Protein AF-A0A8J5EV84-F1 (afdb_monomer)

Solvent-accessible surface area (backbone atoms only — not comparable to full-atom values): 24913 Å² total; per-residue (Å²): 131,80,90,84,86,67,101,46,59,80,71,34,72,33,71,54,96,82,45,34,40,39,39,31,27,73,82,41,40,38,37,30,30,35,65,81,81,69,40,82,76,43,78,49,66,51,70,82,72,62,70,92,79,61,91,50,101,50,102,59,65,88,64,85,50,72,74,44,56,37,65,41,99,67,71,34,51,30,38,27,33,71,80,37,32,30,35,37,43,38,86,86,77,73,44,78,41,81,55,32,66,80,89,51,83,56,20,72,58,72,78,63,64,69,93,76,57,93,78,58,56,75,65,53,52,43,46,51,48,28,50,58,51,50,72,75,55,90,75,85,72,87,56,82,59,93,46,63,49,35,49,54,45,39,53,46,46,33,52,32,21,54,75,48,68,33,68,67,55,27,52,53,33,48,54,50,41,52,53,47,45,61,49,54,67,50,42,64,70,58,43,44,69,69,58,68,80,70,76,90,58,99,50,104,67,78,76,70,87,48,73,71,44,77,46,67,44,98,66,68,37,51,31,38,27,34,72,80,37,34,27,35,33,42,39,84,88,79,72,42,77,42,81,55,31,70,80,88,51,83,56,21,73,60,71,68,59,68,76,74,51,82,88,76,58,57,73,66,52,53,44,46,50,48,28,51,57,51,48,70,74,51,88,73,91,70,91,59,82,65,80,53,58,50,34,49,55,45,36,53,48,46,32,54,31,21,54,77,48,63,34,53,69,54,26,53,54,30,46,51,52,39,46,40,48,39,30,71,74,57,45,62,68,61,53,47,53,53,51,48,71,40,70,49,81,61,96,76,62,70,82,79,56,95,60,58,99,86,56,64,98,65,73,66,56,54,84,87,39,52,29,59,57,46,41,62,72,49,46,47,61,38,37,62,75,26,81,88,46,44,66,60,49,50,55,54,53,53,53,53,52,55,50,54,55,51,55,56,54,56,66,61,64,79,70,68,79,88,125

Structure (mmCIF, N/CA/C/O backbone):
data_AF-A0A8J5EV84-F1
#
_entry.id   AF-A0A8J5EV84-F1
#
loop_
_atom_site.group_PDB
_atom_site.id
_atom_site.type_symbol
_atom_site.label_atom_id
_atom_site.label_alt_id
_atom_site.label_comp_id
_atom_site.label_asym_id
_atom_site.label_entity_id
_atom_site.label_seq_id
_atom_site.pdbx_PDB_ins_code
_atom_site.Cartn_x
_atom_site.Cartn_y
_atom_site.Cartn_z
_atom_site.occupancy
_atom_site.B_iso_or_equiv
_atom_site.auth_seq_id
_atom_site.auth_comp_id
_atom_site.auth_asym_id
_atom_site.auth_atom_id
_atom_site.pdbx_PDB_model_num
ATOM 1 N N . MET A 1 1 ? 26.596 -24.855 -37.226 1.00 74.12 1 MET A N 1
ATOM 2 C CA . MET A 1 1 ? 25.892 -24.013 -38.218 1.00 74.12 1 MET A CA 1
ATOM 3 C C . MET A 1 1 ? 26.951 -23.344 -39.095 1.00 74.12 1 MET A C 1
ATOM 5 O O . MET A 1 1 ? 28.013 -23.064 -38.548 1.00 74.12 1 MET A O 1
ATOM 9 N N . PRO A 1 2 ? 26.740 -23.148 -40.410 1.00 85.44 2 PRO A N 1
ATOM 10 C CA . PRO A 1 2 ? 27.668 -22.378 -41.247 1.00 85.44 2 PRO A CA 1
ATOM 11 C C . PRO A 1 2 ? 27.825 -20.928 -40.758 1.00 85.44 2 PRO A C 1
ATOM 13 O O . PRO A 1 2 ? 26.980 -20.437 -40.010 1.00 85.44 2 PRO A O 1
ATOM 16 N N . VAL A 1 3 ? 28.892 -20.245 -41.187 1.00 87.19 3 VAL A N 1
ATOM 17 C CA . VAL A 1 3 ? 29.148 -18.836 -40.833 1.00 87.19 3 VAL A CA 1
ATOM 18 C C . VAL A 1 3 ? 28.006 -17.952 -41.344 1.00 87.19 3 VAL A C 1
ATOM 20 O O . VAL A 1 3 ? 27.663 -17.999 -42.524 1.00 87.19 3 VAL A O 1
ATOM 23 N N . MET A 1 4 ? 27.419 -17.143 -40.458 1.00 88.69 4 MET A N 1
ATOM 24 C CA . MET A 1 4 ? 26.368 -16.188 -40.816 1.00 88.69 4 MET A CA 1
ATOM 25 C C . MET A 1 4 ? 26.987 -14.904 -41.377 1.00 88.69 4 MET A C 1
ATOM 27 O O . MET A 1 4 ? 27.841 -14.290 -40.739 1.00 88.69 4 MET A O 1
ATOM 31 N N . MET A 1 5 ? 26.548 -14.491 -42.566 1.00 89.19 5 MET A N 1
ATOM 32 C CA . MET A 1 5 ? 27.020 -13.274 -43.229 1.00 89.19 5 MET A CA 1
ATOM 33 C C . MET A 1 5 ? 26.091 -12.100 -42.923 1.00 89.19 5 MET A C 1
ATOM 35 O O . MET A 1 5 ? 24.894 -12.164 -43.193 1.00 89.19 5 MET A O 1
ATOM 39 N N . MET A 1 6 ? 26.657 -11.010 -42.400 1.00 88.69 6 MET A N 1
ATOM 40 C CA . MET A 1 6 ? 25.915 -9.803 -42.034 1.00 88.69 6 MET A CA 1
ATOM 41 C C . MET A 1 6 ? 26.253 -8.641 -42.969 1.00 88.69 6 MET A C 1
ATOM 43 O O . MET A 1 6 ? 27.408 -8.436 -43.330 1.00 88.69 6 MET A O 1
ATOM 47 N N . GLY A 1 7 ? 25.256 -7.817 -43.309 1.00 83.31 7 GLY A N 1
ATOM 48 C CA . GLY A 1 7 ? 25.435 -6.631 -44.165 1.00 83.31 7 GLY A CA 1
ATOM 49 C C . GLY A 1 7 ? 26.178 -5.457 -43.504 1.00 83.31 7 GLY A C 1
ATOM 50 O O . GLY A 1 7 ? 26.303 -4.384 -44.095 1.00 83.31 7 GLY A O 1
ATOM 51 N N . SER A 1 8 ? 26.624 -5.618 -42.258 1.00 91.38 8 SER A N 1
ATOM 52 C CA . SER A 1 8 ? 27.409 -4.648 -41.497 1.00 91.38 8 SER A CA 1
ATOM 53 C C . SER A 1 8 ? 28.143 -5.357 -40.354 1.00 91.38 8 SER A C 1
ATOM 55 O O . SER A 1 8 ? 27.707 -6.416 -39.906 1.00 91.38 8 SER A O 1
ATOM 57 N N . ALA A 1 9 ? 29.249 -4.776 -39.882 1.00 91.62 9 ALA A N 1
ATOM 58 C CA . ALA A 1 9 ? 30.048 -5.343 -38.798 1.00 91.62 9 ALA A CA 1
ATOM 59 C C . ALA A 1 9 ? 29.233 -5.483 -37.502 1.00 91.62 9 ALA A C 1
ATOM 61 O O . ALA A 1 9 ? 28.460 -4.587 -37.151 1.00 91.62 9 ALA A O 1
ATOM 62 N N . ALA A 1 10 ? 29.442 -6.589 -36.790 1.00 92.56 10 ALA A N 1
ATOM 63 C CA . ALA A 1 10 ? 28.927 -6.807 -35.444 1.00 92.56 10 ALA A CA 1
ATOM 64 C C . ALA A 1 10 ? 29.572 -5.820 -34.459 1.00 92.56 10 ALA A C 1
ATOM 66 O O . ALA A 1 10 ? 30.788 -5.633 -34.489 1.00 92.56 10 ALA A O 1
ATOM 67 N N . VAL A 1 11 ? 28.769 -5.196 -33.596 1.00 93.62 11 VAL A N 1
ATOM 68 C CA . VAL A 1 11 ? 29.245 -4.288 -32.534 1.00 93.62 11 VAL A CA 1
ATOM 69 C C . VAL A 1 11 ? 28.948 -4.865 -31.157 1.00 93.62 11 VAL A C 1
ATOM 71 O O . VAL A 1 11 ? 29.828 -4.881 -30.304 1.00 93.62 11 VAL A O 1
ATOM 74 N N . PHE A 1 12 ? 27.734 -5.377 -30.954 1.00 95.50 12 PHE A N 1
ATOM 75 C CA . PHE A 1 12 ? 27.354 -6.076 -29.730 1.00 95.50 12 PHE A CA 1
ATOM 76 C C . PHE A 1 12 ? 26.812 -7.450 -30.084 1.00 95.50 12 PHE A C 1
ATOM 78 O O . PHE A 1 12 ? 26.031 -7.580 -31.026 1.00 95.50 12 PHE A O 1
ATOM 85 N N . VAL A 1 13 ? 27.237 -8.456 -29.330 1.00 95.62 13 VAL A N 1
ATOM 86 C CA . VAL A 1 13 ? 26.786 -9.838 -29.459 1.00 95.62 13 VAL A CA 1
ATOM 87 C C . VAL A 1 13 ? 26.483 -10.332 -28.059 1.00 95.62 13 VAL A C 1
ATOM 89 O O . VAL A 1 13 ? 27.307 -10.147 -27.164 1.00 95.62 13 VAL A O 1
ATOM 92 N N . ASP A 1 14 ? 25.324 -10.949 -27.879 1.00 96.50 14 ASP A N 1
ATOM 93 C CA . ASP A 1 14 ? 24.956 -11.599 -26.629 1.00 96.50 14 ASP A CA 1
ATOM 94 C C . ASP A 1 14 ? 24.172 -12.881 -26.908 1.00 96.50 14 ASP A C 1
ATOM 96 O O . ASP A 1 14 ? 23.523 -13.002 -27.947 1.00 96.50 14 ASP A O 1
ATOM 100 N N . CYS A 1 15 ? 24.248 -13.853 -26.008 1.00 93.75 15 CYS A N 1
ATOM 101 C CA . CYS A 1 15 ? 23.577 -15.139 -26.160 1.00 93.75 15 CYS A CA 1
ATOM 102 C C . CYS A 1 15 ? 22.931 -15.539 -24.838 1.00 93.75 15 CYS A C 1
ATOM 104 O O . CYS A 1 15 ? 23.585 -15.485 -23.798 1.00 93.75 15 CYS A O 1
ATOM 106 N N . ASP A 1 16 ? 21.670 -15.959 -24.883 1.00 91.25 16 ASP A N 1
ATOM 107 C CA . ASP A 1 16 ? 20.990 -16.493 -23.706 1.00 91.25 16 ASP A CA 1
ATOM 108 C C . ASP A 1 16 ? 21.209 -18.012 -23.552 1.00 91.25 16 ASP A C 1
ATOM 110 O O . ASP A 1 16 ? 21.763 -18.689 -24.424 1.00 91.25 16 ASP A O 1
ATOM 114 N N . GLU A 1 17 ? 20.766 -18.560 -22.418 1.00 88.38 17 GLU A N 1
ATOM 115 C CA . GLU A 1 17 ? 20.846 -19.997 -22.113 1.00 88.38 17 GLU A CA 1
ATOM 116 C C . GLU A 1 17 ? 19.930 -20.855 -23.010 1.00 88.38 17 GLU A C 1
ATOM 118 O O . GLU A 1 17 ? 20.090 -22.073 -23.086 1.00 88.38 17 GLU A O 1
ATOM 123 N N . ALA A 1 18 ? 18.984 -20.230 -23.717 1.00 88.62 18 ALA A N 1
ATOM 124 C CA . ALA A 1 18 ? 18.003 -20.872 -24.585 1.00 88.62 18 ALA A CA 1
ATOM 125 C C . ALA A 1 18 ? 18.421 -20.858 -26.067 1.00 88.62 18 ALA A C 1
ATOM 127 O O . ALA A 1 18 ? 17.571 -21.015 -26.943 1.00 88.62 18 ALA A O 1
ATOM 128 N N . TRP A 1 19 ? 19.719 -20.696 -26.353 1.00 91.31 19 TRP A N 1
ATOM 129 C CA . TRP A 1 19 ? 20.277 -20.655 -27.710 1.00 91.31 19 TRP A CA 1
ATOM 130 C C . TRP A 1 19 ? 19.752 -19.499 -28.566 1.00 91.31 19 TRP A C 1
ATOM 132 O O . TRP A 1 19 ? 19.796 -19.569 -29.801 1.00 91.31 19 TRP A O 1
ATOM 142 N N . LYS A 1 20 ? 19.284 -18.415 -27.942 1.00 94.38 20 LYS A N 1
ATOM 143 C CA . LYS A 1 20 ? 18.965 -17.188 -28.659 1.00 94.38 20 LYS A CA 1
ATOM 144 C C . LYS A 1 20 ? 20.190 -16.305 -28.753 1.00 94.38 20 LYS A C 1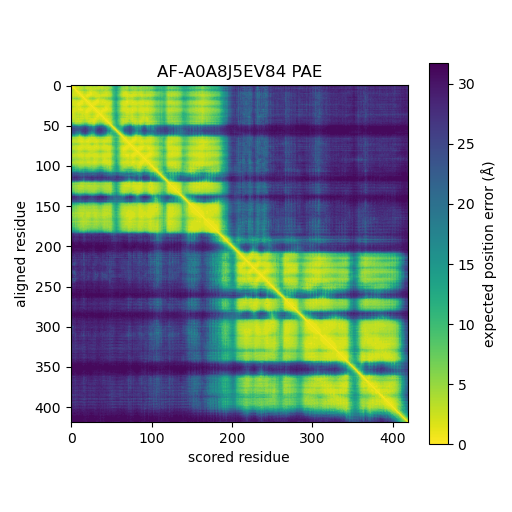
ATOM 146 O O . LYS A 1 20 ? 20.841 -16.012 -27.756 1.00 94.38 20 LYS A O 1
ATOM 151 N N . LEU A 1 21 ? 20.469 -15.837 -29.961 1.00 95.12 21 LEU A N 1
ATOM 152 C CA . LEU A 1 21 ? 21.573 -14.936 -30.253 1.00 95.12 21 LEU A CA 1
ATOM 153 C C . LEU A 1 21 ? 21.036 -13.540 -30.540 1.00 95.12 21 LEU A C 1
ATOM 155 O O . LEU A 1 21 ? 20.288 -13.368 -31.500 1.00 95.12 21 LEU A O 1
ATOM 159 N N . LEU A 1 22 ? 21.466 -12.554 -29.758 1.00 96.62 22 LEU A N 1
ATOM 160 C CA . LEU A 1 22 ? 21.269 -11.133 -30.013 1.00 96.62 22 LEU A CA 1
ATOM 161 C C . LEU A 1 22 ? 22.502 -10.560 -30.707 1.00 96.62 22 LEU A C 1
ATOM 163 O O . LEU A 1 22 ? 23.636 -10.760 -30.273 1.00 96.62 22 LEU A O 1
ATOM 167 N N . LEU A 1 23 ? 22.274 -9.793 -31.766 1.00 95.56 23 LEU A N 1
ATOM 168 C CA . LEU A 1 23 ? 23.317 -9.085 -32.494 1.00 95.56 23 LEU A CA 1
ATOM 169 C C . LEU A 1 23 ? 22.881 -7.654 -32.781 1.00 95.56 23 LEU A C 1
ATOM 171 O O . LEU A 1 23 ? 21.823 -7.431 -33.361 1.00 95.56 23 LEU A O 1
ATOM 175 N N . VAL A 1 24 ? 23.750 -6.692 -32.485 1.00 94.69 24 VAL A N 1
ATOM 176 C CA . VAL A 1 24 ? 23.621 -5.313 -32.962 1.00 94.69 24 VAL A CA 1
ATOM 177 C C . VAL A 1 24 ? 24.767 -4.993 -33.905 1.00 94.69 24 VAL A C 1
ATOM 179 O O . VAL A 1 24 ? 25.941 -5.191 -33.587 1.00 94.69 24 VAL A O 1
ATOM 182 N N . THR A 1 25 ? 24.421 -4.479 -35.078 1.00 93.19 25 THR A N 1
ATOM 183 C CA . THR A 1 25 ? 25.378 -4.115 -36.126 1.00 93.19 25 THR A CA 1
ATOM 184 C C . THR A 1 25 ? 25.783 -2.642 -36.061 1.00 93.19 25 THR A C 1
ATOM 186 O O . THR A 1 25 ? 25.084 -1.811 -35.483 1.00 93.19 25 THR A O 1
ATOM 189 N N . LYS A 1 26 ? 26.880 -2.274 -36.735 1.00 89.06 26 LYS A N 1
ATOM 190 C CA . LYS A 1 26 ? 27.366 -0.884 -36.829 1.00 89.06 26 LYS A CA 1
ATOM 191 C C . LYS A 1 26 ? 26.366 0.061 -37.505 1.00 89.06 26 LYS A C 1
ATOM 193 O O . LYS A 1 26 ? 26.395 1.258 -37.248 1.00 89.06 26 LYS A O 1
ATOM 198 N N . ARG A 1 27 ? 25.471 -0.465 -38.349 1.00 87.56 27 ARG A N 1
ATOM 199 C CA . ARG A 1 27 ? 24.364 0.297 -38.956 1.00 87.56 27 ARG A CA 1
ATOM 200 C C . ARG A 1 27 ? 23.162 0.493 -38.022 1.00 87.56 27 ARG A C 1
ATOM 202 O O . ARG A 1 27 ? 22.185 1.095 -38.443 1.00 87.56 27 ARG A O 1
ATOM 209 N N . GLY A 1 28 ? 23.216 -0.006 -36.786 1.00 87.50 28 GLY A N 1
ATOM 210 C CA . GLY A 1 28 ? 22.118 0.117 -35.827 1.00 87.50 28 GLY A CA 1
ATOM 211 C C . GLY A 1 28 ? 20.965 -0.852 -36.082 1.00 87.50 28 GLY A C 1
ATOM 212 O O . GLY A 1 28 ? 19.857 -0.593 -35.632 1.00 87.50 28 GLY A O 1
ATOM 213 N N . LEU A 1 29 ? 21.202 -1.954 -36.801 1.00 91.44 29 LEU A N 1
ATOM 214 C CA . LEU A 1 29 ? 20.227 -3.043 -36.918 1.00 91.44 29 LEU A CA 1
ATOM 215 C C . LEU A 1 29 ? 20.429 -4.039 -35.781 1.00 91.44 29 LEU A C 1
ATOM 217 O O . LEU A 1 29 ? 21.569 -4.456 -35.545 1.00 91.44 29 LEU A O 1
ATOM 221 N N . LEU A 1 30 ? 19.332 -4.415 -35.131 1.00 93.56 30 LEU A N 1
ATOM 222 C CA . LEU A 1 30 ? 19.253 -5.430 -34.093 1.00 93.56 30 LEU A CA 1
ATOM 223 C C . LEU A 1 30 ? 18.611 -6.697 -34.657 1.00 93.56 30 LEU A C 1
ATOM 225 O O . LEU A 1 30 ? 17.582 -6.644 -35.328 1.00 93.56 30 LEU A O 1
ATOM 229 N N . TYR A 1 31 ? 19.221 -7.832 -34.350 1.00 94.88 31 TYR A N 1
ATOM 230 C CA . TYR A 1 31 ? 18.730 -9.151 -34.702 1.00 94.88 31 TYR A CA 1
ATOM 231 C C . TYR A 1 31 ? 18.640 -10.024 -33.459 1.00 94.88 31 TYR A C 1
ATOM 233 O O . TYR A 1 31 ? 19.522 -9.965 -32.602 1.00 94.88 31 TYR A O 1
ATOM 241 N N . VAL A 1 32 ? 17.605 -10.857 -33.396 1.00 95.56 32 VAL A N 1
ATOM 242 C CA . VAL A 1 32 ? 17.510 -11.968 -32.448 1.00 95.56 32 VAL A CA 1
ATOM 243 C C . VAL A 1 32 ? 17.186 -13.231 -33.225 1.00 95.56 32 VAL A C 1
ATOM 245 O O . VAL A 1 32 ? 16.157 -13.290 -33.895 1.00 95.56 32 VAL A O 1
ATOM 248 N N . TRP A 1 33 ? 18.034 -14.247 -33.122 1.00 95.12 33 TRP A N 1
ATOM 249 C CA . TRP A 1 33 ? 17.803 -15.557 -33.732 1.00 95.12 33 TRP A CA 1
ATOM 250 C C . TRP A 1 33 ? 17.628 -16.625 -32.679 1.00 95.12 33 TRP A C 1
ATOM 252 O O . TRP A 1 33 ? 18.314 -16.598 -31.668 1.00 95.12 33 TRP A O 1
ATOM 262 N N . ASP A 1 34 ? 16.775 -17.597 -32.967 1.00 93.94 34 ASP A N 1
ATOM 263 C CA . ASP A 1 34 ? 16.793 -18.896 -32.313 1.00 93.94 34 ASP A CA 1
ATOM 264 C C . ASP A 1 34 ? 17.745 -19.799 -33.100 1.00 93.94 34 ASP A C 1
ATOM 266 O O . ASP A 1 34 ? 17.461 -20.174 -34.243 1.00 93.94 34 ASP A O 1
ATOM 270 N N . LEU A 1 35 ? 18.902 -20.117 -32.522 1.00 92.81 35 LEU A N 1
ATOM 271 C CA . LEU A 1 35 ? 19.907 -20.937 -33.198 1.00 92.81 35 LEU A CA 1
ATOM 272 C C . LEU A 1 35 ? 19.528 -22.421 -33.231 1.00 92.81 35 LEU A C 1
ATOM 274 O O . LEU A 1 35 ? 19.997 -23.142 -34.116 1.00 92.81 35 LEU A O 1
ATOM 278 N N . PHE A 1 36 ? 18.682 -22.878 -32.304 1.00 91.62 36 PHE A N 1
ATOM 279 C CA . PHE A 1 36 ? 18.215 -24.259 -32.255 1.00 91.62 36 PHE A CA 1
ATOM 280 C C . PHE A 1 36 ? 17.212 -24.519 -33.383 1.00 91.62 36 PHE A C 1
ATOM 282 O O . PHE A 1 36 ? 17.406 -25.425 -34.197 1.00 91.62 36 PHE A O 1
ATOM 289 N N . ASN A 1 37 ? 16.202 -23.652 -33.496 1.00 92.44 37 ASN A N 1
ATOM 290 C CA . ASN A 1 37 ? 15.171 -23.726 -34.534 1.00 92.44 37 ASN A CA 1
ATOM 291 C C . ASN A 1 37 ? 15.605 -23.107 -35.873 1.00 92.44 37 ASN A C 1
ATOM 293 O O . ASN A 1 37 ? 14.944 -23.307 -36.890 1.00 92.44 37 ASN A O 1
ATOM 297 N N . ARG A 1 38 ? 16.739 -22.394 -35.897 1.00 91.81 38 ARG A N 1
ATOM 298 C CA . ARG A 1 38 ? 17.299 -21.700 -37.072 1.00 91.81 38 ARG A CA 1
ATOM 299 C C . ARG A 1 38 ? 16.355 -20.645 -37.651 1.00 91.81 38 ARG A C 1
ATOM 301 O O . ARG A 1 38 ? 16.270 -20.476 -38.867 1.00 91.81 38 ARG A O 1
ATOM 308 N N . THR A 1 39 ? 15.668 -19.914 -36.781 1.00 93.6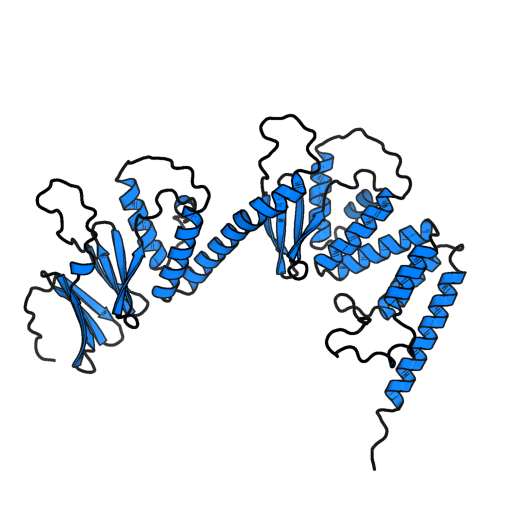9 39 THR A N 1
ATOM 309 C CA . THR A 1 39 ? 14.691 -18.885 -37.160 1.00 93.69 39 THR A CA 1
ATOM 310 C C . THR A 1 39 ? 15.124 -17.503 -36.687 1.00 93.69 39 THR A C 1
ATOM 312 O O . THR A 1 39 ? 15.656 -17.349 -35.590 1.00 93.69 39 THR A O 1
ATOM 315 N N . CYS A 1 40 ? 14.862 -16.475 -37.494 1.00 92.56 40 CYS A N 1
ATOM 316 C CA . CYS A 1 40 ? 14.965 -15.085 -37.053 1.00 92.56 40 CYS A CA 1
ATOM 317 C C . CYS A 1 40 ? 13.705 -14.724 -36.263 1.00 92.56 40 CYS A C 1
ATOM 319 O O . CYS A 1 40 ? 12.609 -14.792 -36.811 1.00 92.56 40 CYS A O 1
ATOM 321 N N . ILE A 1 41 ? 13.864 -14.385 -34.984 1.00 92.81 41 ILE A N 1
ATOM 322 C CA . ILE A 1 41 ? 12.764 -13.996 -34.094 1.00 92.81 41 ILE A CA 1
ATOM 323 C C . ILE A 1 41 ? 12.503 -12.489 -34.206 1.00 92.81 41 ILE A C 1
ATOM 325 O O . ILE A 1 41 ? 11.352 -12.066 -34.234 1.00 92.81 41 ILE A O 1
ATOM 329 N N . LEU A 1 42 ? 13.564 -11.680 -34.257 1.00 91.62 42 LEU A N 1
ATOM 330 C CA . LEU A 1 42 ? 13.469 -10.222 -34.305 1.00 91.62 42 LEU A CA 1
ATOM 331 C C . LEU A 1 42 ? 14.460 -9.658 -35.314 1.00 91.62 42 LEU A C 1
ATOM 333 O O . LEU A 1 42 ? 15.632 -10.034 -35.312 1.00 91.62 42 LEU A O 1
ATOM 337 N N . HIS A 1 43 ? 14.003 -8.709 -36.123 1.00 92.25 43 HIS A N 1
ATOM 338 C CA . HIS A 1 43 ? 14.849 -7.873 -36.963 1.00 92.25 43 HIS A CA 1
ATOM 339 C C . HIS A 1 43 ? 14.314 -6.446 -36.917 1.00 92.25 43 HIS A C 1
ATOM 341 O O . HIS A 1 43 ? 13.243 -6.181 -37.446 1.00 92.25 43 HIS A O 1
ATOM 347 N N . GLU A 1 44 ? 15.044 -5.548 -36.259 1.00 91.06 44 GLU A N 1
ATOM 348 C CA . GLU A 1 44 ? 14.577 -4.183 -36.007 1.00 91.06 44 GLU A CA 1
ATOM 349 C C . GLU A 1 44 ? 15.675 -3.133 -36.160 1.00 91.06 44 GLU A C 1
ATOM 351 O O . GLU A 1 44 ? 16.870 -3.411 -36.027 1.00 91.06 44 GLU A O 1
ATOM 356 N N . SER A 1 45 ? 15.261 -1.895 -36.429 1.00 89.12 45 SER A N 1
ATOM 357 C CA . SER A 1 45 ? 16.163 -0.743 -36.485 1.00 89.12 45 SER A CA 1
ATOM 358 C C . SER A 1 45 ? 16.172 -0.001 -35.154 1.00 89.12 45 SER A C 1
ATOM 360 O O . SER A 1 45 ? 15.128 0.371 -34.627 1.00 89.12 45 SER A O 1
ATOM 362 N N . LEU A 1 46 ? 17.360 0.310 -34.632 1.00 87.88 46 LEU A N 1
ATOM 363 C CA . LEU A 1 46 ? 17.501 1.141 -33.434 1.00 87.88 46 LEU A CA 1
ATOM 364 C C . LEU A 1 46 ? 17.196 2.624 -33.701 1.00 87.88 46 LEU A C 1
ATOM 366 O O . LEU A 1 46 ? 17.148 3.400 -32.752 1.00 87.88 46 LEU A O 1
ATOM 370 N N . ALA A 1 47 ? 16.957 3.027 -34.957 1.00 83.56 47 ALA A N 1
ATOM 371 C CA . ALA A 1 47 ? 16.636 4.407 -35.341 1.00 83.56 47 ALA A CA 1
ATOM 372 C C . ALA A 1 47 ? 15.474 5.015 -34.532 1.00 83.56 47 ALA A C 1
ATOM 374 O O . ALA A 1 47 ? 15.500 6.204 -34.222 1.00 83.56 47 ALA A O 1
ATOM 375 N N . SER A 1 48 ? 14.489 4.206 -34.128 1.00 79.81 48 SER A N 1
ATOM 376 C CA . SER A 1 48 ? 13.348 4.649 -33.314 1.00 79.81 48 SER A CA 1
ATOM 377 C C . SER A 1 48 ? 13.726 5.089 -31.895 1.00 79.81 48 SER A C 1
ATOM 379 O O . SER A 1 48 ? 12.932 5.744 -31.226 1.00 79.81 48 SER A O 1
ATOM 381 N N . LEU A 1 49 ? 14.922 4.733 -31.414 1.00 80.06 49 LEU A N 1
ATOM 382 C CA . LEU A 1 49 ? 15.424 5.126 -30.095 1.00 80.06 49 LEU A CA 1
ATOM 383 C C . LEU A 1 49 ? 16.038 6.536 -30.086 1.00 80.06 49 LEU A C 1
ATOM 385 O O . LEU A 1 49 ? 16.394 7.037 -29.017 1.00 80.06 49 LEU A O 1
ATOM 389 N N . VAL A 1 50 ? 16.160 7.193 -31.249 1.00 69.25 50 VAL A N 1
ATOM 390 C CA . VAL A 1 50 ? 16.603 8.590 -31.341 1.00 69.25 50 VAL A CA 1
ATOM 391 C C . VAL A 1 50 ? 15.519 9.495 -30.770 1.00 69.25 50 VAL A C 1
ATOM 393 O O . VAL A 1 50 ? 14.491 9.749 -31.394 1.00 69.25 50 VAL A O 1
ATOM 396 N N . THR A 1 51 ? 15.760 10.043 -29.587 1.00 58.81 51 THR A N 1
ATOM 397 C CA . THR A 1 51 ? 14.976 11.174 -29.094 1.00 58.81 51 THR A CA 1
ATOM 398 C C . THR A 1 51 ? 15.449 12.446 -29.790 1.00 58.81 51 THR A C 1
ATOM 400 O O . THR A 1 51 ? 16.607 12.825 -29.634 1.00 58.81 51 THR A O 1
ATOM 403 N N . ALA A 1 52 ? 14.556 13.144 -30.496 1.00 46.03 52 ALA A N 1
ATOM 404 C CA . ALA A 1 52 ? 14.811 14.400 -31.218 1.00 46.03 52 ALA A CA 1
ATOM 405 C C . ALA A 1 52 ? 15.222 15.607 -30.332 1.00 46.03 52 ALA A C 1
ATOM 407 O O . ALA A 1 52 ? 15.151 16.749 -30.771 1.00 46.03 52 ALA A O 1
ATOM 408 N N . ARG A 1 53 ? 15.633 15.386 -29.076 1.00 45.34 53 ARG A N 1
ATOM 409 C CA . ARG A 1 53 ? 15.872 16.429 -28.064 1.00 45.34 53 ARG A CA 1
ATOM 410 C C . ARG A 1 53 ? 17.341 16.856 -27.946 1.00 45.34 53 ARG A C 1
ATOM 412 O O . ARG A 1 53 ? 17.763 17.326 -26.894 1.00 45.34 53 ARG A O 1
ATOM 419 N N . GLU A 1 54 ? 18.137 16.703 -28.998 1.00 45.84 54 GLU A N 1
ATOM 420 C CA . GLU A 1 54 ? 19.483 17.284 -29.037 1.00 45.84 54 GLU A CA 1
ATOM 421 C C . GLU A 1 54 ? 19.449 18.650 -29.727 1.00 45.84 54 GLU A C 1
ATOM 423 O O . GLU A 1 54 ? 19.864 18.809 -30.871 1.00 45.84 54 GLU A O 1
ATOM 428 N N . GLU A 1 55 ? 19.007 19.671 -28.990 1.00 40.03 55 GLU A N 1
ATOM 429 C CA . GLU A 1 55 ? 19.421 21.054 -29.245 1.00 40.03 55 GLU A CA 1
ATOM 430 C C . GLU A 1 55 ? 20.895 21.199 -28.837 1.00 40.03 55 GLU A C 1
ATOM 432 O O . GLU A 1 55 ? 21.242 21.782 -27.813 1.00 40.03 55 GLU A O 1
ATOM 437 N N . SER A 1 56 ? 21.802 20.595 -29.601 1.00 44.34 56 SER A N 1
ATOM 438 C CA . SER A 1 56 ? 23.218 20.929 -29.501 1.00 44.34 56 SER A CA 1
ATOM 439 C C . SER A 1 56 ? 23.798 21.046 -30.899 1.00 44.34 56 SER A C 1
ATOM 441 O O . SER A 1 56 ? 23.736 20.119 -31.701 1.00 44.34 56 SER A O 1
ATOM 443 N N . SER A 1 57 ? 24.346 22.220 -31.190 1.00 47.59 57 SER A N 1
ATOM 444 C CA . SER A 1 57 ? 24.938 22.652 -32.460 1.00 47.59 57 SER A CA 1
ATOM 445 C C . SER A 1 57 ? 26.264 21.952 -32.798 1.00 47.59 57 SER A C 1
ATOM 447 O O . SER A 1 57 ? 27.185 22.563 -33.338 1.00 47.59 57 SER A O 1
ATOM 449 N N . THR A 1 58 ? 26.391 20.662 -32.487 1.00 49.59 58 THR A N 1
ATOM 450 C CA . THR A 1 58 ? 27.569 19.861 -32.831 1.00 49.59 58 THR A CA 1
ATOM 451 C C . THR A 1 58 ? 27.214 18.839 -33.909 1.00 49.59 58 THR A C 1
ATOM 453 O O . THR A 1 58 ? 26.092 18.344 -33.965 1.00 49.59 58 THR A O 1
ATOM 456 N N . LYS A 1 59 ? 28.176 18.534 -34.790 1.00 53.34 59 LYS A N 1
ATOM 457 C CA . LYS A 1 59 ? 28.034 17.700 -36.005 1.00 53.34 59 LYS A CA 1
ATOM 458 C C . LYS A 1 59 ? 27.523 16.259 -35.780 1.00 53.34 59 LYS A C 1
ATOM 460 O O . LYS A 1 59 ? 27.352 15.539 -36.756 1.00 53.34 59 LYS A O 1
ATOM 465 N N . ASP A 1 60 ? 27.265 15.866 -34.533 1.00 49.62 60 ASP A N 1
ATOM 466 C CA . ASP A 1 60 ? 26.822 14.531 -34.120 1.00 49.62 60 ASP A CA 1
ATOM 467 C C . ASP A 1 60 ? 25.328 14.462 -33.740 1.00 49.62 60 ASP A C 1
ATOM 469 O O . ASP A 1 60 ? 24.856 13.376 -33.393 1.00 49.62 60 ASP A O 1
ATOM 473 N N . ALA A 1 61 ? 24.590 15.582 -33.795 1.00 47.97 61 ALA A N 1
ATOM 474 C CA . ALA A 1 61 ? 23.173 15.642 -33.433 1.00 47.97 61 ALA A CA 1
ATOM 475 C C . ALA A 1 61 ? 22.353 14.631 -34.260 1.00 47.97 61 ALA A C 1
ATOM 477 O O . ALA A 1 61 ? 22.206 14.773 -35.474 1.00 47.97 61 ALA A O 1
ATOM 478 N N . GLY A 1 62 ? 21.860 13.578 -33.602 1.00 55.56 62 GLY A N 1
ATOM 479 C CA . GLY A 1 62 ? 21.100 12.490 -34.235 1.00 55.56 62 GLY A CA 1
ATOM 480 C C . GLY A 1 62 ? 21.848 11.162 -34.424 1.00 55.56 62 GLY A C 1
ATOM 481 O O . GLY A 1 62 ? 21.254 10.201 -34.914 1.00 55.56 62 GLY A O 1
ATOM 482 N N . THR A 1 63 ? 23.115 11.050 -34.008 1.00 64.38 63 THR A N 1
ATOM 483 C CA . THR A 1 63 ? 23.838 9.764 -34.033 1.00 64.38 63 THR A CA 1
ATOM 484 C C . THR A 1 63 ? 23.607 8.977 -32.742 1.00 64.38 63 THR A C 1
ATOM 486 O O . THR A 1 63 ? 24.087 9.355 -31.672 1.00 64.38 63 THR A O 1
ATOM 489 N N . ILE A 1 64 ? 22.925 7.829 -32.833 1.00 71.88 64 ILE A N 1
ATOM 490 C CA . ILE A 1 64 ? 22.745 6.922 -31.689 1.00 71.88 64 ILE A CA 1
ATOM 491 C C . ILE A 1 64 ? 24.101 6.358 -31.267 1.00 71.88 64 ILE A C 1
ATOM 493 O O . ILE A 1 64 ? 24.737 5.606 -32.007 1.00 71.88 64 ILE A O 1
ATOM 497 N N . ARG A 1 65 ? 24.511 6.641 -30.030 1.00 84.69 65 ARG A N 1
ATOM 498 C CA . ARG A 1 65 ? 25.623 5.940 -29.381 1.00 84.69 65 ARG A CA 1
ATOM 499 C C . ARG A 1 65 ? 25.077 4.928 -28.386 1.00 84.69 65 ARG A C 1
ATOM 501 O O . ARG A 1 65 ? 24.625 5.300 -27.307 1.00 84.69 65 ARG A O 1
ATOM 508 N N . VAL A 1 66 ? 25.123 3.651 -28.751 1.00 88.56 66 VAL A N 1
ATOM 509 C CA . VAL A 1 66 ? 24.795 2.533 -27.855 1.00 88.56 66 VAL A CA 1
ATOM 510 C C . VAL A 1 66 ? 26.028 2.202 -27.011 1.00 88.56 66 VAL A C 1
ATOM 512 O O . VAL A 1 66 ? 27.114 2.028 -27.557 1.00 88.56 66 VAL A O 1
ATOM 515 N N . ILE A 1 67 ? 25.873 2.130 -25.686 1.00 90.44 67 ILE A N 1
ATOM 516 C CA . ILE A 1 67 ? 26.935 1.696 -24.759 1.00 90.44 67 ILE A CA 1
ATOM 517 C C . ILE A 1 67 ? 26.856 0.189 -24.516 1.00 90.44 67 ILE A C 1
ATOM 519 O O . ILE A 1 67 ? 27.881 -0.466 -24.339 1.00 90.44 67 ILE A O 1
ATOM 523 N N . SER A 1 68 ? 25.645 -0.361 -24.465 1.00 92.50 68 SER A N 1
ATOM 524 C CA . SER A 1 68 ? 25.423 -1.778 -24.201 1.00 92.50 68 SER A CA 1
ATOM 525 C C . SER A 1 68 ? 24.164 -2.249 -24.912 1.00 92.50 68 SER A C 1
ATOM 527 O O . SER A 1 68 ? 23.149 -1.555 -24.891 1.00 92.50 68 SER A O 1
ATOM 529 N N . ALA A 1 69 ? 24.233 -3.427 -25.519 1.00 94.81 69 ALA A N 1
ATOM 530 C CA . ALA A 1 69 ? 23.076 -4.174 -25.986 1.00 94.81 69 ALA A CA 1
ATOM 531 C C . ALA A 1 69 ? 23.258 -5.634 -25.569 1.00 94.81 69 ALA A C 1
ATOM 533 O O . ALA A 1 69 ? 24.309 -6.216 -25.837 1.00 94.81 69 ALA A O 1
ATOM 534 N N . ARG A 1 70 ? 22.274 -6.178 -24.854 1.00 95.38 70 ARG A N 1
ATOM 535 C CA . ARG A 1 70 ? 22.310 -7.518 -24.253 1.00 95.38 70 ARG A CA 1
ATOM 536 C C . ARG A 1 70 ? 20.896 -8.034 -24.001 1.00 95.38 70 ARG A C 1
ATOM 538 O O . ARG A 1 70 ? 19.947 -7.261 -24.102 1.00 95.38 70 ARG A O 1
ATOM 545 N N . PHE A 1 71 ? 20.738 -9.291 -23.624 1.00 95.19 71 PHE A N 1
ATOM 546 C CA . PHE A 1 71 ? 19.497 -9.774 -23.034 1.00 95.19 71 PHE A CA 1
ATOM 547 C C . PHE A 1 71 ? 19.366 -9.291 -21.583 1.00 95.19 71 PHE A C 1
ATOM 549 O O . PHE A 1 71 ? 20.333 -9.248 -20.816 1.00 95.19 71 PHE A O 1
ATOM 556 N N . SER A 1 72 ? 18.152 -8.901 -21.199 1.00 93.31 72 SER A N 1
ATOM 557 C CA . SER A 1 72 ? 17.772 -8.721 -19.800 1.00 93.31 72 SER A CA 1
ATOM 558 C C . SER A 1 72 ? 17.734 -10.072 -19.087 1.00 93.31 72 SER A C 1
ATOM 560 O O . SER A 1 72 ? 17.680 -11.133 -19.713 1.00 93.31 72 SER A O 1
ATOM 562 N N . ARG A 1 73 ? 17.627 -10.051 -17.756 1.00 88.56 73 ARG A N 1
ATOM 563 C CA . ARG A 1 73 ? 17.378 -11.277 -16.970 1.00 88.56 73 ARG A CA 1
ATOM 564 C C . ARG A 1 73 ? 16.085 -12.005 -17.348 1.00 88.56 73 ARG A C 1
ATOM 566 O O . ARG A 1 73 ? 15.952 -13.188 -17.062 1.00 88.56 73 ARG A O 1
ATOM 573 N N . SER A 1 74 ? 15.131 -11.302 -17.956 1.00 87.75 74 SER A N 1
ATOM 574 C CA . SER A 1 74 ? 13.877 -11.872 -18.451 1.00 87.75 74 SER A CA 1
ATOM 575 C C . SER A 1 74 ? 13.969 -12.442 -19.872 1.00 87.75 74 SER A C 1
ATOM 577 O O . SER A 1 74 ? 12.964 -12.946 -20.375 1.00 87.75 74 SER A O 1
ATOM 579 N N . GLY A 1 75 ? 15.144 -12.369 -20.512 1.00 89.94 75 GLY A N 1
ATOM 580 C CA . GLY A 1 75 ? 15.378 -12.836 -21.881 1.00 89.94 75 GLY A CA 1
ATOM 581 C C . GLY A 1 75 ? 14.908 -11.863 -22.967 1.00 89.94 75 GLY A C 1
ATOM 582 O O . GLY A 1 75 ? 14.817 -12.244 -24.133 1.00 89.94 75 GLY A O 1
ATOM 583 N N . SER A 1 76 ? 14.588 -10.617 -22.609 1.00 92.94 76 SER A N 1
ATOM 584 C CA . SER A 1 76 ? 14.178 -9.580 -23.563 1.00 92.94 76 SER A CA 1
ATOM 585 C C . SER A 1 76 ? 15.381 -8.739 -24.007 1.00 92.94 76 SER A C 1
ATOM 587 O O . SER A 1 76 ? 16.251 -8.452 -23.185 1.00 92.94 76 SER A O 1
ATOM 589 N N . PRO A 1 77 ? 15.455 -8.289 -25.271 1.00 95.31 77 PRO A N 1
ATOM 590 C CA . PRO A 1 77 ? 16.518 -7.390 -25.718 1.00 95.31 77 PRO A CA 1
ATOM 591 C C . PRO A 1 77 ? 16.523 -6.076 -24.929 1.00 95.31 77 PRO A C 1
ATOM 593 O O . PRO A 1 77 ? 15.510 -5.385 -24.848 1.00 95.31 77 PRO A O 1
ATOM 596 N N . LEU A 1 78 ? 17.672 -5.716 -24.370 1.00 95.69 78 LEU A N 1
ATOM 597 C CA . LEU A 1 78 ? 17.898 -4.513 -23.579 1.00 95.69 78 LEU A CA 1
ATOM 598 C C . LEU A 1 78 ? 19.026 -3.691 -24.205 1.00 95.69 78 LEU A C 1
ATOM 600 O O . LEU A 1 78 ? 20.147 -4.173 -24.372 1.00 95.69 78 LEU A O 1
ATOM 604 N N . VAL A 1 79 ? 18.743 -2.426 -24.503 1.00 94.69 79 VAL A N 1
ATOM 605 C CA . VAL A 1 79 ? 19.687 -1.476 -25.098 1.00 94.69 79 VAL A CA 1
ATOM 606 C C . VAL A 1 79 ? 19.856 -0.275 -24.175 1.00 94.69 79 VAL A C 1
ATOM 608 O O . VAL A 1 79 ? 18.883 0.341 -23.748 1.00 94.69 79 VAL A O 1
ATOM 611 N N . VAL A 1 80 ? 21.106 0.082 -23.883 1.00 92.81 80 VAL A N 1
ATOM 612 C CA . VAL A 1 80 ? 21.475 1.252 -23.079 1.00 92.81 80 VAL A CA 1
ATOM 613 C C . VAL A 1 80 ? 22.259 2.229 -23.944 1.00 92.81 80 VAL A C 1
ATOM 615 O O . VAL A 1 80 ? 23.298 1.884 -24.517 1.00 92.81 80 VAL A O 1
ATOM 618 N N . LEU A 1 81 ? 21.770 3.463 -24.024 1.00 90.75 81 LEU A N 1
ATOM 619 C CA . LEU A 1 81 ? 22.378 4.532 -24.814 1.00 90.75 81 LEU A CA 1
ATOM 620 C C . LEU A 1 81 ? 23.452 5.300 -24.029 1.00 90.75 81 LEU A C 1
ATOM 622 O O . LEU A 1 81 ? 23.599 5.163 -22.814 1.00 90.75 81 LEU A O 1
ATOM 626 N N . ALA A 1 82 ? 24.191 6.164 -24.725 1.00 87.25 82 ALA A N 1
ATOM 627 C CA . ALA A 1 82 ? 25.198 7.043 -24.136 1.00 87.25 82 ALA A CA 1
ATOM 628 C C . ALA A 1 82 ? 24.634 8.036 -23.115 1.00 87.25 82 ALA A C 1
ATOM 630 O O . ALA A 1 82 ? 25.324 8.395 -22.161 1.00 87.25 82 ALA A O 1
ATOM 631 N N . THR A 1 83 ? 23.358 8.394 -23.264 1.00 83.25 83 THR A N 1
ATOM 632 C CA . THR A 1 83 ? 22.578 9.173 -22.292 1.00 83.25 83 THR A CA 1
ATOM 633 C C . THR A 1 83 ? 22.252 8.396 -21.016 1.00 83.25 83 THR A C 1
ATOM 635 O O . THR A 1 83 ? 21.616 8.935 -20.122 1.00 83.25 83 THR A O 1
ATOM 638 N N . ARG A 1 84 ? 22.662 7.122 -20.923 1.00 86.88 84 ARG A N 1
ATOM 639 C CA . ARG A 1 84 ? 22.272 6.154 -19.884 1.00 86.88 84 ARG A CA 1
ATOM 640 C C . ARG A 1 84 ? 20.798 5.771 -19.887 1.00 86.88 84 ARG A C 1
ATOM 642 O O . ARG A 1 84 ? 20.397 4.971 -19.050 1.00 86.88 84 ARG A O 1
ATOM 649 N N . HIS A 1 85 ? 20.023 6.247 -20.858 1.00 89.50 85 HIS A N 1
ATOM 650 C CA . HIS A 1 85 ? 18.650 5.795 -21.039 1.00 89.50 85 HIS A CA 1
ATOM 651 C C . HIS A 1 85 ? 18.638 4.330 -21.461 1.00 89.50 85 HIS A C 1
ATOM 653 O O . HIS A 1 85 ? 19.416 3.921 -22.331 1.00 89.50 85 HIS A O 1
ATOM 659 N N . A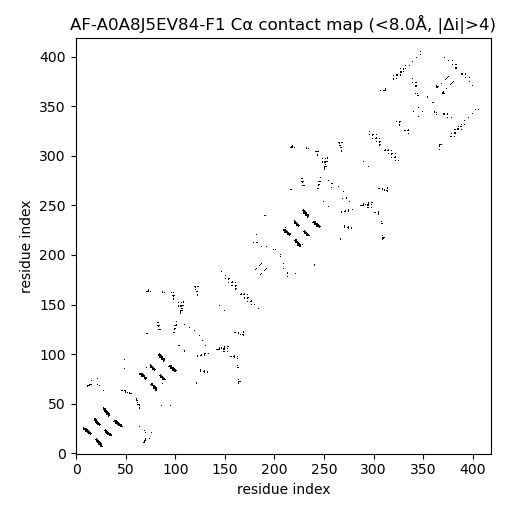LA A 1 86 ? 17.763 3.558 -20.831 1.00 92.44 86 ALA A N 1
ATOM 660 C CA . ALA A 1 86 ? 17.628 2.133 -21.062 1.00 92.44 86 ALA A CA 1
ATOM 661 C C . ALA A 1 86 ? 16.273 1.822 -21.699 1.00 92.44 86 ALA A C 1
ATOM 663 O O . ALA A 1 86 ? 15.222 2.257 -21.216 1.00 92.44 86 ALA A O 1
ATOM 664 N N . PHE A 1 87 ? 16.322 1.039 -22.771 1.00 93.88 87 PHE A N 1
ATOM 665 C CA . PHE A 1 87 ? 15.176 0.626 -23.563 1.00 93.88 87 PHE A CA 1
ATOM 666 C C . PHE A 1 87 ? 15.118 -0.894 -23.623 1.00 93.88 87 PHE A C 1
ATOM 668 O O . PHE A 1 87 ? 16.095 -1.543 -23.993 1.00 93.88 87 PHE A O 1
ATOM 675 N N . LEU A 1 88 ? 13.972 -1.453 -23.259 1.00 95.00 88 LEU A N 1
ATOM 676 C CA . LEU A 1 88 ? 13.689 -2.879 -23.313 1.00 95.00 88 LEU A CA 1
ATOM 677 C C . LEU A 1 88 ? 12.744 -3.142 -24.483 1.00 95.00 88 LEU A C 1
ATOM 679 O O . LEU A 1 88 ? 11.736 -2.454 -24.611 1.00 95.00 88 LEU A O 1
ATOM 683 N N . PHE A 1 89 ? 13.038 -4.124 -25.323 1.00 93.94 89 PHE A N 1
ATOM 684 C CA . PHE A 1 89 ? 12.121 -4.527 -26.380 1.00 93.94 89 PHE A CA 1
ATOM 685 C C . PHE A 1 89 ? 11.108 -5.534 -25.836 1.00 93.94 89 PHE A C 1
ATOM 687 O O . PHE A 1 89 ? 11.481 -6.607 -25.347 1.00 93.94 89 PHE A O 1
ATOM 694 N N . ASP A 1 90 ? 9.824 -5.195 -25.919 1.00 91.56 90 ASP A N 1
ATOM 695 C CA . ASP A 1 90 ? 8.754 -6.115 -25.564 1.00 91.56 90 ASP A CA 1
ATOM 696 C C . ASP A 1 90 ? 8.385 -6.977 -26.776 1.00 91.56 90 ASP A C 1
ATOM 698 O O . ASP A 1 90 ? 7.872 -6.486 -27.779 1.00 91.56 90 ASP A O 1
ATOM 702 N N . MET A 1 91 ? 8.646 -8.281 -26.683 1.00 87.25 91 MET A N 1
ATOM 703 C CA . MET A 1 91 ? 8.401 -9.231 -27.775 1.00 87.25 91 MET A CA 1
ATOM 704 C C . MET A 1 91 ? 6.911 -9.488 -28.045 1.00 87.25 91 MET A C 1
ATOM 706 O O . MET A 1 91 ? 6.581 -10.036 -29.092 1.00 87.25 91 MET A O 1
ATOM 710 N N . SER A 1 92 ? 6.018 -9.137 -27.114 1.00 88.00 92 SER A N 1
ATOM 711 C CA . SER A 1 92 ? 4.569 -9.308 -27.276 1.00 88.00 92 SER A CA 1
ATOM 712 C C . SER A 1 92 ? 3.915 -8.085 -27.912 1.00 88.00 92 SER A C 1
ATOM 714 O O . SER A 1 92 ? 3.052 -8.230 -28.774 1.00 88.00 92 SER A O 1
ATOM 716 N N . MET A 1 93 ? 4.361 -6.887 -27.529 1.00 86.56 93 MET A N 1
ATOM 717 C CA . MET A 1 93 ? 3.880 -5.618 -28.078 1.00 86.56 93 MET A CA 1
ATOM 718 C C . MET A 1 93 ? 4.665 -5.160 -29.313 1.00 86.56 93 MET A C 1
ATOM 720 O O . MET A 1 93 ? 4.228 -4.236 -29.994 1.00 86.56 93 MET A O 1
ATOM 724 N N . LEU A 1 94 ? 5.812 -5.790 -29.592 1.00 88.12 94 LEU A N 1
ATOM 725 C CA . LEU A 1 94 ? 6.728 -5.459 -30.688 1.00 88.12 94 LEU A CA 1
ATOM 726 C C . LEU A 1 94 ? 7.160 -3.986 -30.674 1.00 88.12 94 LEU A C 1
ATOM 728 O O . LEU A 1 94 ? 7.240 -3.329 -31.711 1.00 88.12 94 LEU A O 1
ATOM 732 N N . CYS A 1 95 ? 7.426 -3.448 -29.485 1.00 90.12 95 CYS A N 1
ATOM 733 C CA . CYS A 1 95 ? 7.823 -2.056 -29.323 1.00 90.12 95 CYS A CA 1
ATOM 734 C C . CYS A 1 95 ? 8.889 -1.871 -28.238 1.00 90.12 95 CYS A C 1
ATOM 736 O O . CYS A 1 95 ? 9.093 -2.711 -27.358 1.00 90.12 95 CYS A O 1
ATOM 738 N N . TRP A 1 96 ? 9.584 -0.737 -28.315 1.00 91.75 96 TRP A N 1
ATOM 739 C CA . TRP A 1 96 ? 10.575 -0.339 -27.325 1.00 91.75 96 TRP A CA 1
ATOM 740 C C . TRP A 1 96 ? 9.904 0.324 -26.124 1.00 91.75 96 TRP A C 1
ATOM 742 O O . TRP A 1 96 ? 9.322 1.402 -26.231 1.00 91.75 96 TRP A O 1
ATOM 752 N N . LEU A 1 97 ? 10.055 -0.295 -24.961 1.00 91.12 97 LEU A N 1
ATOM 753 C CA . LEU A 1 97 ? 9.674 0.258 -23.674 1.00 91.12 97 LEU A CA 1
ATOM 754 C C . LEU A 1 97 ? 10.848 1.031 -23.092 1.00 91.12 97 LEU A C 1
ATOM 756 O O . LEU A 1 97 ? 11.964 0.521 -22.983 1.00 91.12 97 LEU A O 1
ATOM 760 N N . ARG A 1 98 ? 10.601 2.266 -22.671 1.00 89.94 98 ARG A N 1
ATOM 761 C CA . ARG A 1 98 ? 11.599 3.054 -21.957 1.00 89.94 98 ARG A CA 1
ATOM 762 C C . ARG A 1 98 ? 11.527 2.715 -20.474 1.00 89.94 98 ARG A C 1
ATOM 764 O O . ARG A 1 98 ? 10.532 3.021 -19.828 1.00 89.94 98 ARG A O 1
ATOM 771 N N . ILE A 1 99 ? 12.570 2.077 -19.952 1.00 90.69 99 ILE A N 1
ATOM 772 C CA . ILE A 1 99 ? 12.551 1.530 -18.588 1.00 90.69 99 ILE A CA 1
ATOM 773 C C . ILE A 1 99 ? 13.366 2.353 -17.581 1.00 90.69 99 ILE A C 1
ATOM 775 O O . ILE A 1 99 ? 13.092 2.288 -16.381 1.00 90.69 99 ILE A O 1
ATOM 779 N N . ALA A 1 100 ? 14.346 3.134 -18.047 1.00 88.31 100 ALA A N 1
ATOM 780 C CA . ALA A 1 100 ? 15.100 4.081 -17.227 1.00 88.31 100 ALA A CA 1
ATOM 781 C C . ALA A 1 100 ? 15.486 5.318 -18.045 1.00 88.31 100 ALA A C 1
ATOM 783 O O . ALA A 1 100 ? 16.059 5.176 -19.128 1.00 88.31 100 ALA A O 1
ATOM 784 N N . ASP A 1 101 ? 15.176 6.511 -17.536 1.00 85.00 101 ASP A N 1
ATOM 785 C CA . ASP A 1 101 ? 15.459 7.789 -18.190 1.00 85.00 101 ASP A CA 1
ATOM 786 C C . ASP A 1 101 ? 15.522 8.968 -17.207 1.00 85.00 101 ASP A C 1
ATOM 788 O O . ASP A 1 101 ? 15.365 8.804 -15.997 1.00 85.00 101 ASP A O 1
ATOM 792 N N . ASP A 1 102 ? 15.787 10.159 -17.741 1.00 81.25 102 ASP A N 1
ATOM 793 C CA . ASP A 1 102 ? 15.922 11.406 -16.996 1.00 81.25 102 ASP A CA 1
ATOM 794 C C . ASP A 1 102 ? 14.638 12.254 -16.911 1.00 81.25 102 ASP A C 1
ATOM 796 O O . ASP A 1 102 ? 14.707 13.429 -16.550 1.00 81.25 102 ASP A O 1
ATOM 800 N N . CYS A 1 103 ? 13.454 11.690 -17.189 1.00 81.62 103 CYS A N 1
ATOM 801 C CA . CYS A 1 103 ? 12.209 12.469 -17.268 1.00 81.62 103 CYS A CA 1
ATOM 802 C C . CYS A 1 103 ? 11.688 12.993 -15.918 1.00 81.62 103 CYS A C 1
ATOM 804 O O . CYS A 1 103 ? 10.811 13.858 -15.905 1.00 81.62 103 CYS A O 1
ATOM 806 N N . PHE A 1 104 ? 12.219 12.513 -14.787 1.00 77.19 104 PHE A N 1
ATOM 807 C CA . PHE A 1 104 ? 11.735 12.859 -13.442 1.00 77.19 104 PHE A CA 1
ATOM 808 C C . PHE A 1 104 ? 12.823 13.469 -12.533 1.00 77.19 104 PHE A C 1
ATOM 810 O O . PHE A 1 104 ? 13.058 12.964 -11.430 1.00 77.19 104 PHE A O 1
ATOM 817 N N . PRO A 1 105 ? 13.496 14.562 -12.944 1.00 71.06 105 PRO A N 1
ATOM 818 C CA . PRO A 1 105 ? 14.646 15.105 -12.218 1.00 71.06 105 PRO A CA 1
ATOM 819 C C . PRO A 1 105 ? 14.283 15.725 -10.859 1.00 71.06 105 PRO A C 1
ATOM 821 O O . PRO A 1 105 ? 15.141 15.785 -9.982 1.00 71.06 105 PRO A O 1
ATOM 824 N N . ALA A 1 106 ? 13.033 16.168 -10.661 1.00 67.19 106 ALA A N 1
ATOM 825 C CA . ALA A 1 106 ? 12.572 16.757 -9.398 1.00 67.19 106 ALA A CA 1
ATOM 826 C C . ALA A 1 106 ? 11.880 15.746 -8.462 1.00 67.19 106 ALA A C 1
ATOM 828 O O . ALA A 1 106 ? 11.394 16.121 -7.398 1.00 67.19 106 ALA A O 1
ATOM 829 N N . SER A 1 107 ? 11.834 14.459 -8.825 1.00 71.38 107 SER A N 1
ATOM 830 C CA . SER A 1 107 ? 11.182 13.444 -7.999 1.00 71.38 107 SER A CA 1
ATOM 831 C C . SER A 1 107 ? 11.912 13.226 -6.667 1.00 71.38 107 SER A C 1
ATOM 833 O O . SER A 1 107 ? 13.078 12.829 -6.629 1.00 71.38 107 SER A O 1
ATOM 835 N N . ASN A 1 108 ? 11.176 13.335 -5.560 1.00 66.81 108 ASN A N 1
ATOM 836 C CA . ASN A 1 108 ? 11.654 13.014 -4.209 1.00 66.81 108 ASN A CA 1
ATOM 837 C C . ASN A 1 108 ? 11.949 11.512 -4.009 1.00 66.81 108 ASN A C 1
ATOM 839 O O . ASN A 1 108 ? 12.562 11.111 -3.018 1.00 66.81 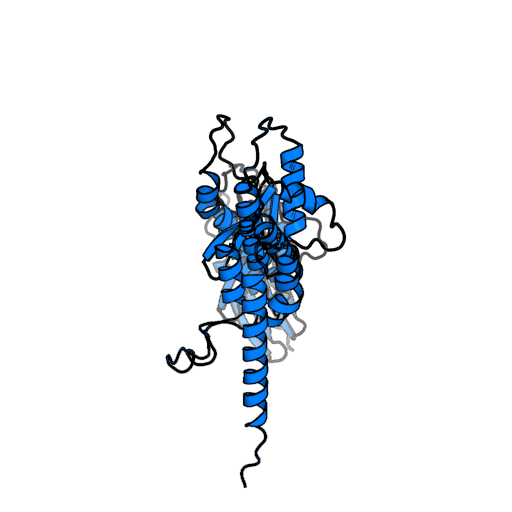108 ASN A O 1
ATOM 843 N N . PHE A 1 109 ? 11.518 10.659 -4.943 1.00 65.00 109 PHE A N 1
ATOM 844 C CA . PHE A 1 109 ? 11.847 9.235 -4.949 1.00 65.00 109 PHE A CA 1
ATOM 845 C C . PHE A 1 109 ? 13.265 8.962 -5.475 1.00 65.00 109 PHE A C 1
ATOM 847 O O . PHE A 1 109 ? 13.933 8.039 -5.011 1.00 65.00 109 PHE A O 1
ATOM 854 N N . ALA A 1 110 ? 13.774 9.804 -6.381 1.00 56.59 110 ALA A N 1
ATOM 855 C CA . ALA A 1 110 ? 15.116 9.647 -6.942 1.00 56.59 110 ALA A CA 1
ATOM 856 C C . ALA A 1 110 ? 16.220 9.778 -5.873 1.00 56.59 110 ALA A C 1
ATOM 858 O O . ALA A 1 110 ? 17.259 9.130 -5.970 1.00 56.59 110 ALA A O 1
ATOM 859 N N . SER A 1 111 ? 15.978 10.560 -4.815 1.00 49.78 111 SER A N 1
ATOM 860 C CA . SER A 1 111 ? 16.908 10.750 -3.692 1.00 49.78 111 SER A CA 1
ATOM 861 C C . SER A 1 111 ? 16.838 9.654 -2.621 1.00 49.78 111 SER A C 1
ATOM 863 O O . SER A 1 111 ? 17.737 9.562 -1.787 1.00 49.78 111 SER A O 1
ATOM 865 N N . THR A 1 112 ? 15.793 8.815 -2.627 1.00 51.31 112 THR A N 1
ATOM 866 C CA . THR A 1 112 ? 15.554 7.769 -1.612 1.00 51.31 112 THR A CA 1
ATOM 867 C C . THR A 1 112 ? 15.893 6.356 -2.082 1.00 51.31 112 THR A C 1
ATOM 869 O O . THR A 1 112 ? 15.815 5.416 -1.285 1.00 51.31 112 THR A O 1
ATOM 872 N N . PHE A 1 113 ? 16.342 6.189 -3.331 1.00 52.97 113 PHE A N 1
ATOM 873 C CA . PHE A 1 113 ? 16.994 4.960 -3.779 1.00 52.97 113 PHE A CA 1
ATOM 874 C C . PHE A 1 113 ? 18.302 4.786 -2.994 1.00 52.97 113 PHE A C 1
ATOM 876 O O . PHE A 1 113 ? 19.351 5.316 -3.355 1.00 52.97 113 PHE A O 1
ATOM 883 N N . ASN A 1 114 ? 18.226 4.085 -1.860 1.00 45.00 114 ASN A N 1
ATOM 884 C CA . ASN A 1 114 ? 19.379 3.795 -1.018 1.00 45.00 114 ASN A CA 1
ATOM 885 C C . ASN A 1 114 ? 20.467 3.119 -1.862 1.00 45.00 114 ASN A C 1
ATOM 887 O O . ASN A 1 114 ? 20.332 1.970 -2.282 1.00 45.00 114 ASN A O 1
ATOM 891 N N . LEU A 1 115 ? 21.564 3.850 -2.057 1.00 40.16 115 LEU A N 1
ATOM 892 C CA . LEU A 1 115 ? 22.758 3.499 -2.829 1.00 40.16 115 LEU A CA 1
ATOM 893 C C . LEU A 1 115 ? 23.529 2.282 -2.262 1.00 40.16 115 LEU A C 1
ATOM 895 O O . LEU A 1 115 ? 24.621 1.973 -2.725 1.00 40.16 115 LEU A O 1
ATOM 899 N N . SER A 1 116 ? 23.004 1.591 -1.248 1.00 35.78 116 SER A N 1
ATOM 900 C CA . SER A 1 116 ? 23.757 0.642 -0.418 1.00 35.78 116 SER A CA 1
ATOM 901 C C . SER A 1 116 ? 23.141 -0.752 -0.276 1.00 35.78 116 SER A C 1
ATOM 903 O O . SER A 1 116 ? 23.731 -1.603 0.386 1.00 35.78 116 SER A O 1
ATOM 905 N N . SER A 1 117 ? 22.005 -1.051 -0.911 1.00 42.47 117 SER A N 1
ATOM 906 C CA . SER A 1 117 ? 21.492 -2.423 -0.889 1.00 42.47 117 SER A CA 1
ATOM 907 C C . SER A 1 117 ? 22.087 -3.250 -2.029 1.00 42.47 117 SER A C 1
ATOM 909 O O . SER A 1 117 ? 21.746 -3.084 -3.200 1.00 42.47 117 SER A O 1
ATOM 911 N N . ILE A 1 118 ? 22.926 -4.215 -1.658 1.00 40.41 118 ILE A N 1
ATOM 912 C CA . ILE A 1 118 ? 23.458 -5.313 -2.486 1.00 40.41 118 ILE A 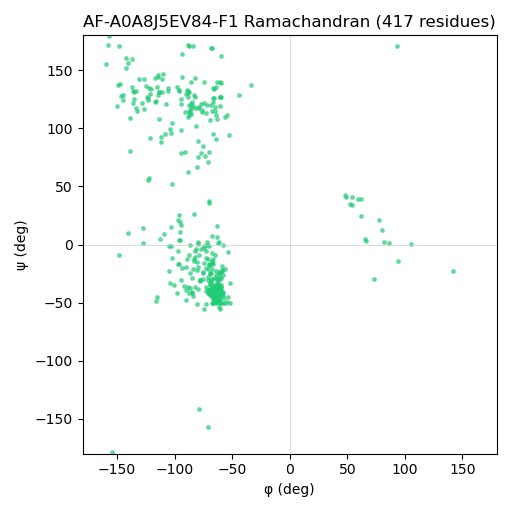CA 1
ATOM 913 C C . ILE A 1 118 ? 22.327 -6.135 -3.176 1.00 40.41 118 ILE A C 1
ATOM 915 O O . ILE A 1 118 ? 22.601 -6.961 -4.042 1.00 40.41 118 ILE A O 1
ATOM 919 N N . GLN A 1 119 ? 21.047 -5.866 -2.870 1.00 50.47 119 GLN A N 1
ATOM 920 C CA . GLN A 1 119 ? 19.848 -6.466 -3.482 1.00 50.47 119 GLN A CA 1
ATOM 921 C C . GLN A 1 119 ? 19.223 -5.644 -4.633 1.00 50.47 119 GLN A C 1
ATOM 923 O O . GLN A 1 119 ? 18.112 -5.948 -5.065 1.00 50.47 119 GLN A O 1
ATOM 928 N N . SER A 1 120 ? 19.890 -4.601 -5.132 1.00 61.47 120 SER A N 1
ATOM 929 C CA . SER A 1 120 ? 19.443 -3.846 -6.313 1.00 61.47 120 SER A CA 1
ATOM 930 C C . SER A 1 120 ? 19.477 -4.741 -7.563 1.00 61.47 120 SER A C 1
ATOM 932 O O . SER A 1 120 ? 20.538 -5.235 -7.963 1.00 61.47 120 SER A O 1
ATOM 934 N N . GLY A 1 121 ? 18.303 -5.022 -8.137 1.00 73.81 121 GLY A N 1
ATOM 935 C CA . GLY A 1 121 ? 18.153 -5.839 -9.340 1.00 73.81 121 GLY A CA 1
ATOM 936 C C . GLY A 1 121 ? 18.649 -5.129 -10.605 1.00 73.81 121 GLY A C 1
ATOM 937 O O . GLY A 1 121 ? 19.524 -4.264 -10.561 1.00 73.81 121 GLY A O 1
ATOM 938 N N . GLU A 1 122 ? 18.160 -5.549 -11.772 1.00 86.81 122 GLU A N 1
ATOM 939 C CA . GLU A 1 122 ? 18.606 -4.968 -13.044 1.00 86.81 122 GLU A CA 1
ATOM 940 C C . GLU A 1 122 ? 18.116 -3.522 -13.210 1.00 86.81 122 GLU A C 1
ATOM 942 O O . GLU A 1 122 ? 18.902 -2.664 -13.616 1.00 86.81 122 GLU A O 1
ATOM 947 N N . LEU A 1 123 ? 16.876 -3.228 -12.805 1.00 87.38 123 LEU A N 1
ATOM 948 C CA . LEU A 1 123 ? 16.305 -1.883 -12.870 1.00 87.38 123 LEU A CA 1
ATOM 949 C C . LEU A 1 123 ? 17.074 -0.915 -11.975 1.00 87.38 123 LEU A C 1
ATOM 951 O O . LEU A 1 123 ? 17.469 0.160 -12.422 1.00 87.38 123 LEU A O 1
ATOM 955 N N . GLY A 1 124 ? 17.348 -1.308 -10.729 1.00 83.00 124 GLY A N 1
ATOM 956 C CA . GLY A 1 124 ? 18.045 -0.442 -9.776 1.00 83.00 124 GLY A CA 1
ATOM 957 C C . GLY A 1 124 ? 19.443 -0.023 -10.251 1.00 83.00 124 GLY A C 1
ATOM 958 O O . GLY A 1 124 ? 19.841 1.125 -10.059 1.00 83.00 124 GLY A O 1
ATOM 959 N N . LYS A 1 125 ? 20.178 -0.908 -10.938 1.00 85.56 125 LYS A N 1
ATOM 960 C CA . LYS A 1 125 ? 21.480 -0.566 -11.542 1.00 85.56 125 LYS A CA 1
ATOM 961 C C . LYS A 1 125 ? 21.344 0.453 -12.673 1.00 85.56 125 LYS A C 1
ATOM 963 O O . LYS A 1 125 ? 22.134 1.394 -12.729 1.00 85.56 125 LYS A O 1
ATOM 968 N N . LEU A 1 126 ? 20.343 0.286 -13.540 1.00 88.44 126 LEU A N 1
ATOM 969 C CA . LEU A 1 126 ? 20.072 1.218 -14.639 1.00 88.44 126 LEU A CA 1
ATOM 970 C C . LEU A 1 126 ? 19.702 2.609 -14.106 1.00 88.44 126 LEU A C 1
ATOM 972 O O . LEU A 1 126 ? 20.246 3.606 -14.573 1.00 88.44 126 LEU A O 1
ATOM 976 N N . GLN A 1 127 ? 18.861 2.676 -13.069 1.00 85.81 127 GLN A N 1
ATOM 977 C CA . GLN A 1 127 ? 18.481 3.940 -12.428 1.00 85.81 127 GLN A CA 1
ATOM 978 C C . GLN A 1 127 ? 19.679 4.663 -11.797 1.00 85.81 127 GLN A C 1
ATOM 980 O O . GLN A 1 127 ? 19.826 5.877 -11.938 1.00 85.81 127 GLN A O 1
ATOM 985 N N . VAL A 1 128 ? 20.588 3.926 -11.149 1.00 82.81 128 VAL A N 1
ATOM 986 C CA . VAL A 1 128 ? 21.823 4.504 -10.589 1.00 82.81 128 VAL A CA 1
ATOM 987 C C . VAL A 1 128 ? 22.717 5.090 -11.684 1.00 82.81 128 VAL A C 1
ATOM 989 O O . VAL A 1 128 ? 23.307 6.155 -11.491 1.00 82.81 128 VAL A O 1
ATOM 992 N N . ASP A 1 129 ? 22.827 4.425 -12.832 1.00 83.50 129 ASP A N 1
ATOM 993 C CA . ASP A 1 129 ? 23.628 4.917 -13.954 1.00 83.50 129 ASP A CA 1
ATOM 994 C C . ASP A 1 129 ? 23.042 6.195 -14.571 1.00 83.50 129 ASP A C 1
ATOM 996 O O . ASP A 1 129 ? 23.804 7.120 -14.872 1.00 83.50 129 ASP A O 1
ATOM 1000 N N . VAL A 1 130 ? 21.713 6.292 -14.681 1.00 83.44 130 VAL A N 1
ATOM 1001 C CA . VAL A 1 130 ? 21.021 7.533 -15.069 1.00 83.44 130 VAL A CA 1
ATOM 1002 C C . VAL A 1 130 ? 21.293 8.645 -14.053 1.00 83.44 130 VAL A C 1
ATOM 1004 O O . VAL A 1 130 ? 21.713 9.739 -14.433 1.00 83.44 130 VAL A O 1
ATOM 1007 N N . GLY A 1 131 ? 21.162 8.363 -12.753 1.00 77.12 131 GLY A N 1
ATOM 1008 C CA . GLY A 1 131 ? 21.441 9.338 -11.693 1.00 77.12 131 GLY A CA 1
ATOM 1009 C C . GLY A 1 131 ? 22.882 9.866 -11.725 1.00 77.12 131 GLY A C 1
ATOM 1010 O O . GLY A 1 131 ? 23.111 11.072 -11.626 1.00 77.12 131 GLY A O 1
ATOM 1011 N N . LYS A 1 132 ? 23.870 8.987 -11.948 1.00 81.06 132 LYS A N 1
ATOM 1012 C CA . LYS A 1 132 ? 25.281 9.382 -12.129 1.00 81.06 132 LYS A CA 1
ATOM 1013 C C . LYS A 1 132 ? 25.495 10.251 -13.368 1.00 81.06 132 LYS A C 1
ATOM 1015 O O . LYS A 1 132 ? 26.370 11.116 -13.349 1.00 81.06 132 LYS A O 1
ATOM 1020 N N . PHE A 1 133 ? 24.755 10.010 -14.450 1.00 79.19 133 PHE A N 1
ATOM 1021 C CA . PHE A 1 133 ? 24.817 10.834 -15.657 1.00 79.19 133 PHE A CA 1
ATOM 1022 C C . PHE A 1 133 ? 24.227 12.226 -15.418 1.00 79.19 133 PHE A C 1
ATOM 1024 O O . PHE A 1 133 ? 24.860 13.217 -15.782 1.00 79.19 133 PHE A O 1
ATOM 1031 N N . LEU A 1 134 ? 23.090 12.314 -14.722 1.00 73.94 134 LEU A N 1
ATOM 1032 C CA . LEU A 1 134 ? 22.461 13.589 -14.371 1.00 73.94 134 LEU A CA 1
ATOM 1033 C C . LEU A 1 134 ? 23.309 14.420 -13.410 1.00 73.94 134 LEU A C 1
ATOM 1035 O O . LEU A 1 134 ? 23.450 15.622 -13.611 1.00 73.94 134 LEU A O 1
ATOM 1039 N N . ALA A 1 135 ? 23.970 13.789 -12.436 1.00 71.50 135 ALA A N 1
ATOM 1040 C CA . ALA A 1 135 ? 24.881 14.482 -11.523 1.00 71.50 135 ALA A CA 1
ATOM 1041 C C . ALA A 1 135 ? 26.047 15.196 -12.241 1.00 71.50 135 ALA A C 1
ATOM 1043 O O . ALA A 1 135 ? 26.620 16.139 -11.701 1.00 71.50 135 ALA A O 1
ATOM 1044 N N . ARG A 1 136 ? 26.400 14.772 -13.465 1.00 69.81 136 ARG A N 1
ATOM 1045 C CA . ARG A 1 136 ? 27.440 15.409 -14.293 1.00 69.81 136 ARG A CA 1
ATOM 1046 C C . ARG A 1 136 ? 26.931 16.614 -15.090 1.00 69.81 136 ARG A C 1
ATOM 1048 O O . ARG A 1 136 ? 27.754 17.349 -15.628 1.00 69.81 136 ARG A O 1
ATOM 1055 N N . LYS A 1 137 ? 25.612 16.822 -15.181 1.00 63.31 137 LYS A N 1
ATOM 1056 C CA . LYS A 1 137 ? 24.977 17.974 -15.837 1.00 63.31 137 LYS A CA 1
ATOM 1057 C C . LYS A 1 137 ? 24.380 18.901 -14.769 1.00 63.31 137 LYS A C 1
ATOM 1059 O O . LYS A 1 137 ? 23.250 18.684 -14.336 1.00 63.31 137 LYS A O 1
ATOM 1064 N N . PRO A 1 138 ? 25.100 19.944 -14.326 1.00 50.75 138 PRO A N 1
ATOM 1065 C CA . PRO A 1 138 ? 24.589 20.867 -13.324 1.00 50.75 138 PRO A CA 1
ATOM 1066 C C . PRO A 1 138 ? 23.591 21.841 -13.971 1.00 50.75 138 PRO A C 1
ATOM 1068 O O . PRO A 1 138 ? 23.930 22.983 -14.252 1.00 50.75 138 PRO A O 1
ATOM 1071 N N . SER A 1 139 ? 22.350 21.413 -14.217 1.00 47.34 139 SER A N 1
ATOM 1072 C CA . SER A 1 139 ? 21.235 22.347 -14.432 1.00 47.34 139 SER A CA 1
ATOM 1073 C C . SER A 1 139 ? 20.275 22.240 -13.256 1.00 47.34 139 SER A C 1
ATOM 1075 O O . SER A 1 139 ? 19.347 21.434 -13.230 1.00 47.34 139 SER A O 1
ATOM 1077 N N . TRP A 1 140 ? 20.560 23.038 -12.234 1.00 46.69 140 TRP A N 1
ATOM 1078 C CA . TRP A 1 140 ? 19.739 23.161 -11.043 1.00 46.69 140 TRP A CA 1
ATOM 1079 C C . TRP A 1 140 ? 18.576 24.112 -11.318 1.00 46.69 140 TRP A C 1
ATOM 1081 O O . TRP A 1 140 ? 18.725 25.328 -11.266 1.00 46.69 140 TRP A O 1
ATOM 1091 N N . THR A 1 141 ? 17.392 23.558 -11.548 1.00 43.84 141 THR A N 1
ATOM 1092 C CA . THR A 1 141 ? 16.167 24.209 -11.086 1.00 43.84 141 THR A CA 1
ATOM 1093 C C . THR A 1 141 ? 15.600 23.296 -10.018 1.00 43.84 141 THR A C 1
ATOM 1095 O O . THR A 1 141 ? 15.186 22.171 -10.285 1.00 43.84 141 THR A O 1
ATOM 1098 N N . ARG A 1 142 ? 15.689 23.735 -8.759 1.00 46.09 142 ARG A N 1
ATOM 1099 C CA . ARG A 1 142 ? 15.077 23.030 -7.634 1.00 46.09 142 ARG A CA 1
ATOM 1100 C C . ARG A 1 142 ? 13.572 23.290 -7.742 1.00 46.09 142 ARG A C 1
ATOM 1102 O O . ARG A 1 142 ? 13.049 24.178 -7.080 1.00 46.09 142 ARG A O 1
ATOM 1109 N N . VAL A 1 143 ? 12.916 22.606 -8.677 1.00 51.66 143 VAL A N 1
ATOM 1110 C CA . VAL A 1 143 ? 11.462 22.649 -8.812 1.00 51.66 143 VAL A CA 1
ATOM 1111 C C . VAL A 1 143 ? 10.909 21.948 -7.581 1.00 51.66 143 VAL A C 1
ATOM 1113 O O . VAL A 1 143 ? 11.260 20.803 -7.298 1.00 51.66 143 VAL A O 1
ATOM 1116 N N . THR A 1 144 ? 10.116 22.666 -6.798 1.00 52.47 144 THR A N 1
ATOM 1117 C CA . THR A 1 144 ? 9.338 22.078 -5.712 1.00 52.47 144 THR A CA 1
ATOM 1118 C C . THR A 1 144 ? 8.338 21.113 -6.341 1.00 52.47 144 THR A C 1
ATOM 1120 O O . THR A 1 144 ? 7.467 21.535 -7.093 1.00 52.47 144 THR A O 1
ATOM 1123 N N . ASP A 1 145 ? 8.522 19.811 -6.120 1.00 59.12 145 ASP A N 1
ATOM 1124 C CA . ASP A 1 145 ? 7.586 18.792 -6.594 1.00 59.12 145 ASP A CA 1
ATOM 1125 C C . ASP A 1 145 ? 6.349 18.791 -5.692 1.00 59.12 145 ASP A C 1
ATOM 1127 O O . ASP A 1 145 ? 6.433 18.395 -4.527 1.00 59.12 145 ASP A O 1
ATOM 1131 N N . ASP A 1 146 ? 5.199 19.165 -6.254 1.00 58.81 146 ASP A N 1
ATOM 1132 C CA . ASP A 1 146 ? 3.873 19.063 -5.621 1.00 58.81 146 ASP A CA 1
ATOM 1133 C C . ASP A 1 146 ? 3.427 17.591 -5.425 1.00 58.81 146 ASP A C 1
ATOM 1135 O O . ASP A 1 146 ? 2.290 17.295 -5.062 1.00 58.81 146 ASP A O 1
ATOM 1139 N N . GLY A 1 147 ? 4.320 16.631 -5.692 1.00 69.81 147 GLY A N 1
ATOM 1140 C CA . GLY A 1 147 ? 4.125 15.189 -5.565 1.00 69.81 147 GLY A CA 1
ATOM 1141 C C . GLY A 1 147 ? 3.683 14.520 -6.867 1.00 69.81 147 GLY A C 1
ATOM 1142 O O . GLY A 1 147 ? 3.768 13.297 -6.987 1.00 69.81 147 GLY A O 1
ATOM 1143 N N . THR A 1 148 ? 3.255 15.285 -7.870 1.00 76.81 148 THR A N 1
ATOM 1144 C CA . THR A 1 148 ? 2.805 14.760 -9.167 1.00 76.81 148 THR A CA 1
ATOM 1145 C C . THR A 1 148 ? 3.940 14.084 -9.936 1.00 76.81 148 THR A C 1
ATOM 1147 O O . THR A 1 148 ? 3.736 12.991 -10.471 1.00 76.81 148 THR A O 1
ATOM 1150 N N . GLN A 1 149 ? 5.155 14.650 -9.925 1.00 78.38 149 GLN A N 1
ATOM 1151 C CA . GLN A 1 149 ? 6.304 14.013 -10.574 1.00 78.38 149 GLN A CA 1
ATOM 1152 C C . GLN A 1 149 ? 6.748 12.770 -9.811 1.00 78.38 149 GLN A C 1
ATOM 1154 O O . GLN A 1 149 ? 7.067 11.755 -10.426 1.00 78.38 149 GLN A O 1
ATOM 1159 N N . THR A 1 150 ? 6.733 12.805 -8.475 1.00 81.00 150 THR A N 1
ATOM 1160 C CA . THR A 1 150 ? 7.044 11.618 -7.669 1.00 81.00 150 THR A CA 1
ATOM 1161 C C . THR A 1 150 ? 6.052 10.480 -7.903 1.00 81.00 150 THR A C 1
ATOM 1163 O O . THR A 1 150 ? 6.477 9.329 -8.009 1.00 81.00 150 THR A O 1
ATOM 1166 N N . ARG A 1 151 ? 4.758 10.781 -8.054 1.00 83.50 151 ARG A N 1
ATOM 1167 C CA . ARG A 1 151 ? 3.742 9.783 -8.404 1.00 83.50 151 ARG A CA 1
ATOM 1168 C C . ARG A 1 151 ? 4.029 9.136 -9.758 1.00 83.50 151 ARG A C 1
ATOM 1170 O O . ARG A 1 151 ? 4.157 7.916 -9.825 1.00 83.50 151 ARG A O 1
ATOM 1177 N N . ALA A 1 152 ? 4.163 9.949 -10.805 1.00 83.56 152 ALA A N 1
ATOM 1178 C CA . ALA A 1 152 ? 4.399 9.469 -12.165 1.00 83.56 152 ALA A CA 1
ATOM 1179 C C . ALA A 1 152 ? 5.717 8.684 -12.275 1.00 83.56 152 ALA A C 1
ATOM 1181 O O . ALA A 1 152 ? 5.791 7.658 -12.955 1.00 83.56 152 ALA A O 1
ATOM 1182 N N . HIS A 1 153 ? 6.748 9.112 -11.539 1.00 85.25 153 HIS A N 1
ATOM 1183 C CA . HIS A 1 153 ? 8.006 8.386 -11.460 1.00 85.25 153 HIS A CA 1
ATOM 1184 C C . HIS A 1 153 ? 7.811 6.996 -10.837 1.00 85.25 153 HIS A C 1
ATOM 1186 O O . HIS A 1 153 ? 8.247 6.005 -11.415 1.00 85.25 153 HIS A O 1
ATOM 1192 N N . LEU A 1 154 ? 7.113 6.885 -9.701 1.00 85.69 154 LEU A N 1
ATOM 1193 C CA . LEU A 1 154 ? 6.835 5.595 -9.056 1.00 85.69 154 LEU A CA 1
ATOM 1194 C C . LEU A 1 154 ? 5.998 4.654 -9.938 1.00 85.69 154 LEU A C 1
ATOM 1196 O O . LEU A 1 154 ? 6.282 3.456 -9.985 1.00 85.69 154 LEU A O 1
ATOM 1200 N N . GLU A 1 155 ? 5.009 5.186 -10.658 1.00 88.75 155 GLU A N 1
ATOM 1201 C CA . GLU A 1 155 ? 4.204 4.434 -11.633 1.00 88.75 155 GLU A CA 1
ATOM 1202 C C . GLU A 1 155 ? 5.072 3.913 -12.787 1.00 88.75 155 GLU A C 1
ATOM 1204 O O . GLU A 1 155 ? 4.976 2.743 -13.161 1.00 88.75 155 GLU A O 1
ATOM 1209 N N . THR A 1 156 ? 6.001 4.737 -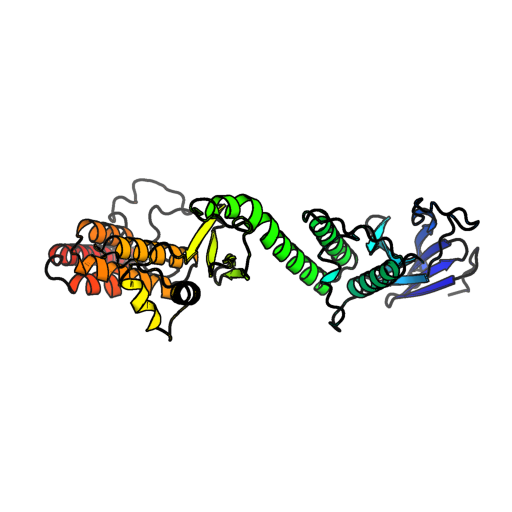13.278 1.00 89.44 156 THR A N 1
ATOM 1210 C CA . THR A 1 156 ? 6.975 4.326 -14.298 1.00 89.44 156 THR A CA 1
ATOM 1211 C C . THR A 1 156 ? 7.876 3.203 -13.778 1.00 89.44 156 THR A C 1
ATOM 1213 O O . THR A 1 156 ? 8.062 2.204 -14.463 1.00 89.44 156 THR A O 1
ATOM 1216 N N . GLN A 1 157 ? 8.379 3.288 -12.541 1.00 87.81 157 GLN A N 1
ATOM 1217 C CA . GLN A 1 157 ? 9.218 2.232 -11.947 1.00 87.81 157 GLN A CA 1
ATOM 1218 C C . GLN A 1 157 ? 8.454 0.912 -11.745 1.00 87.81 157 GLN A C 1
ATOM 1220 O O . GLN A 1 157 ? 9.009 -0.176 -11.929 1.00 87.81 157 GLN A O 1
ATOM 1225 N N . LEU A 1 158 ? 7.165 0.987 -11.402 1.00 88.44 158 LEU A N 1
ATOM 1226 C CA . LEU A 1 158 ? 6.275 -0.174 -11.351 1.00 88.44 158 LEU A CA 1
ATOM 1227 C C . LEU A 1 158 ? 6.121 -0.835 -12.726 1.00 88.44 158 LEU A C 1
ATOM 1229 O O . LEU A 1 158 ? 6.277 -2.050 -12.838 1.00 88.44 158 LEU A O 1
ATOM 1233 N N . ALA A 1 159 ? 5.880 -0.047 -13.774 1.00 89.81 159 ALA A N 1
ATOM 1234 C CA . ALA A 1 159 ? 5.788 -0.558 -15.139 1.00 89.81 159 ALA A CA 1
ATOM 1235 C C . ALA A 1 159 ? 7.124 -1.160 -15.617 1.00 89.81 159 ALA A C 1
ATOM 1237 O O . ALA A 1 159 ? 7.149 -2.268 -16.153 1.00 89.81 159 ALA A O 1
ATOM 1238 N N . SER A 1 160 ? 8.249 -0.491 -15.351 1.00 91.44 160 SER A N 1
ATOM 1239 C CA . SER A 1 160 ? 9.589 -0.964 -15.721 1.00 91.44 160 SER A CA 1
ATOM 1240 C C . SER A 1 160 ? 9.964 -2.282 -15.041 1.00 91.44 160 SER A C 1
ATOM 1242 O O . SER A 1 160 ? 10.530 -3.172 -15.675 1.00 91.44 160 SER A O 1
ATOM 1244 N N . SER A 1 161 ? 9.646 -2.436 -13.753 1.00 90.94 161 SER A N 1
ATOM 1245 C CA . SER A 1 161 ? 9.922 -3.678 -13.013 1.00 90.94 161 SER A CA 1
ATOM 1246 C C . SER A 1 161 ? 9.049 -4.847 -13.480 1.00 90.94 161 SER A C 1
ATOM 1248 O O . SER A 1 161 ? 9.524 -5.986 -13.512 1.00 90.94 161 SER A O 1
ATOM 1250 N N . LEU A 1 162 ? 7.813 -4.566 -13.907 1.00 90.56 162 LEU A N 1
ATOM 1251 C CA . LEU A 1 162 ? 6.934 -5.541 -14.550 1.00 90.56 162 LEU A CA 1
ATOM 1252 C C . LEU A 1 162 ? 7.484 -5.974 -15.919 1.00 90.56 162 LEU A C 1
ATOM 1254 O O . LEU A 1 162 ? 7.573 -7.172 -16.184 1.00 90.56 162 LEU A O 1
ATOM 1258 N N . ALA A 1 163 ? 7.919 -5.022 -16.750 1.00 91.12 163 ALA A N 1
ATOM 1259 C CA . ALA A 1 163 ? 8.502 -5.290 -18.068 1.00 91.12 163 ALA A CA 1
ATOM 1260 C C . ALA A 1 163 ? 9.783 -6.143 -17.974 1.00 91.12 163 ALA A C 1
ATOM 1262 O O . ALA A 1 163 ? 9.986 -7.087 -18.738 1.00 91.12 163 ALA A O 1
ATOM 1263 N N . LEU A 1 164 ? 10.619 -5.880 -16.965 1.00 90.31 164 LEU A N 1
ATOM 1264 C CA . LEU A 1 164 ? 11.800 -6.692 -16.650 1.00 90.31 164 LEU A CA 1
ATOM 1265 C C . LEU A 1 164 ? 11.470 -8.036 -15.976 1.00 90.31 164 LEU A C 1
ATOM 1267 O O . LEU A 1 164 ? 12.387 -8.801 -15.685 1.00 90.31 164 LEU A O 1
ATOM 1271 N N . LYS A 1 165 ? 10.190 -8.333 -15.712 1.00 91.06 165 LYS A N 1
ATOM 1272 C CA . LYS A 1 165 ? 9.712 -9.530 -14.997 1.00 91.06 165 LYS A CA 1
ATOM 1273 C C . LYS A 1 165 ? 10.467 -9.769 -13.682 1.00 91.06 165 LYS A C 1
ATOM 1275 O O . LYS A 1 165 ? 10.813 -10.899 -13.345 1.00 91.06 165 LYS A O 1
ATOM 1280 N N . SER A 1 166 ? 10.734 -8.694 -12.937 1.00 88.00 166 SER A N 1
ATOM 1281 C CA . SER A 1 166 ? 11.518 -8.721 -11.699 1.00 88.00 166 SER A CA 1
ATOM 1282 C C . SER A 1 166 ? 10.594 -8.620 -10.476 1.00 88.00 166 SER A C 1
ATOM 1284 O O . SER A 1 166 ? 10.219 -7.514 -10.076 1.00 88.00 166 SER A O 1
ATOM 1286 N N . PRO A 1 167 ? 10.208 -9.747 -9.839 1.00 85.81 167 PRO A N 1
ATOM 1287 C CA . PRO A 1 167 ? 9.199 -9.744 -8.773 1.00 85.81 167 PRO A CA 1
ATOM 1288 C C . PRO A 1 167 ? 9.668 -8.992 -7.522 1.00 85.81 167 PRO A C 1
ATOM 1290 O O . PRO A 1 167 ? 8.879 -8.321 -6.854 1.00 85.81 167 PRO A O 1
ATOM 1293 N N . ASN A 1 168 ? 10.965 -9.064 -7.217 1.00 83.94 168 ASN A N 1
ATOM 1294 C CA . ASN A 1 168 ? 11.547 -8.379 -6.067 1.00 83.94 168 ASN A CA 1
ATOM 1295 C C . ASN A 1 168 ? 11.539 -6.859 -6.259 1.00 83.94 168 ASN A C 1
ATOM 1297 O O . ASN A 1 168 ? 11.160 -6.135 -5.340 1.00 83.94 168 ASN A O 1
ATOM 1301 N N . GLU A 1 169 ? 11.913 -6.375 -7.447 1.00 84.88 169 GLU A N 1
ATOM 1302 C CA . GLU A 1 169 ? 11.901 -4.939 -7.751 1.00 84.88 169 GLU A CA 1
ATOM 1303 C C . GLU A 1 169 ? 10.469 -4.411 -7.813 1.00 84.88 169 GLU A C 1
ATOM 1305 O O . GLU A 1 169 ? 10.178 -3.391 -7.192 1.00 84.88 169 GLU A O 1
ATOM 1310 N N . TYR A 1 170 ? 9.550 -5.165 -8.425 1.00 85.31 170 TYR A N 1
ATOM 1311 C CA . TYR A 1 170 ? 8.131 -4.819 -8.451 1.00 85.31 170 TYR A CA 1
ATOM 1312 C C . TYR A 1 170 ? 7.556 -4.665 -7.041 1.00 85.31 170 TYR A C 1
ATOM 1314 O O . TYR A 1 170 ? 6.913 -3.662 -6.734 1.00 85.31 170 TYR A O 1
ATOM 1322 N N . ARG A 1 171 ? 7.856 -5.605 -6.134 1.00 80.38 171 ARG A N 1
ATOM 1323 C CA . ARG A 1 171 ? 7.427 -5.521 -4.731 1.00 80.38 171 ARG A CA 1
ATOM 1324 C C . ARG A 1 171 ? 7.961 -4.263 -4.041 1.00 80.38 171 ARG A C 1
ATOM 1326 O O . ARG A 1 171 ? 7.225 -3.629 -3.288 1.00 80.38 171 ARG A O 1
ATOM 1333 N N . GLN A 1 172 ? 9.218 -3.888 -4.279 1.00 81.88 172 GLN A N 1
ATOM 1334 C CA . GLN A 1 172 ? 9.808 -2.687 -3.676 1.00 81.88 172 GLN A CA 1
ATOM 1335 C C . GLN A 1 172 ? 9.206 -1.394 -4.239 1.00 81.88 172 GLN A C 1
ATOM 1337 O O . GLN A 1 172 ? 8.885 -0.479 -3.472 1.00 81.88 172 GLN A O 1
ATOM 1342 N N . CYS A 1 173 ? 8.996 -1.330 -5.555 1.00 83.19 173 CYS A N 1
ATOM 1343 C CA . CYS A 1 173 ? 8.319 -0.216 -6.214 1.00 83.19 173 CYS A CA 1
ATOM 1344 C C . CYS A 1 173 ? 6.876 -0.080 -5.713 1.00 83.19 173 CYS A C 1
ATOM 1346 O O . CYS A 1 173 ? 6.461 1.020 -5.356 1.00 83.19 173 CYS A O 1
ATOM 1348 N N . LEU A 1 174 ? 6.151 -1.193 -5.563 1.00 81.00 174 LEU A N 1
ATOM 1349 C CA . LEU A 1 174 ? 4.776 -1.211 -5.060 1.00 81.00 174 LEU A CA 1
ATOM 1350 C C . LEU A 1 174 ? 4.692 -0.719 -3.620 1.00 81.00 174 LEU A C 1
ATOM 1352 O O . LEU A 1 174 ? 3.875 0.142 -3.310 1.00 81.00 174 LEU A O 1
ATOM 1356 N N . LEU A 1 175 ? 5.567 -1.208 -2.739 1.00 79.31 175 LEU A N 1
ATOM 1357 C CA . LEU A 1 175 ? 5.627 -0.729 -1.359 1.00 79.31 175 LEU A CA 1
ATOM 1358 C C . LEU A 1 175 ? 5.933 0.772 -1.294 1.00 79.31 175 LEU A C 1
ATOM 1360 O O . LEU A 1 175 ? 5.390 1.474 -0.444 1.00 79.31 175 LEU A O 1
ATOM 1364 N N . SER A 1 176 ? 6.790 1.273 -2.180 1.00 79.69 176 SER A N 1
ATOM 1365 C CA . SER A 1 176 ? 7.126 2.697 -2.249 1.00 79.69 176 SER A CA 1
ATOM 1366 C C . SER A 1 176 ? 5.959 3.534 -2.778 1.00 79.69 176 SER A C 1
ATOM 1368 O O . SER A 1 176 ? 5.651 4.569 -2.191 1.00 79.69 176 SER A O 1
ATOM 1370 N N . TYR A 1 177 ? 5.253 3.049 -3.802 1.00 81.38 177 TYR A N 1
ATOM 1371 C CA . TYR A 1 177 ? 4.045 3.671 -4.344 1.00 81.38 177 TYR A CA 1
ATOM 1372 C C . TYR A 1 177 ? 2.911 3.721 -3.321 1.00 81.38 177 TYR A C 1
ATOM 1374 O O . TYR A 1 177 ? 2.355 4.785 -3.075 1.00 81.38 177 TYR A O 1
ATOM 1382 N N . VAL A 1 178 ? 2.634 2.612 -2.631 1.00 79.19 178 VAL A N 1
ATOM 1383 C CA . VAL A 1 178 ? 1.617 2.560 -1.572 1.00 79.19 178 VAL A CA 1
ATOM 1384 C C . VAL A 1 178 ? 1.979 3.493 -0.419 1.00 79.19 178 VAL A C 1
ATOM 1386 O O . VAL A 1 178 ? 1.117 4.218 0.061 1.00 79.19 178 VAL A O 1
ATOM 1389 N N . ARG A 1 179 ? 3.249 3.545 0.009 1.00 77.31 179 ARG A N 1
ATOM 1390 C CA . ARG A 1 179 ? 3.692 4.515 1.030 1.00 77.31 179 ARG A CA 1
ATOM 1391 C C . ARG A 1 179 ? 3.544 5.956 0.559 1.00 77.31 179 ARG A C 1
ATOM 1393 O O . ARG A 1 179 ? 3.233 6.818 1.375 1.00 77.31 179 ARG A O 1
ATOM 1400 N N . PHE A 1 180 ? 3.799 6.224 -0.718 1.00 76.75 180 PHE A N 1
ATOM 1401 C CA . PHE A 1 180 ? 3.623 7.546 -1.301 1.00 76.75 180 PHE A CA 1
ATOM 1402 C C . PHE A 1 180 ? 2.143 7.939 -1.325 1.00 76.75 180 PHE A C 1
ATOM 1404 O O . PHE A 1 180 ? 1.811 8.980 -0.773 1.00 76.75 180 PHE A O 1
ATOM 1411 N N . LEU A 1 181 ? 1.253 7.086 -1.842 1.00 74.25 181 LEU A N 1
ATOM 1412 C CA . LEU A 1 181 ? -0.198 7.309 -1.823 1.00 74.25 181 LEU A CA 1
ATOM 1413 C C . LEU A 1 181 ? -0.740 7.441 -0.395 1.00 74.25 181 LEU A C 1
ATOM 1415 O O . LEU A 1 181 ? -1.550 8.316 -0.111 1.00 74.25 181 LEU A O 1
ATOM 1419 N N . ALA A 1 182 ? -0.239 6.629 0.536 1.00 68.88 182 ALA A N 1
ATOM 1420 C CA . ALA A 1 182 ? -0.591 6.722 1.947 1.00 68.88 182 ALA A CA 1
ATOM 1421 C C . ALA A 1 182 ? -0.083 8.007 2.620 1.00 68.88 182 ALA A C 1
ATOM 1423 O O . ALA A 1 182 ? -0.526 8.345 3.712 1.00 68.88 182 ALA A O 1
ATOM 1424 N N . ARG A 1 183 ? 0.858 8.725 2.005 1.00 68.69 183 ARG A N 1
ATOM 1425 C CA . ARG A 1 183 ? 1.236 10.076 2.426 1.00 68.69 183 ARG A CA 1
ATOM 1426 C C . ARG A 1 183 ? 0.385 11.112 1.698 1.00 68.69 183 ARG A C 1
ATOM 1428 O O . ARG A 1 183 ? -0.161 11.984 2.346 1.00 68.69 183 ARG A O 1
ATOM 1435 N N . THR A 1 184 ? 0.222 11.027 0.384 1.00 65.25 184 THR A N 1
ATOM 1436 C CA . THR A 1 184 ? -0.439 12.081 -0.401 1.00 65.25 184 THR A CA 1
ATOM 1437 C C . THR A 1 184 ? -1.967 12.030 -0.347 1.00 65.25 184 THR A C 1
ATOM 1439 O O . THR A 1 184 ? -2.587 13.033 -0.007 1.00 65.25 184 THR A O 1
ATOM 1442 N N . CYS A 1 185 ? -2.587 10.877 -0.605 1.00 53.19 185 CYS A N 1
ATOM 1443 C CA . CYS A 1 185 ? -4.050 10.728 -0.649 1.00 53.19 185 CYS A CA 1
ATOM 1444 C C . CYS A 1 185 ? -4.699 10.728 0.740 1.00 53.19 185 CYS A C 1
ATOM 1446 O O . CYS A 1 185 ? -5.837 11.147 0.909 1.00 53.19 185 CYS A O 1
ATOM 1448 N N . ILE A 1 186 ? -3.972 10.258 1.747 1.00 51.00 186 ILE A N 1
ATOM 1449 C CA . ILE A 1 186 ? -4.477 10.152 3.117 1.00 51.00 186 ILE A CA 1
ATOM 1450 C C . ILE A 1 186 ? -4.380 11.495 3.856 1.00 51.00 186 ILE A C 1
ATOM 1452 O O . ILE A 1 186 ? -5.268 11.832 4.638 1.00 51.00 186 ILE A O 1
ATOM 1456 N N . LEU A 1 187 ? -3.322 12.278 3.609 1.00 48.09 187 LEU A N 1
ATOM 1457 C CA . LEU A 1 187 ? -3.063 13.488 4.390 1.00 48.09 187 LEU A CA 1
ATOM 1458 C C . LEU A 1 187 ? -3.735 14.741 3.849 1.00 48.09 187 LEU A C 1
ATOM 1460 O O . LEU A 1 187 ? -4.147 15.576 4.650 1.00 48.09 187 LEU A O 1
ATOM 1464 N N . HIS A 1 188 ? -3.818 14.898 2.527 1.00 46.06 188 HIS A N 1
ATOM 1465 C CA . HIS A 1 188 ? -4.053 16.230 1.978 1.00 46.06 188 HIS A CA 1
ATOM 1466 C C . HIS A 1 188 ? -5.534 16.621 1.887 1.00 46.06 188 HIS A C 1
ATOM 1468 O O . HIS A 1 188 ? -5.861 17.762 2.185 1.00 46.06 188 HIS A O 1
ATOM 1474 N N . GLU A 1 189 ? -6.442 15.700 1.548 1.00 47.06 189 GLU A N 1
ATOM 1475 C CA . GLU A 1 189 ? -7.875 16.042 1.443 1.00 47.06 189 GLU A CA 1
ATOM 1476 C C . GLU A 1 189 ? -8.698 15.625 2.668 1.00 47.06 189 GLU A C 1
ATOM 1478 O O . GLU A 1 189 ? -9.594 16.358 3.077 1.00 47.06 189 GLU A O 1
ATOM 1483 N N . SER A 1 190 ? -8.382 14.498 3.318 1.00 52.81 190 SER A N 1
ATOM 1484 C CA . SER A 1 190 ? -9.221 13.980 4.412 1.00 52.81 190 SER A CA 1
ATOM 1485 C C . SER A 1 190 ? -8.723 14.350 5.816 1.00 52.81 190 SER A C 1
ATOM 1487 O O . SER A 1 190 ? -9.519 14.757 6.662 1.00 52.81 190 SER A O 1
ATOM 1489 N N . LEU A 1 191 ? -7.408 14.292 6.076 1.00 48.53 191 LEU A N 1
ATOM 1490 C CA . LEU A 1 191 ? -6.859 14.684 7.384 1.00 48.53 191 LEU A CA 1
ATOM 1491 C C . LEU A 1 191 ? -6.766 16.203 7.569 1.00 48.53 191 LEU A C 1
ATOM 1493 O O . LEU A 1 191 ? -6.949 16.667 8.693 1.00 48.53 191 LEU A O 1
ATOM 1497 N N . ALA A 1 192 ? -6.564 16.976 6.496 1.00 51.44 192 ALA A N 1
ATOM 1498 C CA . ALA A 1 192 ? -6.651 18.437 6.549 1.00 51.44 192 ALA A CA 1
ATOM 1499 C C . ALA A 1 192 ? -8.004 18.891 7.120 1.00 51.44 192 ALA A C 1
ATOM 1501 O O . ALA A 1 192 ? -8.027 19.619 8.107 1.00 51.44 192 ALA A O 1
ATOM 1502 N N . SER A 1 193 ? -9.117 18.350 6.607 1.00 54.28 193 SER A N 1
ATOM 1503 C CA . SER A 1 193 ? -10.463 18.652 7.115 1.00 54.28 193 SER A CA 1
ATOM 1504 C C . SER A 1 193 ? -10.709 18.191 8.561 1.00 54.28 193 SER A C 1
ATOM 1506 O O . SER A 1 193 ? -11.566 18.756 9.238 1.00 54.28 193 SER A O 1
ATOM 1508 N N . LEU A 1 194 ? -10.004 17.161 9.047 1.00 51.06 194 LEU A N 1
ATOM 1509 C CA . LEU A 1 194 ? -10.184 16.608 10.399 1.00 51.06 194 LEU A CA 1
ATOM 1510 C C . LEU A 1 194 ? -9.353 17.321 11.473 1.00 51.06 194 LEU A C 1
ATOM 1512 O O . LEU A 1 194 ? -9.698 17.250 12.656 1.00 51.06 194 LEU A O 1
ATOM 1516 N N . VAL A 1 195 ? -8.252 17.966 11.082 1.00 51.97 195 VAL A N 1
ATOM 1517 C CA . VAL A 1 195 ? -7.325 18.665 11.988 1.00 51.97 195 VAL A CA 1
ATOM 1518 C C . VAL A 1 195 ? -7.663 20.157 12.102 1.00 51.97 195 VAL A C 1
ATOM 1520 O O . VAL A 1 195 ? -7.504 20.730 13.178 1.00 51.97 195 VAL A O 1
ATOM 1523 N N . THR A 1 196 ? -8.220 20.781 11.058 1.00 47.47 196 THR A N 1
ATOM 1524 C CA . THR A 1 196 ? -8.541 22.224 11.042 1.00 47.47 196 THR A CA 1
ATOM 1525 C C . THR A 1 196 ? -9.662 22.652 11.993 1.00 47.47 196 THR A C 1
ATOM 1527 O O . THR A 1 196 ? -9.878 23.845 12.173 1.00 47.47 196 THR A O 1
ATOM 1530 N N . ALA A 1 197 ? -10.371 21.724 12.641 1.00 42.16 197 ALA A N 1
ATOM 1531 C CA . ALA A 1 197 ? -11.494 22.062 13.517 1.00 42.16 197 ALA A CA 1
ATOM 1532 C C . ALA A 1 197 ? -11.096 22.604 14.911 1.00 42.16 197 ALA A C 1
ATOM 1534 O O . ALA A 1 197 ? -11.990 22.957 15.677 1.00 42.16 197 ALA A O 1
ATOM 1535 N N . ARG A 1 198 ? -9.801 22.662 15.285 1.00 42.12 198 ARG A N 1
ATOM 1536 C CA . ARG A 1 198 ? -9.406 23.072 16.655 1.00 42.12 198 ARG A CA 1
ATOM 1537 C C . ARG A 1 198 ? -8.173 23.975 16.805 1.00 42.12 198 ARG A C 1
ATOM 1539 O O . ARG A 1 198 ? -7.734 24.182 17.933 1.00 42.12 198 ARG A O 1
ATOM 1546 N N . GLU A 1 199 ? -7.597 24.539 15.748 1.00 38.03 199 GLU A N 1
ATOM 1547 C CA . GLU A 1 199 ? -6.420 25.410 15.924 1.00 38.03 199 GLU A CA 1
ATOM 1548 C C . GLU A 1 199 ? -6.786 26.891 16.100 1.00 38.03 199 GLU A C 1
ATOM 1550 O O . GLU A 1 199 ? -6.616 27.717 15.211 1.00 38.03 199 GLU A O 1
ATOM 1555 N N . GLU A 1 200 ? -7.192 27.248 17.321 1.00 36.81 200 GLU A N 1
ATOM 1556 C CA . GLU A 1 200 ? -6.890 28.568 17.885 1.00 36.81 200 GLU A CA 1
ATOM 1557 C C . GLU A 1 200 ? -5.442 28.555 18.409 1.00 36.81 200 GLU A C 1
ATOM 1559 O O . GLU A 1 200 ? -5.196 28.452 19.609 1.00 36.81 200 GLU A O 1
ATOM 1564 N N . SER A 1 201 ? -4.436 28.613 17.529 1.00 39.50 201 SER A N 1
ATOM 1565 C CA . SER A 1 201 ? -3.103 29.045 17.973 1.00 39.50 201 SER A CA 1
ATOM 1566 C C . SER A 1 201 ? -2.308 29.737 16.866 1.00 39.50 201 SER A C 1
ATOM 1568 O O . SER A 1 201 ? -2.013 29.192 15.807 1.00 39.50 201 SER A O 1
ATOM 1570 N N . SER A 1 202 ? -1.975 30.992 17.141 1.00 40.88 202 SER A N 1
ATOM 1571 C CA . SER A 1 202 ? -1.378 31.988 16.258 1.00 40.88 202 SER A CA 1
ATOM 1572 C C . SER A 1 202 ? 0.137 31.824 16.093 1.00 40.88 202 SER A C 1
ATOM 1574 O O . SER A 1 202 ? 0.917 32.689 16.493 1.00 40.88 202 SER A O 1
ATOM 1576 N N . THR A 1 203 ? 0.599 30.741 15.463 1.00 37.91 203 THR A N 1
ATOM 1577 C CA . THR A 1 203 ? 2.011 30.654 15.039 1.00 37.91 203 THR A CA 1
ATOM 1578 C C . THR A 1 203 ? 2.141 30.213 13.586 1.00 37.91 203 THR A C 1
ATOM 1580 O O . THR A 1 203 ? 1.365 29.403 13.097 1.00 37.91 203 THR A O 1
ATOM 1583 N N . LYS A 1 204 ? 3.123 30.784 12.876 1.00 42.00 204 LYS A N 1
ATOM 1584 C CA . LYS A 1 204 ? 3.305 30.725 11.411 1.00 42.00 204 LYS A CA 1
ATOM 1585 C C . LYS A 1 204 ? 3.519 29.317 10.804 1.00 42.00 204 LYS A C 1
ATOM 1587 O O . LYS A 1 204 ? 3.653 29.228 9.591 1.00 42.00 204 LYS A O 1
ATOM 1592 N N . ASP A 1 205 ? 3.482 28.253 11.612 1.00 41.84 205 ASP A N 1
ATOM 1593 C CA . ASP A 1 205 ? 3.585 26.839 11.204 1.00 41.84 205 ASP A CA 1
ATOM 1594 C C . ASP A 1 205 ? 2.281 26.026 11.431 1.00 41.84 205 ASP A C 1
ATOM 1596 O O . ASP A 1 205 ? 2.263 24.815 11.191 1.00 41.84 205 ASP A O 1
ATOM 1600 N N . ALA A 1 206 ? 1.188 26.672 11.866 1.00 43.06 206 ALA A N 1
ATOM 1601 C CA . ALA A 1 206 ? -0.112 26.090 12.260 1.00 43.06 206 ALA A CA 1
ATOM 1602 C C . ALA A 1 206 ? -0.963 25.512 11.102 1.00 43.06 206 ALA A C 1
ATOM 1604 O O . ALA A 1 206 ? -2.177 25.651 11.051 1.00 43.06 206 ALA A O 1
ATOM 1605 N N . GLY A 1 207 ? -0.328 24.908 10.100 1.00 47.88 207 GLY A N 1
ATOM 1606 C CA . GLY A 1 207 ? -1.039 24.295 8.972 1.00 47.88 207 GLY A CA 1
ATOM 1607 C C . GLY A 1 207 ? -0.343 23.082 8.372 1.00 47.88 207 GLY A C 1
ATOM 1608 O O . GLY A 1 207 ? -0.926 22.384 7.546 1.00 47.88 207 GLY A O 1
ATOM 1609 N N . THR A 1 208 ? 0.896 22.786 8.779 1.00 50.69 208 THR A N 1
ATOM 1610 C CA . THR A 1 208 ? 1.630 21.648 8.214 1.00 50.69 208 THR A CA 1
ATOM 1611 C C . THR A 1 208 ? 1.436 20.412 9.085 1.00 50.69 208 THR A C 1
ATOM 1613 O O . THR A 1 208 ? 2.128 20.210 10.087 1.00 50.69 208 THR A O 1
ATOM 1616 N N . ILE A 1 209 ? 0.507 19.547 8.676 1.00 64.69 209 ILE A N 1
ATOM 1617 C CA . ILE A 1 209 ? 0.305 18.229 9.285 1.00 64.69 209 ILE A CA 1
ATOM 1618 C C . ILE A 1 209 ? 1.572 17.391 9.071 1.00 64.69 209 ILE A C 1
ATOM 1620 O O . ILE A 1 209 ? 1.866 16.929 7.970 1.00 64.69 209 ILE A O 1
ATOM 1624 N N . ARG A 1 210 ? 2.340 17.170 10.143 1.00 71.81 210 ARG A N 1
ATOM 1625 C CA . ARG A 1 210 ? 3.530 16.308 10.109 1.00 71.81 210 ARG A CA 1
ATOM 1626 C C . ARG A 1 210 ? 3.171 14.893 10.542 1.00 71.81 210 ARG A C 1
ATOM 1628 O O . ARG A 1 210 ? 2.742 14.688 11.674 1.00 71.81 210 ARG A O 1
ATOM 1635 N N . VAL A 1 211 ? 3.392 13.912 9.672 1.00 77.75 211 VAL A N 1
ATOM 1636 C CA . VAL A 1 211 ? 3.216 12.485 9.991 1.00 77.75 211 VAL A CA 1
ATOM 1637 C C . VAL A 1 211 ? 4.493 11.907 10.573 1.00 77.75 211 VAL A C 1
ATOM 1639 O O . VAL A 1 211 ? 5.553 11.999 9.959 1.00 77.75 211 VAL A O 1
ATOM 1642 N N . ILE A 1 212 ? 4.381 11.268 11.738 1.00 79.81 212 ILE A N 1
ATOM 1643 C CA . ILE A 1 212 ? 5.474 10.499 12.346 1.00 79.81 212 ILE A CA 1
ATOM 1644 C C . ILE A 1 212 ? 5.506 9.081 11.776 1.00 79.81 212 ILE A C 1
ATOM 1646 O O . ILE A 1 212 ? 6.580 8.535 11.535 1.00 79.81 212 ILE A O 1
ATOM 1650 N N . SER A 1 213 ? 4.339 8.463 11.587 1.00 78.88 213 SER A N 1
ATOM 1651 C CA . SER A 1 213 ? 4.238 7.062 11.179 1.00 78.88 213 SER A CA 1
ATOM 1652 C C . SER A 1 213 ? 3.015 6.830 10.302 1.00 78.88 213 SER A C 1
ATOM 1654 O O . SER A 1 213 ? 1.939 7.332 10.603 1.00 78.88 213 SER A O 1
ATOM 1656 N N . ALA A 1 214 ? 3.178 6.037 9.246 1.00 85.69 214 ALA A N 1
ATOM 1657 C CA . ALA A 1 214 ? 2.089 5.499 8.438 1.00 85.69 214 ALA A CA 1
ATOM 1658 C C . ALA A 1 214 ? 2.361 4.006 8.223 1.00 85.69 214 ALA A C 1
ATOM 1660 O O . ALA A 1 214 ? 3.405 3.635 7.676 1.00 85.69 214 ALA A O 1
ATOM 1661 N N . ARG A 1 215 ? 1.465 3.150 8.713 1.00 84.12 215 ARG A N 1
ATOM 1662 C CA . ARG A 1 215 ? 1.600 1.685 8.688 1.00 84.12 215 ARG A CA 1
ATOM 1663 C C . ARG A 1 215 ? 0.231 1.022 8.570 1.00 84.12 215 ARG A C 1
ATOM 1665 O O . ARG A 1 215 ? -0.780 1.688 8.719 1.00 84.12 215 ARG A O 1
ATOM 1672 N N . PHE A 1 216 ? 0.190 -0.285 8.347 1.00 84.50 216 PHE A N 1
ATOM 1673 C CA . PHE A 1 216 ? -1.045 -1.053 8.514 1.00 84.50 216 PHE A CA 1
ATOM 1674 C C . PHE A 1 216 ? -1.203 -1.480 9.979 1.00 84.50 216 PHE A C 1
ATOM 1676 O O . PHE A 1 216 ? -0.209 -1.834 10.622 1.00 84.50 216 PHE A O 1
ATOM 1683 N N . SER A 1 217 ? -2.430 -1.422 10.501 1.00 85.50 217 SER A N 1
ATOM 1684 C CA . SER A 1 217 ? -2.799 -2.003 11.794 1.00 85.50 217 SER A CA 1
ATOM 1685 C C . SER A 1 217 ? -2.727 -3.532 11.738 1.00 85.50 217 SER A C 1
ATOM 1687 O O . SER A 1 217 ? -2.656 -4.136 10.663 1.00 85.50 217 SER A O 1
ATOM 1689 N N . ARG A 1 218 ? -2.824 -4.191 12.897 1.00 83.38 218 ARG A N 1
ATOM 1690 C CA . ARG A 1 218 ? -2.957 -5.661 12.967 1.00 83.38 218 ARG A CA 1
ATOM 1691 C C . ARG A 1 218 ? -4.181 -6.197 12.219 1.00 83.38 218 ARG A C 1
ATOM 1693 O O . ARG A 1 218 ? -4.152 -7.339 11.773 1.00 83.38 218 ARG A O 1
ATOM 1700 N N . SER A 1 219 ? -5.223 -5.380 12.070 1.00 79.25 219 SER A N 1
ATOM 1701 C CA . SER A 1 219 ? -6.429 -5.705 11.304 1.00 79.25 219 SER A CA 1
ATOM 1702 C C . SER A 1 219 ? -6.292 -5.491 9.793 1.00 79.25 219 SER A C 1
ATOM 1704 O O . SER A 1 219 ? -7.221 -5.815 9.057 1.00 79.25 219 SER A O 1
ATOM 1706 N N . GLY A 1 220 ? -5.153 -4.964 9.324 1.00 81.31 220 GLY A N 1
ATOM 1707 C CA . GLY A 1 220 ? -4.891 -4.678 7.912 1.00 81.31 220 GLY A CA 1
ATOM 1708 C C . GLY A 1 220 ? -5.378 -3.306 7.438 1.00 81.31 220 GLY A C 1
ATOM 1709 O O . GLY A 1 220 ? -5.195 -2.976 6.269 1.00 81.31 220 GLY A O 1
ATOM 1710 N N . SER A 1 221 ? -5.953 -2.489 8.323 1.00 84.19 221 SER A N 1
ATOM 1711 C CA . SER A 1 221 ? -6.427 -1.140 7.995 1.00 84.19 221 SER A CA 1
ATOM 1712 C C . SER A 1 221 ? -5.279 -0.115 8.019 1.00 84.19 221 SER A C 1
ATOM 1714 O O . SER A 1 221 ? -4.385 -0.217 8.866 1.00 84.19 221 SER A O 1
ATOM 1716 N N . PRO A 1 222 ? -5.257 0.888 7.122 1.00 85.69 222 PRO A N 1
ATOM 1717 C CA . PRO A 1 222 ? -4.265 1.962 7.164 1.00 85.69 222 PRO A CA 1
ATOM 1718 C C . PRO A 1 222 ? -4.339 2.755 8.476 1.00 85.69 222 PRO A C 1
ATOM 1720 O O . PRO A 1 222 ? -5.397 3.254 8.840 1.00 85.69 222 PRO A O 1
ATOM 1723 N N . LEU A 1 223 ? -3.211 2.901 9.168 1.00 87.19 223 LEU A N 1
ATOM 1724 C CA . LEU A 1 223 ? -3.061 3.630 10.426 1.00 87.19 223 LEU A CA 1
ATOM 1725 C C . LEU A 1 223 ? -1.989 4.716 10.278 1.00 87.19 223 LEU A C 1
ATOM 1727 O O . LEU A 1 223 ? -0.836 4.435 9.930 1.00 87.19 223 LEU A O 1
ATOM 1731 N N . VAL A 1 224 ? -2.347 5.952 10.609 1.00 86.44 224 VAL A N 1
ATOM 1732 C CA . VAL A 1 224 ? -1.464 7.119 10.564 1.00 86.44 224 VAL A CA 1
ATOM 1733 C C . VAL A 1 224 ? -1.350 7.748 11.946 1.00 86.44 224 VAL A C 1
ATOM 1735 O O . VAL A 1 224 ? -2.346 7.967 12.625 1.00 86.44 224 VAL A O 1
ATOM 1738 N N . VAL A 1 225 ? -0.120 8.060 12.353 1.00 84.94 225 VAL A N 1
ATOM 1739 C CA . VAL A 1 225 ? 0.200 8.757 13.604 1.00 84.94 225 VAL A CA 1
ATOM 1740 C C . VAL A 1 225 ? 0.858 10.092 13.280 1.00 84.94 225 VAL A C 1
ATOM 1742 O O . VAL A 1 225 ? 1.904 10.143 12.622 1.00 84.94 225 VAL A O 1
ATOM 1745 N N . LEU A 1 226 ? 0.256 11.173 13.766 1.00 83.69 226 LEU A N 1
ATOM 1746 C CA . LEU A 1 226 ? 0.721 12.542 13.556 1.00 83.69 226 LEU A CA 1
ATOM 1747 C C . LEU A 1 226 ? 1.806 12.954 14.562 1.00 83.69 226 LEU A C 1
ATOM 1749 O O . LEU A 1 226 ? 2.070 12.272 15.553 1.00 83.69 226 LEU A O 1
ATOM 1753 N N . ALA A 1 227 ? 2.423 14.113 14.330 1.00 80.19 227 ALA A N 1
ATOM 1754 C CA . ALA A 1 227 ? 3.396 14.737 15.225 1.00 80.19 227 ALA A CA 1
ATOM 1755 C C . ALA A 1 227 ? 2.827 15.058 16.611 1.00 80.19 227 ALA A C 1
ATOM 1757 O O . ALA A 1 227 ? 3.553 14.981 17.603 1.00 80.19 227 ALA A O 1
ATOM 1758 N N . THR A 1 228 ? 1.523 15.327 16.679 1.00 77.19 228 THR A N 1
ATOM 1759 C CA . THR A 1 228 ? 0.747 15.477 17.918 1.00 77.19 228 THR A CA 1
ATOM 1760 C C . THR A 1 228 ? 0.523 14.156 18.657 1.00 77.19 228 THR A C 1
ATOM 1762 O O . THR A 1 228 ? -0.108 14.144 19.703 1.00 77.19 228 THR A O 1
ATOM 1765 N N . ARG A 1 229 ? 1.020 13.033 18.118 1.00 82.00 229 ARG A N 1
ATOM 1766 C CA . ARG A 1 229 ? 0.742 11.656 18.558 1.00 82.00 229 ARG A CA 1
ATOM 1767 C C . ARG A 1 229 ? -0.697 11.191 18.370 1.00 82.00 229 ARG A C 1
ATOM 1769 O O . ARG A 1 229 ? -0.974 10.038 18.676 1.00 82.00 229 ARG A O 1
ATOM 1776 N N . HIS A 1 230 ? -1.564 12.012 17.783 1.00 84.75 230 HIS A N 1
ATOM 1777 C CA . HIS A 1 230 ? -2.909 11.580 17.419 1.00 84.75 230 HIS A CA 1
ATOM 1778 C C . HIS A 1 230 ? -2.841 10.477 16.363 1.00 84.75 230 HIS A C 1
ATOM 1780 O O . HIS A 1 230 ? -2.067 10.575 15.403 1.00 84.75 230 HIS A O 1
ATOM 1786 N N . ALA A 1 231 ? -3.640 9.434 16.559 1.00 87.75 231 ALA A N 1
ATOM 1787 C CA . ALA A 1 231 ? -3.730 8.287 15.675 1.00 87.75 231 ALA A CA 1
ATOM 1788 C C . ALA A 1 231 ? -5.077 8.256 14.958 1.00 87.75 231 ALA A C 1
ATOM 1790 O O . ALA A 1 231 ? -6.139 8.338 15.579 1.00 87.75 231 ALA A O 1
ATOM 1791 N N . PHE A 1 232 ? -5.004 8.067 13.646 1.00 87.56 232 PHE A N 1
ATOM 1792 C CA . PHE A 1 232 ? -6.141 7.940 12.754 1.00 87.56 232 PHE A CA 1
ATOM 1793 C C . PHE A 1 232 ? -6.058 6.600 12.030 1.00 87.56 232 PHE A C 1
ATOM 1795 O O . PHE A 1 232 ? -4.990 6.222 11.546 1.00 87.56 232 PHE A O 1
ATOM 1802 N N . LEU A 1 233 ? -7.172 5.883 11.960 1.00 88.75 233 LEU A N 1
ATOM 1803 C CA . LEU A 1 233 ? -7.315 4.627 11.232 1.00 88.75 233 LEU A CA 1
ATOM 1804 C C . LEU A 1 233 ? -8.315 4.824 10.103 1.00 88.75 233 LEU A C 1
ATOM 1806 O O . LEU A 1 233 ? -9.372 5.403 10.320 1.00 88.75 233 LEU A O 1
ATOM 1810 N N . PHE A 1 234 ? -8.008 4.326 8.917 1.00 83.69 234 PHE A N 1
ATOM 1811 C CA . PHE A 1 234 ? -8.947 4.355 7.810 1.00 83.69 234 PHE A CA 1
ATOM 1812 C C . PHE A 1 234 ? -9.848 3.125 7.847 1.00 83.69 234 PHE A C 1
ATOM 1814 O O . PHE A 1 234 ? -9.365 1.990 7.765 1.00 83.69 234 PHE A O 1
ATOM 1821 N N . ASP A 1 235 ? -11.153 3.352 7.964 1.00 80.06 235 ASP A N 1
ATOM 1822 C CA . ASP A 1 235 ? -12.140 2.292 7.849 1.00 80.06 235 ASP A CA 1
ATOM 1823 C C . ASP A 1 235 ? -12.505 2.079 6.377 1.00 80.06 235 ASP A C 1
ATOM 1825 O O . ASP A 1 235 ? -13.029 2.968 5.707 1.00 80.06 235 ASP A O 1
ATOM 1829 N N . MET A 1 236 ? -12.216 0.883 5.862 1.00 76.75 236 MET A N 1
ATOM 1830 C CA . MET A 1 236 ? -12.455 0.545 4.455 1.00 76.75 236 MET A CA 1
ATOM 1831 C C . MET A 1 236 ? -13.941 0.365 4.121 1.00 76.75 236 MET A C 1
ATOM 1833 O O . MET A 1 236 ? -14.297 0.430 2.949 1.00 76.75 236 MET A O 1
ATOM 1837 N N . SER A 1 237 ? -14.795 0.108 5.117 1.00 76.25 237 SER A N 1
ATOM 1838 C CA . SER A 1 237 ? -16.235 -0.080 4.911 1.00 76.25 237 SER A CA 1
ATOM 1839 C C . SER A 1 237 ? -16.981 1.252 4.895 1.00 76.25 237 SER A C 1
ATOM 1841 O O . SER A 1 237 ? -17.820 1.473 4.027 1.00 76.25 237 SER A O 1
ATOM 1843 N N . MET A 1 238 ? -16.620 2.163 5.802 1.00 74.69 238 MET A N 1
ATOM 1844 C CA . MET A 1 238 ? -17.196 3.507 5.890 1.00 74.69 238 MET A CA 1
ATOM 1845 C C . MET A 1 238 ? -16.481 4.526 4.993 1.00 74.69 238 MET A C 1
ATOM 1847 O O . MET A 1 238 ? -16.962 5.646 4.841 1.00 74.69 238 MET A O 1
ATOM 1851 N N . LEU A 1 239 ? -15.338 4.150 4.406 1.00 71.12 239 LEU A N 1
ATOM 1852 C CA . LEU A 1 239 ? -14.492 4.997 3.557 1.00 71.12 239 LEU A CA 1
ATOM 1853 C C . LEU A 1 239 ? -14.085 6.318 4.232 1.00 71.12 239 LEU A C 1
ATOM 1855 O O . LEU A 1 239 ? -13.947 7.350 3.574 1.00 71.12 239 LEU A O 1
ATOM 1859 N N . CYS A 1 240 ? -13.880 6.296 5.549 1.00 77.38 240 CYS A N 1
ATOM 1860 C CA . CYS A 1 240 ? -13.566 7.483 6.335 1.00 77.38 240 CYS A CA 1
ATOM 1861 C C . CYS A 1 240 ? -12.446 7.234 7.355 1.00 77.38 240 CYS A C 1
ATOM 1863 O O . CYS A 1 240 ? -12.133 6.100 7.727 1.00 77.38 240 CYS A O 1
ATOM 1865 N N . TRP A 1 241 ? -11.816 8.322 7.801 1.00 80.38 241 TRP A N 1
ATOM 1866 C CA . TRP A 1 241 ? -10.820 8.279 8.868 1.00 80.38 241 TRP A CA 1
ATOM 1867 C C . TRP A 1 241 ? -11.495 8.318 10.229 1.00 80.38 241 TRP A C 1
ATOM 1869 O O . TRP A 1 241 ? -12.130 9.301 10.605 1.00 80.38 241 TRP A O 1
ATOM 1879 N N . LEU A 1 242 ? -11.279 7.260 10.994 1.00 83.75 242 LEU A N 1
ATOM 1880 C CA . LEU A 1 242 ? -11.648 7.162 12.390 1.00 83.75 242 LEU A CA 1
ATOM 1881 C C . LEU A 1 242 ? -10.506 7.683 13.250 1.00 83.75 242 LEU A C 1
ATOM 1883 O O . LEU A 1 242 ? -9.340 7.319 13.068 1.00 83.75 242 LEU A O 1
ATOM 1887 N N . ARG A 1 243 ? -10.837 8.525 14.221 1.00 85.62 243 ARG A N 1
ATOM 1888 C CA . ARG A 1 243 ? -9.877 8.983 15.217 1.00 85.62 243 ARG A CA 1
ATOM 1889 C C . ARG A 1 243 ? -9.836 7.972 16.360 1.00 85.62 243 ARG A C 1
ATOM 1891 O O . ARG A 1 243 ? -10.839 7.756 17.024 1.00 85.62 243 ARG A O 1
ATOM 1898 N N . ILE A 1 244 ? -8.682 7.337 16.543 1.00 87.31 244 ILE A N 1
ATOM 1899 C CA . ILE A 1 244 ? -8.517 6.177 17.434 1.00 87.31 244 ILE A CA 1
ATOM 1900 C C . ILE A 1 244 ? -7.817 6.545 18.743 1.00 87.31 244 ILE A C 1
ATOM 1902 O O . ILE A 1 244 ? -8.085 5.956 19.788 1.00 87.31 244 ILE A O 1
ATOM 1906 N N . ALA A 1 245 ? -6.900 7.513 18.704 1.00 84.81 245 ALA A N 1
ATOM 1907 C CA . ALA A 1 245 ? -6.279 8.056 19.907 1.00 84.81 245 ALA A CA 1
ATOM 1908 C C . ALA A 1 245 ? -6.016 9.549 19.734 1.00 84.81 245 ALA A C 1
ATOM 1910 O O . ALA A 1 245 ? -5.415 9.956 18.736 1.00 84.81 245 ALA A O 1
ATOM 1911 N N . ASP A 1 246 ? -6.453 10.353 20.699 1.00 81.25 246 ASP A N 1
ATOM 1912 C CA . ASP A 1 246 ? -6.293 11.803 20.706 1.00 81.25 246 ASP A CA 1
ATOM 1913 C C . ASP A 1 246 ? -6.301 12.385 22.127 1.00 81.25 246 ASP A C 1
ATOM 1915 O O . ASP A 1 246 ? -6.369 11.663 23.122 1.00 81.25 246 ASP A O 1
ATOM 1919 N N . ASP A 1 247 ? -6.184 13.707 22.210 1.00 77.62 247 ASP A N 1
ATOM 1920 C CA . ASP A 1 247 ? -6.174 14.477 23.447 1.00 77.62 247 ASP A CA 1
ATOM 1921 C C . ASP A 1 247 ? -7.547 15.050 23.841 1.00 77.62 247 ASP A C 1
ATOM 1923 O O . ASP A 1 247 ? -7.621 15.985 24.642 1.00 77.62 247 ASP A O 1
ATOM 1927 N N . CYS A 1 248 ? -8.652 14.508 23.314 1.00 77.38 248 CYS A N 1
ATOM 1928 C CA . CYS A 1 248 ? -9.990 15.058 23.553 1.00 77.38 248 CYS A CA 1
ATOM 1929 C C . CYS A 1 248 ? -10.507 14.863 24.987 1.00 77.38 248 CYS A C 1
ATOM 1931 O O . CYS A 1 248 ? -11.411 15.592 25.395 1.00 77.38 248 CYS A O 1
ATOM 1933 N N . PHE A 1 249 ? -9.920 13.949 25.768 1.00 75.44 249 PHE A N 1
ATOM 1934 C CA . PHE A 1 249 ? -10.386 13.602 27.119 1.00 75.44 249 PHE A CA 1
ATOM 1935 C C . PHE A 1 249 ? -9.319 13.806 28.215 1.00 75.44 249 PHE A C 1
ATOM 1937 O O . PHE A 1 249 ? -8.992 12.863 28.942 1.00 75.44 249 PHE A O 1
ATOM 1944 N N . PRO A 1 250 ? -8.760 15.021 28.381 1.00 70.56 250 PRO A N 1
ATOM 1945 C CA . PRO A 1 250 ? -7.642 15.259 29.294 1.00 70.56 250 PRO A CA 1
ATOM 1946 C C . PRO A 1 250 ? -8.017 15.131 30.779 1.00 70.56 250 PRO A C 1
ATOM 1948 O O . PRO A 1 250 ? -7.138 14.852 31.591 1.00 70.56 250 PRO A O 1
ATOM 1951 N N . ALA A 1 251 ? -9.294 15.313 31.145 1.00 67.75 251 ALA A N 1
ATOM 1952 C CA . ALA A 1 251 ? -9.763 15.192 32.529 1.00 67.75 251 ALA A CA 1
ATOM 1953 C C . ALA A 1 251 ? -10.349 13.807 32.860 1.00 67.75 251 ALA A C 1
ATOM 1955 O O . ALA A 1 251 ? -10.834 13.597 33.968 1.00 67.75 251 ALA A O 1
ATOM 1956 N N . SER A 1 252 ? -10.305 12.848 31.927 1.00 73.12 252 SER A N 1
ATOM 1957 C CA . SER A 1 252 ? -10.845 11.512 32.172 1.00 73.12 252 SER A CA 1
ATOM 1958 C C . SER A 1 252 ? -10.039 10.767 33.239 1.00 73.12 252 SER A C 1
ATOM 1960 O O . SER A 1 252 ? -8.851 10.478 33.069 1.00 73.12 252 SER A O 1
ATOM 1962 N N . ASN A 1 253 ? -10.724 10.339 34.299 1.00 70.56 253 ASN A N 1
ATOM 1963 C CA . ASN A 1 253 ? -10.151 9.529 35.373 1.00 70.56 253 ASN A CA 1
ATOM 1964 C C . ASN A 1 253 ? -9.629 8.164 34.875 1.00 70.56 253 ASN A C 1
ATOM 1966 O O . ASN A 1 253 ? -8.710 7.587 35.462 1.00 70.56 253 ASN A O 1
ATOM 1970 N N . PHE A 1 254 ? -10.156 7.673 33.748 1.00 68.44 254 PHE A N 1
ATOM 1971 C CA . PHE A 1 254 ? -9.758 6.413 33.119 1.00 68.44 254 PHE A CA 1
ATOM 1972 C C . PHE A 1 254 ? -8.366 6.458 32.466 1.00 68.44 254 PHE A C 1
ATOM 1974 O O . PHE A 1 254 ? -7.661 5.445 32.442 1.00 68.44 254 PHE A O 1
ATOM 1981 N N . ALA A 1 255 ? -7.910 7.630 32.009 1.00 59.19 255 ALA A N 1
ATOM 1982 C CA . ALA A 1 255 ? -6.601 7.779 31.363 1.00 59.19 255 ALA A CA 1
ATOM 1983 C C . ALA A 1 255 ? -5.434 7.363 32.285 1.00 59.19 255 ALA A C 1
ATOM 1985 O O . ALA A 1 255 ? -4.409 6.862 31.823 1.00 59.19 255 ALA A O 1
ATOM 1986 N N . SER A 1 256 ? -5.611 7.500 33.604 1.00 53.78 256 SER A N 1
ATOM 1987 C CA . SER A 1 256 ? -4.620 7.099 34.609 1.00 53.78 256 SER A CA 1
ATOM 1988 C C . SER A 1 256 ? -4.464 5.575 34.746 1.00 53.78 256 SER A C 1
ATOM 1990 O O . SER A 1 256 ? -3.366 5.088 35.021 1.00 53.78 256 SER A O 1
ATOM 1992 N N . THR A 1 257 ? -5.531 4.807 34.496 1.00 54.81 257 THR A N 1
ATOM 1993 C CA . THR A 1 257 ? -5.563 3.349 34.718 1.00 54.81 257 THR A CA 1
ATOM 1994 C C . THR A 1 257 ? -4.893 2.524 33.617 1.00 54.81 257 THR A C 1
ATOM 1996 O O . THR A 1 257 ? -4.463 1.400 33.875 1.00 54.81 257 THR A O 1
ATOM 1999 N N . PHE A 1 258 ? -4.711 3.087 32.419 1.00 53.47 258 PHE A N 1
ATOM 2000 C CA . PHE A 1 258 ? -4.059 2.403 31.292 1.00 53.47 258 PHE A CA 1
ATOM 2001 C C . PHE A 1 258 ? -2.543 2.217 31.474 1.00 53.47 258 PHE A C 1
ATOM 2003 O O . PHE A 1 258 ? -1.950 1.323 30.873 1.00 53.47 258 PHE A O 1
ATOM 2010 N N . ASN A 1 259 ? -1.904 3.018 32.334 1.00 48.97 259 ASN A N 1
ATOM 2011 C CA . ASN A 1 259 ? -0.463 2.925 32.588 1.00 48.97 259 ASN A CA 1
ATOM 2012 C C . ASN A 1 259 ? -0.057 1.685 33.409 1.00 48.97 259 ASN A C 1
ATOM 2014 O O . ASN A 1 259 ? 1.133 1.383 33.489 1.00 48.97 259 ASN A O 1
ATOM 2018 N N . LEU A 1 260 ? -1.012 0.961 34.010 1.00 40.62 260 LEU A N 1
ATOM 2019 C CA . LEU A 1 260 ? -0.723 -0.119 34.963 1.00 40.62 260 LEU A CA 1
ATOM 2020 C C . LEU A 1 260 ? -0.862 -1.541 34.378 1.00 40.62 260 LEU A C 1
ATOM 2022 O O . LEU A 1 260 ? -0.399 -2.498 34.992 1.00 40.62 260 LEU A O 1
ATOM 2026 N N . SER A 1 261 ? -1.445 -1.709 33.185 1.00 45.97 261 SER A N 1
ATOM 2027 C CA . SER A 1 261 ? -1.690 -3.021 32.553 1.00 45.97 261 SER A CA 1
ATOM 2028 C C . SER A 1 261 ? -0.665 -3.350 31.452 1.00 45.97 261 SER A C 1
ATOM 2030 O O . SER A 1 261 ? -1.002 -3.699 30.320 1.00 45.97 261 SER A O 1
ATOM 2032 N N . SER A 1 262 ? 0.630 -3.259 31.772 1.00 46.62 262 SER A N 1
ATOM 2033 C CA . SER A 1 262 ? 1.732 -3.395 30.799 1.00 46.62 262 SER A CA 1
ATOM 2034 C C . SER A 1 262 ? 1.876 -4.779 30.140 1.00 46.62 262 SER A C 1
ATOM 2036 O O . SER A 1 262 ? 2.623 -4.914 29.173 1.00 46.62 262 SER A O 1
ATOM 2038 N N . ILE A 1 263 ? 1.153 -5.803 30.605 1.00 42.56 263 ILE A N 1
ATOM 2039 C CA . ILE A 1 263 ? 1.349 -7.196 30.166 1.00 42.56 263 ILE A CA 1
ATOM 2040 C C . ILE A 1 263 ? 0.357 -7.614 29.056 1.00 42.56 263 ILE A C 1
ATOM 2042 O O . ILE A 1 263 ? 0.623 -8.564 28.326 1.00 42.56 263 ILE A O 1
ATOM 2046 N N . GLN A 1 264 ? -0.748 -6.881 28.847 1.00 51.84 264 GLN A N 1
ATOM 2047 C CA . GLN A 1 264 ? -1.794 -7.228 27.858 1.00 51.84 264 GLN A CA 1
ATOM 2048 C C . GLN A 1 264 ? -2.152 -6.091 26.879 1.00 51.84 264 GLN A C 1
ATOM 2050 O O . GLN A 1 264 ? -3.172 -6.159 26.197 1.00 51.84 264 GLN A O 1
ATOM 2055 N N . SER A 1 265 ? -1.335 -5.040 26.792 1.00 62.22 265 SER A N 1
ATOM 2056 C CA . SER A 1 265 ? -1.639 -3.866 25.965 1.00 62.22 265 SER A CA 1
ATOM 2057 C C . SER A 1 265 ? -1.398 -4.151 24.471 1.00 62.22 265 SER A C 1
ATOM 2059 O O . SER A 1 265 ? -0.272 -4.447 24.051 1.00 62.22 265 SER A O 1
ATOM 2061 N N . GLY A 1 266 ? -2.465 -4.121 23.668 1.00 73.69 266 GLY A N 1
ATOM 2062 C CA . GLY A 1 266 ? -2.436 -4.373 22.226 1.00 73.69 266 GLY A CA 1
ATOM 2063 C C . GLY A 1 266 ? -1.933 -3.173 21.414 1.00 73.69 266 GLY A C 1
ATOM 2064 O O . GLY A 1 266 ? -0.939 -2.537 21.767 1.00 73.69 266 GLY A O 1
ATOM 2065 N N . GLU A 1 267 ? -2.530 -2.919 20.247 1.00 83.81 267 GLU A N 1
ATOM 2066 C CA . GLU A 1 267 ? -2.121 -1.796 19.391 1.00 83.81 267 GLU A CA 1
ATOM 2067 C C . GLU A 1 267 ? -2.711 -0.466 19.877 1.00 83.81 267 GLU A C 1
ATOM 2069 O O . GLU A 1 267 ? -1.994 0.536 19.883 1.00 83.81 267 GLU A O 1
ATOM 2074 N N . LEU A 1 268 ? -3.959 -0.472 20.359 1.00 85.62 268 LEU A N 1
ATOM 2075 C CA . LEU A 1 268 ? -4.644 0.707 20.890 1.00 85.62 268 LEU A CA 1
ATOM 2076 C C . LEU A 1 268 ? -3.927 1.250 22.122 1.00 85.62 268 LEU A C 1
ATOM 2078 O O . LEU A 1 268 ? -3.596 2.432 22.179 1.00 85.62 268 LEU A O 1
ATOM 2082 N N . GLY A 1 269 ? -3.618 0.383 23.088 1.00 81.88 269 GLY A N 1
ATOM 2083 C CA . GLY A 1 269 ? -3.017 0.828 24.342 1.00 81.88 269 GLY A CA 1
ATOM 2084 C C . GLY A 1 269 ? -1.635 1.468 24.162 1.00 81.88 269 GLY A C 1
ATOM 2085 O O . GLY A 1 269 ? -1.312 2.440 24.842 1.00 81.88 269 GLY A O 1
ATOM 2086 N N . LYS A 1 270 ? -0.844 1.020 23.176 1.00 83.94 270 LYS A N 1
ATOM 2087 C CA . LYS A 1 270 ? 0.427 1.678 22.817 1.00 83.94 270 LYS A CA 1
ATOM 2088 C C . LYS A 1 270 ? 0.215 3.091 22.278 1.00 83.94 270 LYS A C 1
ATOM 2090 O O . LYS A 1 270 ? 0.964 3.992 22.647 1.00 83.94 270 LYS A O 1
ATOM 2095 N N . LEU A 1 271 ? -0.797 3.281 21.428 1.00 86.00 271 LEU A N 1
ATOM 2096 C CA . LEU A 1 271 ? -1.143 4.597 20.885 1.00 86.00 271 LEU A CA 1
ATOM 2097 C C . LEU A 1 271 ? -1.610 5.540 22.001 1.00 86.00 271 LEU A C 1
ATOM 2099 O O . LEU A 1 271 ? -1.141 6.673 22.069 1.00 86.00 271 LEU A O 1
ATOM 2103 N N . GLN A 1 272 ? -2.440 5.049 22.925 1.00 85.25 272 GLN A N 1
ATOM 2104 C CA . GLN A 1 272 ? -2.908 5.828 24.078 1.00 85.25 272 GLN A CA 1
ATOM 2105 C C . GLN A 1 272 ? -1.760 6.258 25.000 1.00 85.25 272 GLN A C 1
ATOM 2107 O O . GLN A 1 272 ? -1.685 7.415 25.415 1.00 85.25 272 GLN A O 1
ATOM 2112 N N . VAL A 1 273 ? -0.809 5.361 25.277 1.00 82.06 273 VAL A N 1
ATOM 2113 C CA . VAL A 1 273 ? 0.385 5.687 26.074 1.00 82.06 273 VAL A CA 1
ATOM 2114 C C . VAL A 1 273 ? 1.240 6.759 25.392 1.00 82.06 273 VAL A C 1
ATOM 2116 O O . VAL A 1 273 ? 1.769 7.646 26.065 1.00 82.06 273 VAL A O 1
ATOM 2119 N N . ASP A 1 274 ? 1.385 6.707 24.069 1.00 81.81 274 ASP A N 1
ATOM 2120 C CA . ASP A 1 274 ? 2.155 7.704 23.321 1.00 81.81 274 ASP A CA 1
ATOM 2121 C C . ASP A 1 274 ? 1.486 9.088 23.331 1.00 81.81 274 ASP A C 1
ATOM 2123 O O . ASP A 1 274 ? 2.190 10.093 23.478 1.00 81.81 274 ASP A O 1
ATOM 2127 N N . VAL A 1 275 ? 0.151 9.148 23.251 1.00 82.19 275 VAL A N 1
ATOM 2128 C CA . VAL A 1 275 ? -0.622 10.388 23.442 1.00 82.19 275 VAL A CA 1
ATOM 2129 C C . VAL A 1 275 ? -0.451 10.915 24.869 1.00 82.19 275 VAL A C 1
ATOM 2131 O O . VAL A 1 275 ? -0.085 12.075 25.055 1.00 82.19 275 VAL A O 1
ATOM 2134 N N . GLY A 1 276 ? -0.601 10.060 25.885 1.00 76.19 276 GLY A N 1
ATOM 2135 C CA . GLY A 1 276 ? -0.420 10.443 27.289 1.00 76.19 276 GLY A CA 1
ATOM 2136 C C . GLY A 1 276 ? 0.982 10.987 27.588 1.00 76.19 276 GLY A C 1
ATOM 2137 O O . GLY A 1 276 ? 1.128 12.021 28.239 1.00 76.19 276 GLY A O 1
ATOM 2138 N N . LYS A 1 277 ? 2.035 10.359 27.044 1.00 80.12 277 LYS A N 1
ATOM 2139 C CA . LYS A 1 277 ? 3.421 10.859 27.138 1.00 80.12 277 LYS A CA 1
ATOM 2140 C C . LYS A 1 277 ? 3.607 12.211 26.453 1.00 80.12 277 LYS A C 1
ATOM 2142 O O . LYS A 1 277 ? 4.430 13.007 26.901 1.00 80.12 277 LYS A O 1
ATOM 2147 N N . PHE A 1 278 ? 2.904 12.459 25.351 1.00 77.56 278 PHE A N 1
ATOM 2148 C CA . PHE A 1 278 ? 2.943 13.745 24.660 1.00 77.56 278 PHE A CA 1
ATOM 2149 C C . PHE A 1 278 ? 2.240 14.838 25.467 1.00 77.56 278 PHE A C 1
ATOM 2151 O O . PHE A 1 278 ? 2.802 15.920 25.624 1.00 77.56 278 PHE A O 1
ATOM 2158 N N . LEU A 1 279 ? 1.086 14.530 26.061 1.00 72.69 279 LEU A N 1
ATOM 2159 C CA . LEU A 1 279 ? 0.360 15.446 26.940 1.00 72.69 279 LEU A CA 1
ATOM 2160 C C . LEU A 1 279 ? 1.128 15.756 28.223 1.00 72.69 279 LEU A C 1
ATOM 2162 O O . LEU A 1 279 ? 1.219 16.915 28.605 1.00 72.69 279 LEU A O 1
ATOM 2166 N N . ALA A 1 280 ? 1.793 14.771 28.830 1.00 70.69 280 ALA A N 1
ATOM 2167 C CA . ALA A 1 280 ? 2.632 14.994 30.010 1.00 70.69 280 ALA A CA 1
ATOM 2168 C C . ALA A 1 280 ? 3.787 15.989 29.761 1.00 70.69 280 ALA A C 1
ATOM 2170 O O . ALA A 1 280 ? 4.282 16.609 30.699 1.00 70.69 280 ALA A O 1
ATOM 2171 N N . ARG A 1 281 ? 4.219 16.168 28.502 1.00 69.25 281 ARG A N 1
ATOM 2172 C CA . ARG A 1 281 ? 5.241 17.161 28.117 1.00 69.25 281 ARG A CA 1
ATOM 2173 C C . ARG A 1 281 ? 4.681 18.577 27.962 1.00 69.25 281 ARG A C 1
ATOM 2175 O O . ARG A 1 281 ? 5.465 19.521 27.918 1.00 69.25 281 ARG A O 1
ATOM 2182 N N . LYS A 1 282 ? 3.357 18.733 27.872 1.00 62.06 282 LYS A N 1
ATOM 2183 C CA . LYS A 1 282 ? 2.653 20.018 27.835 1.00 62.06 282 LYS A CA 1
ATOM 2184 C C . LYS A 1 282 ? 1.849 20.176 29.130 1.00 62.06 282 LYS A C 1
ATOM 2186 O O . LYS A 1 282 ? 0.707 19.726 29.181 1.00 62.06 282 LYS A O 1
ATOM 2191 N N . PRO A 1 283 ? 2.401 20.810 30.177 1.00 52.25 283 PRO A N 1
ATOM 2192 C CA . PRO A 1 283 ? 1.643 21.051 31.397 1.00 52.25 283 PRO A CA 1
ATOM 2193 C C . PRO A 1 283 ? 0.504 22.038 31.099 1.00 52.25 283 PRO A C 1
ATOM 2195 O O . PRO A 1 283 ? 0.704 23.248 31.088 1.00 52.25 283 PRO A O 1
ATOM 2198 N N . SER A 1 284 ? -0.693 21.521 30.816 1.00 50.09 284 SER A N 1
ATOM 2199 C CA . SER A 1 284 ? -1.917 22.318 30.753 1.00 50.09 284 SER A CA 1
ATOM 2200 C C . SER A 1 284 ? -2.565 22.312 32.130 1.00 50.09 284 SER A C 1
ATOM 2202 O O . SER A 1 284 ? -2.983 21.275 32.645 1.00 50.09 284 SER A O 1
ATOM 2204 N N . TRP A 1 285 ? -2.605 23.486 32.753 1.00 43.62 285 TRP A N 1
ATOM 2205 C CA . TRP A 1 285 ? -3.109 23.701 34.105 1.00 43.62 285 TRP A CA 1
ATOM 2206 C C . TRP A 1 285 ? -4.615 23.966 34.076 1.00 43.62 285 TRP A C 1
ATOM 2208 O O . TRP A 1 285 ? -5.081 25.035 34.449 1.00 43.62 285 TRP A O 1
ATOM 2218 N N . THR A 1 286 ? -5.404 23.003 33.610 1.00 48.22 286 THR A N 1
ATOM 2219 C CA . THR A 1 286 ? -6.861 23.058 33.773 1.00 48.22 286 THR A CA 1
ATOM 2220 C C . THR A 1 286 ? -7.297 21.826 34.546 1.00 48.22 286 THR A C 1
ATOM 2222 O O . THR A 1 286 ? -7.535 20.757 33.997 1.00 48.22 286 THR A O 1
ATOM 2225 N N . ARG A 1 287 ? -7.361 21.970 35.877 1.00 47.81 287 ARG A N 1
ATOM 2226 C CA . ARG A 1 287 ? -8.080 21.025 36.738 1.00 47.81 287 ARG A CA 1
ATOM 2227 C C . ARG A 1 287 ? -9.570 21.212 36.466 1.00 47.81 287 ARG A C 1
ATOM 2229 O O . ARG A 1 287 ? -10.252 21.933 37.184 1.00 47.81 287 ARG A O 1
ATOM 2236 N N . VAL A 1 288 ? -10.039 20.621 35.375 1.00 53.12 288 VAL A N 1
ATOM 2237 C CA . VAL A 1 288 ? -11.467 20.451 35.132 1.00 53.12 288 VAL A CA 1
ATOM 2238 C C . VAL A 1 288 ? -11.921 19.334 36.063 1.00 53.12 288 VAL A C 1
ATOM 2240 O O . VAL A 1 288 ? -11.354 18.243 36.058 1.00 53.12 288 VAL A O 1
ATOM 2243 N N . THR A 1 289 ? -12.888 19.631 36.921 1.00 54.72 289 THR A N 1
ATOM 2244 C CA . THR A 1 289 ? -13.561 18.628 37.742 1.00 54.72 289 THR A CA 1
ATOM 2245 C C . THR A 1 289 ? -14.381 17.729 36.817 1.00 54.72 289 THR A C 1
ATOM 2247 O O . THR A 1 289 ? -15.286 18.216 36.144 1.00 54.72 289 THR A O 1
ATOM 2250 N N . ASP A 1 290 ? -14.022 16.446 36.734 1.00 61.25 290 ASP A N 1
ATOM 2251 C CA . ASP A 1 290 ? -14.724 15.444 35.923 1.00 61.25 290 ASP A CA 1
ATOM 2252 C C . ASP A 1 290 ? -16.067 15.096 36.574 1.00 61.25 290 ASP A C 1
ATOM 2254 O O . ASP A 1 290 ? -16.101 14.494 37.645 1.00 61.25 290 ASP A O 1
ATOM 2258 N N . ASP A 1 291 ? -17.164 15.464 35.917 1.00 62.06 291 ASP A N 1
ATOM 2259 C CA . ASP A 1 291 ? -18.540 15.125 36.310 1.00 62.06 291 ASP A CA 1
ATOM 2260 C C . ASP A 1 291 ? -18.943 13.715 35.819 1.00 62.06 291 ASP A C 1
ATOM 2262 O O . ASP A 1 291 ? -20.090 13.462 35.470 1.00 62.06 291 ASP A O 1
ATOM 2266 N N . GLY A 1 292 ? -17.968 12.814 35.632 1.00 72.75 292 GLY A N 1
ATOM 2267 C CA . GLY A 1 292 ? -18.141 11.470 35.058 1.00 72.75 292 GLY A CA 1
ATOM 2268 C C . GLY A 1 292 ? -18.387 11.451 33.542 1.00 72.75 292 GLY A C 1
ATOM 2269 O O . GLY A 1 292 ? -17.949 10.535 32.843 1.00 72.75 292 GLY A O 1
ATOM 2270 N N . THR A 1 293 ? -18.999 12.498 32.988 1.00 80.12 293 THR A N 1
ATOM 2271 C CA . THR A 1 293 ? -19.356 12.613 31.563 1.00 80.12 293 THR A CA 1
ATOM 2272 C C . THR A 1 293 ? -18.165 12.497 30.608 1.00 80.12 293 THR A C 1
ATOM 2274 O O . THR A 1 293 ? -18.281 11.816 29.584 1.00 80.12 293 THR A O 1
ATOM 2277 N N . GLN A 1 294 ? -17.010 13.097 30.928 1.00 79.75 294 GLN A N 1
ATOM 2278 C CA . GLN A 1 294 ? -15.807 12.958 30.096 1.00 79.75 294 GLN A CA 1
ATOM 2279 C C . GLN A 1 294 ? -15.222 11.553 30.196 1.00 79.75 294 GLN A C 1
ATOM 2281 O O . GLN A 1 294 ? -14.787 10.996 29.189 1.00 79.75 294 GLN A O 1
ATOM 2286 N N . THR A 1 295 ? -15.230 10.958 31.390 1.00 82.75 295 THR A N 1
ATOM 2287 C CA . THR A 1 295 ? -14.788 9.573 31.575 1.00 82.75 295 THR A CA 1
ATOM 2288 C C . THR A 1 295 ? -15.667 8.586 30.814 1.00 82.75 295 THR A C 1
ATOM 2290 O O . THR A 1 295 ? -15.134 7.687 30.161 1.00 82.75 295 THR A O 1
ATOM 2293 N N . ARG A 1 296 ? -16.984 8.797 30.803 1.00 85.44 296 ARG A N 1
ATOM 2294 C CA . ARG A 1 296 ? -17.923 8.002 30.010 1.00 85.44 296 ARG A CA 1
ATOM 2295 C C . ARG A 1 296 ? -17.640 8.103 28.512 1.00 85.44 296 ARG A C 1
ATOM 2297 O O . ARG A 1 296 ? -17.429 7.081 27.865 1.00 85.44 296 ARG A O 1
ATOM 2304 N N . ALA A 1 297 ? -17.575 9.322 27.973 1.00 84.25 297 ALA A N 1
ATOM 2305 C CA . ALA A 1 297 ? -17.323 9.549 26.548 1.00 84.25 297 ALA A CA 1
ATOM 2306 C C . ALA A 1 297 ? -15.957 8.996 26.102 1.00 84.25 297 ALA A C 1
ATOM 2308 O O . ALA A 1 297 ? -15.817 8.452 25.003 1.00 84.25 297 ALA A O 1
ATOM 2309 N N . HIS A 1 298 ? -14.951 9.070 26.979 1.00 84.06 298 HIS A N 1
ATOM 2310 C CA . HIS A 1 298 ? -13.654 8.458 26.734 1.00 84.06 298 HIS A CA 1
ATOM 2311 C C . HIS A 1 298 ? -13.763 6.929 26.637 1.00 84.06 298 HIS A C 1
ATOM 2313 O O . HIS A 1 298 ? -13.250 6.348 25.685 1.00 84.06 298 HIS A O 1
ATOM 2319 N N . LEU A 1 299 ? -14.462 6.271 27.569 1.00 86.50 299 LEU A N 1
ATOM 2320 C CA . LEU A 1 299 ? -14.672 4.818 27.546 1.00 86.50 299 LEU A CA 1
ATOM 2321 C C . LEU A 1 299 ? -15.435 4.350 26.296 1.00 86.50 299 LEU A C 1
ATOM 2323 O O . LEU A 1 299 ? -15.038 3.359 25.683 1.00 86.50 299 LEU A O 1
ATOM 2327 N N . GLU A 1 300 ? -16.471 5.083 25.882 1.00 87.94 300 GLU A N 1
ATOM 2328 C CA . GLU A 1 300 ? -17.215 4.830 24.636 1.00 87.94 300 GLU A CA 1
ATOM 2329 C C . GLU A 1 300 ? -16.288 4.932 23.413 1.00 87.94 300 GLU A C 1
ATOM 2331 O O . GLU A 1 300 ? -16.271 4.048 22.553 1.00 87.94 300 GLU A O 1
ATOM 2336 N N . THR A 1 301 ? -15.431 5.958 23.382 1.00 87.81 301 THR A N 1
ATOM 2337 C CA . THR A 1 301 ? -14.434 6.144 22.317 1.00 87.81 301 THR A CA 1
ATOM 2338 C C . THR A 1 301 ? -13.407 5.007 22.290 1.00 87.81 301 THR A C 1
ATOM 2340 O O . THR A 1 301 ? -13.062 4.519 21.213 1.00 87.81 301 THR A O 1
ATOM 2343 N N . GLN A 1 302 ? -12.935 4.532 23.449 1.00 87.50 302 GLN A N 1
ATOM 2344 C CA . GLN A 1 302 ? -12.017 3.385 23.536 1.00 87.50 302 GLN A CA 1
ATOM 2345 C C . GLN A 1 302 ? -12.677 2.083 23.061 1.00 87.50 302 GLN A C 1
ATOM 2347 O O . GLN A 1 302 ? -12.055 1.282 22.353 1.00 87.50 302 GLN A O 1
ATOM 2352 N N . LEU A 1 303 ? -13.951 1.873 23.401 1.00 88.38 303 LEU A N 1
ATOM 2353 C CA . LEU A 1 303 ? -14.719 0.717 22.944 1.00 88.38 303 LEU A CA 1
ATOM 2354 C C . LEU A 1 303 ? -14.885 0.727 21.416 1.00 88.38 303 LEU A C 1
ATOM 2356 O O . LEU A 1 303 ? -14.589 -0.272 20.760 1.00 88.38 303 LEU A O 1
ATOM 2360 N N . ALA A 1 304 ? -15.261 1.868 20.834 1.00 88.62 304 ALA A N 1
ATOM 2361 C CA . ALA A 1 304 ? -15.359 2.030 19.383 1.00 88.62 304 ALA A CA 1
ATOM 2362 C C . ALA A 1 304 ? -13.996 1.846 18.685 1.00 88.62 304 ALA A C 1
ATOM 2364 O O . ALA A 1 304 ? -13.887 1.169 17.663 1.00 88.62 304 ALA A O 1
ATOM 2365 N N . SER A 1 305 ? -12.932 2.390 19.277 1.00 89.81 305 SER A N 1
ATOM 2366 C CA . SER A 1 305 ? -11.565 2.321 18.749 1.00 89.81 305 SER A CA 1
ATOM 2367 C C . SER A 1 305 ? -11.003 0.896 18.728 1.00 89.81 305 SER A C 1
ATOM 2369 O O . SER A 1 305 ? -10.368 0.482 17.756 1.00 89.81 305 SER A O 1
ATOM 2371 N N . SER A 1 306 ? -11.246 0.118 19.785 1.00 90.00 306 SER A N 1
ATOM 2372 C CA . SER A 1 306 ? -10.823 -1.289 19.863 1.00 90.00 306 SER A CA 1
ATOM 2373 C C . SER A 1 306 ? -11.591 -2.190 18.889 1.00 90.00 306 SER A C 1
ATOM 2375 O O . SER A 1 306 ? -11.001 -3.117 18.322 1.00 90.00 306 SER A O 1
ATOM 2377 N N . LEU A 1 307 ? -12.866 -1.873 18.629 1.00 88.81 307 LEU A N 1
ATOM 2378 C CA . LEU A 1 307 ? -13.676 -2.519 17.596 1.00 88.81 307 LEU A CA 1
ATOM 2379 C C . LEU A 1 307 ? -13.141 -2.209 16.190 1.00 88.81 307 LEU A C 1
ATOM 2381 O O . LEU A 1 307 ? -12.918 -3.137 15.412 1.00 88.81 307 LEU A O 1
ATOM 2385 N N . ALA A 1 308 ? -12.838 -0.942 15.889 1.00 88.19 308 ALA A N 1
ATOM 2386 C CA . ALA A 1 308 ? -12.261 -0.526 14.606 1.00 88.19 308 ALA A CA 1
ATOM 2387 C C . ALA A 1 308 ? -10.890 -1.181 14.328 1.00 88.19 308 ALA A C 1
ATOM 2389 O O . ALA A 1 308 ? -10.592 -1.611 13.211 1.00 88.19 308 ALA A O 1
ATOM 2390 N N . LEU A 1 309 ? -10.061 -1.342 15.365 1.00 87.25 309 LEU A N 1
ATOM 2391 C CA . LEU A 1 309 ? -8.787 -2.068 15.286 1.00 87.25 309 LEU A CA 1
ATOM 2392 C C . LEU A 1 309 ? -8.941 -3.596 15.221 1.00 87.25 309 LEU A C 1
ATOM 2394 O O . LEU A 1 309 ? -7.935 -4.294 15.092 1.00 87.25 309 LEU A O 1
ATOM 2398 N N . LYS A 1 310 ? -10.170 -4.123 15.308 1.00 88.81 310 LYS A N 1
ATOM 2399 C CA . LYS A 1 310 ? -10.500 -5.557 15.368 1.00 88.81 310 LYS A CA 1
ATOM 2400 C C . LYS A 1 310 ? -9.650 -6.318 16.394 1.00 88.81 310 LYS A C 1
ATOM 2402 O O . LYS A 1 310 ? -9.149 -7.408 16.121 1.00 88.81 310 LYS A O 1
ATOM 2407 N N . SER A 1 311 ? -9.461 -5.722 17.571 1.00 88.06 311 SER A N 1
ATOM 2408 C CA . SER A 1 311 ? -8.623 -6.266 18.643 1.00 88.06 311 SER A CA 1
ATOM 2409 C C . SER A 1 311 ? -9.504 -6.867 19.747 1.00 88.06 311 SER A C 1
ATOM 2411 O O . SER A 1 311 ? -10.016 -6.121 20.584 1.00 88.06 311 SER A O 1
ATOM 2413 N N . PRO A 1 312 ? -9.708 -8.200 19.788 1.00 87.44 312 PRO A N 1
ATOM 2414 C CA . PRO A 1 312 ? -10.701 -8.818 20.675 1.00 87.44 312 PRO A CA 1
ATOM 2415 C C . PRO A 1 312 ? -10.365 -8.632 22.160 1.00 87.44 312 PRO A C 1
ATOM 2417 O O . PRO A 1 312 ? -11.244 -8.339 22.968 1.00 87.44 312 PRO A O 1
ATOM 2420 N N . ASN A 1 313 ? -9.083 -8.732 22.521 1.00 86.88 313 ASN A N 1
ATOM 2421 C CA . ASN A 1 313 ? -8.637 -8.570 23.906 1.00 86.88 313 ASN A CA 1
ATOM 2422 C C . ASN A 1 313 ? -8.798 -7.123 24.392 1.00 86.88 313 ASN A C 1
ATOM 2424 O O . ASN A 1 313 ? -9.257 -6.902 25.510 1.00 86.88 313 ASN A O 1
ATOM 2428 N N . GLU A 1 314 ? -8.451 -6.140 23.552 1.00 87.31 314 GLU A N 1
ATOM 2429 C CA . GLU A 1 314 ? -8.615 -4.722 23.897 1.00 87.31 314 GLU A CA 1
ATOM 2430 C C . GLU A 1 314 ? -10.098 -4.351 23.968 1.00 87.31 314 GLU A C 1
ATOM 2432 O O . GLU A 1 314 ? -10.496 -3.642 24.888 1.00 87.31 314 GLU A O 1
ATOM 2437 N N . TYR A 1 315 ? -10.925 -4.899 23.073 1.00 89.44 315 TYR A N 1
ATOM 2438 C CA . TYR A 1 315 ? -12.374 -4.716 23.106 1.00 89.44 315 TYR A CA 1
ATOM 2439 C C . TYR A 1 315 ? -12.986 -5.248 24.403 1.00 89.44 315 TYR A C 1
ATOM 2441 O O . TYR A 1 315 ? -13.691 -4.511 25.089 1.00 89.44 315 TYR A O 1
ATOM 2449 N N . ARG A 1 316 ? -12.649 -6.481 24.808 1.00 88.50 316 ARG A N 1
ATOM 2450 C CA . ARG A 1 316 ? -13.127 -7.073 26.069 1.00 88.50 316 ARG A CA 1
ATOM 2451 C C . ARG A 1 316 ? -12.721 -6.237 27.290 1.00 88.50 316 ARG A C 1
ATOM 2453 O O . ARG A 1 316 ? -13.536 -6.013 28.181 1.00 88.50 316 ARG A O 1
ATOM 2460 N N . GLN A 1 317 ? -11.486 -5.732 27.325 1.00 87.31 317 GLN A N 1
ATOM 2461 C CA . GLN A 1 317 ? -11.005 -4.873 28.416 1.00 87.31 317 GLN A CA 1
ATOM 2462 C C . GLN A 1 317 ? -11.714 -3.509 28.457 1.00 87.31 317 GLN A C 1
ATOM 2464 O O . GLN A 1 317 ? -12.078 -3.040 29.542 1.00 87.31 317 GLN A O 1
ATOM 2469 N N . CYS A 1 318 ? -11.924 -2.876 27.298 1.00 88.50 318 CYS A N 1
ATOM 2470 C CA . CYS A 1 318 ? -12.642 -1.604 27.197 1.00 88.50 318 CYS A CA 1
ATOM 2471 C C . CYS A 1 318 ? -14.112 -1.775 27.598 1.00 88.50 318 CYS A C 1
ATOM 2473 O O . CYS A 1 318 ? -14.613 -0.994 28.404 1.00 88.50 318 CYS A O 1
ATOM 2475 N N . LEU A 1 319 ? -14.763 -2.843 27.126 1.00 89.44 319 LEU A N 1
ATOM 2476 C CA . LEU A 1 319 ? -16.144 -3.194 27.464 1.00 89.44 319 LEU A CA 1
ATOM 2477 C C . LEU A 1 319 ? -16.314 -3.378 28.971 1.00 89.44 319 LEU A C 1
ATOM 2479 O O . LEU A 1 319 ? -17.180 -2.762 29.583 1.00 89.44 319 LEU A O 1
ATOM 2483 N N . LEU A 1 320 ? -15.444 -4.174 29.593 1.00 89.75 320 LEU A N 1
ATOM 2484 C CA . LEU A 1 320 ? -15.499 -4.421 31.029 1.00 89.75 320 LEU A CA 1
ATOM 2485 C C . LEU A 1 320 ? -15.271 -3.139 31.843 1.00 89.75 320 LEU A C 1
ATOM 2487 O O . LEU A 1 320 ? -15.897 -2.942 32.884 1.00 89.75 320 LEU A O 1
ATOM 2491 N N . SER A 1 321 ? -14.390 -2.253 31.375 1.00 88.25 321 SER A N 1
ATOM 2492 C CA . SER A 1 321 ? -14.155 -0.952 32.012 1.00 88.25 321 SER A CA 1
ATOM 2493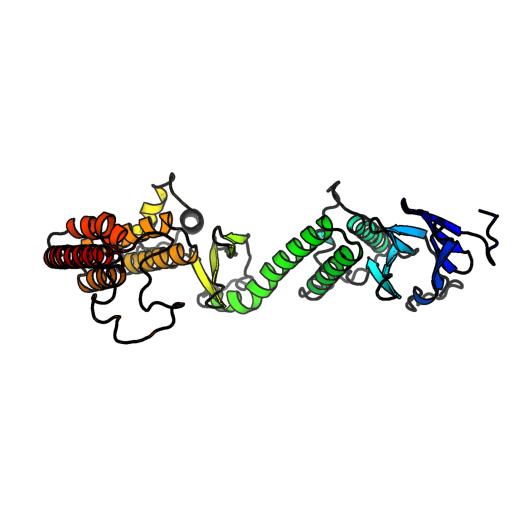 C C . SER A 1 321 ? -15.373 -0.032 31.892 1.00 88.25 321 SER A C 1
ATOM 2495 O O . SER A 1 321 ? -15.744 0.608 32.875 1.00 88.25 321 SER A O 1
ATOM 2497 N N . TYR A 1 322 ? -16.029 -0.027 30.729 1.00 89.19 322 TYR A N 1
ATOM 2498 C CA . TYR A 1 322 ? -17.260 0.718 30.476 1.00 89.19 322 TYR A CA 1
ATOM 2499 C C . TYR A 1 322 ? -18.423 0.223 31.341 1.00 89.19 322 TYR A C 1
ATOM 2501 O O . TYR A 1 322 ? -19.016 1.009 32.074 1.00 89.19 322 TYR A O 1
ATOM 2509 N N . VAL A 1 323 ? -18.686 -1.086 31.366 1.00 90.50 323 VAL A N 1
ATOM 2510 C CA . VAL A 1 323 ? -19.764 -1.672 32.182 1.00 90.50 323 VAL A CA 1
ATOM 2511 C C . VAL A 1 323 ? -19.526 -1.434 33.672 1.00 90.50 323 VAL A C 1
ATOM 2513 O O . VAL A 1 323 ? -20.453 -1.074 34.390 1.00 90.50 323 VAL A O 1
ATOM 2516 N N . ARG A 1 324 ? -18.284 -1.567 34.160 1.00 90.12 324 ARG A N 1
ATOM 2517 C CA . ARG A 1 324 ? -17.952 -1.245 35.560 1.00 90.12 324 ARG A CA 1
ATOM 2518 C C . ARG A 1 324 ? -18.193 0.223 35.891 1.00 90.12 324 ARG A C 1
ATOM 2520 O O . ARG A 1 324 ? -18.586 0.525 37.014 1.00 90.12 324 ARG A O 1
ATOM 2527 N N . PHE A 1 325 ? -17.925 1.125 34.952 1.00 88.75 325 PHE A N 1
ATOM 2528 C CA . PHE A 1 325 ? -18.195 2.547 35.120 1.00 88.75 325 PHE A CA 1
ATOM 2529 C C . PHE A 1 325 ? -19.707 2.816 35.187 1.00 88.75 325 PHE A C 1
ATOM 2531 O O . PHE A 1 325 ? -20.168 3.376 36.179 1.00 88.75 325 PHE A O 1
ATOM 2538 N N . LEU A 1 326 ? -20.487 2.297 34.232 1.00 88.12 326 LEU A N 1
ATOM 2539 C CA . LEU A 1 326 ? -21.951 2.417 34.231 1.00 88.12 326 LEU A CA 1
ATOM 2540 C C . LEU A 1 326 ? -22.593 1.800 35.484 1.00 88.12 326 LEU A C 1
ATOM 2542 O O . LEU A 1 326 ? -23.482 2.390 36.095 1.00 88.12 326 LEU A O 1
ATOM 2546 N N . ALA A 1 327 ? -22.104 0.634 35.917 1.00 89.19 327 ALA A N 1
ATOM 2547 C CA . ALA A 1 327 ? -22.561 -0.018 37.138 1.00 89.19 327 ALA A CA 1
ATOM 2548 C C . ALA A 1 327 ? -22.265 0.828 38.381 1.00 89.19 327 ALA A C 1
ATOM 2550 O O . ALA A 1 327 ? -23.087 0.857 39.291 1.00 89.19 327 ALA A O 1
ATOM 2551 N N . ARG A 1 328 ? -21.133 1.544 38.440 1.00 88.12 328 ARG A N 1
ATOM 2552 C CA . ARG A 1 328 ? -20.810 2.457 39.553 1.00 88.12 328 ARG A CA 1
ATOM 2553 C C . ARG A 1 328 ? -21.718 3.685 39.577 1.00 88.12 328 ARG A C 1
ATOM 2555 O O . ARG A 1 328 ? -22.176 4.048 40.658 1.00 88.12 328 ARG A O 1
ATOM 2562 N N . GLU A 1 329 ? -22.000 4.280 38.419 1.00 86.75 329 GLU A N 1
ATOM 2563 C CA . GLU A 1 329 ? -22.905 5.436 38.301 1.00 86.75 329 GLU A CA 1
ATOM 2564 C C . GLU A 1 329 ? -24.392 5.060 38.442 1.00 86.75 329 GLU A C 1
ATOM 2566 O O . GLU A 1 329 ? -25.213 5.919 38.752 1.00 86.75 329 GLU A O 1
ATOM 2571 N N . ALA A 1 330 ? -24.721 3.767 38.328 1.00 86.19 330 ALA A N 1
ATOM 2572 C CA . ALA A 1 330 ? -26.080 3.223 38.351 1.00 86.19 330 ALA A CA 1
ATOM 2573 C C . ALA A 1 330 ? -26.973 3.73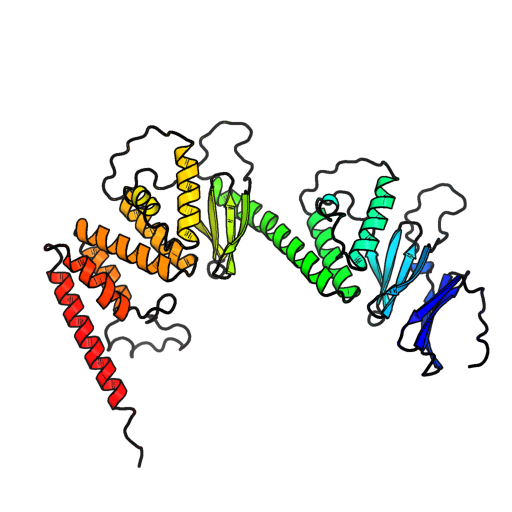9 37.204 1.00 86.19 330 ALA A C 1
ATOM 2575 O O . ALA A 1 330 ? -28.166 3.972 37.400 1.00 86.19 330 ALA A O 1
ATOM 2576 N N . ASP A 1 331 ? -26.402 3.878 36.003 1.00 85.81 331 ASP A N 1
ATOM 2577 C CA . ASP A 1 331 ? -27.145 4.217 34.783 1.00 85.81 331 ASP A CA 1
ATOM 2578 C C . ASP A 1 331 ? -27.842 2.971 34.206 1.00 85.81 331 ASP A C 1
ATOM 2580 O O . ASP A 1 331 ? -27.287 2.226 33.396 1.00 85.81 331 ASP A O 1
ATOM 2584 N N . GLU A 1 332 ? -29.072 2.724 34.662 1.00 87.31 332 GLU A N 1
ATOM 2585 C CA . GLU A 1 332 ? -29.881 1.572 34.241 1.00 87.31 332 GLU A CA 1
ATOM 2586 C C . GLU A 1 332 ? -30.178 1.584 32.734 1.00 87.31 332 GLU A C 1
ATOM 2588 O O . GLU A 1 332 ? -30.182 0.530 32.102 1.00 87.31 332 GLU A O 1
ATOM 2593 N N . SER A 1 333 ? -30.377 2.766 32.144 1.00 88.00 333 SER A N 1
ATOM 2594 C CA . SER A 1 333 ? -30.779 2.903 30.741 1.00 88.00 333 SER A CA 1
ATOM 2595 C C . SER A 1 333 ? -29.702 2.394 29.782 1.00 88.00 333 SER A C 1
ATOM 2597 O O . SER A 1 333 ? -29.977 1.579 28.901 1.00 88.00 333 SER A O 1
ATOM 2599 N N . ARG A 1 334 ? -28.452 2.804 30.011 1.00 87.06 334 ARG A N 1
ATOM 2600 C CA . ARG A 1 334 ? -27.299 2.389 29.206 1.00 87.06 334 ARG A CA 1
ATOM 2601 C C . ARG A 1 334 ? -26.896 0.951 29.474 1.00 87.06 334 ARG A C 1
ATOM 2603 O O . ARG A 1 334 ? -26.518 0.240 28.548 1.00 87.06 334 ARG A O 1
ATOM 2610 N N . LEU A 1 335 ? -26.991 0.498 30.725 1.00 89.56 335 LEU A N 1
ATOM 2611 C CA . LEU A 1 335 ? -26.752 -0.909 31.047 1.00 89.56 335 LEU A CA 1
ATOM 2612 C C . LEU A 1 335 ? -27.757 -1.819 30.338 1.00 89.56 335 LEU A C 1
ATOM 2614 O O . LEU A 1 335 ? -27.346 -2.853 29.812 1.00 89.56 335 LEU A O 1
ATOM 2618 N N . ARG A 1 336 ? -29.036 -1.425 30.282 1.00 90.19 336 ARG A N 1
ATOM 2619 C CA . ARG A 1 336 ? -30.067 -2.153 29.537 1.00 90.19 336 ARG A CA 1
ATOM 2620 C C . ARG A 1 336 ? -29.745 -2.185 28.043 1.00 90.19 336 ARG A C 1
ATOM 2622 O O . ARG A 1 336 ? -29.688 -3.274 27.490 1.00 90.19 336 ARG A O 1
ATOM 2629 N N . GLU A 1 337 ? -29.417 -1.045 27.430 1.00 88.88 337 GLU A N 1
ATOM 2630 C CA . GLU A 1 337 ? -29.017 -0.963 26.011 1.00 88.88 337 GLU A CA 1
ATOM 2631 C C . GLU A 1 337 ? -27.853 -1.918 25.683 1.00 88.88 337 GLU A C 1
ATOM 2633 O O . GLU A 1 337 ? -27.896 -2.672 24.706 1.00 88.88 337 GLU A O 1
ATOM 2638 N N . VAL A 1 338 ? -26.821 -1.947 26.537 1.00 89.12 338 VAL A N 1
ATOM 2639 C CA . VAL A 1 338 ? -25.702 -2.887 26.386 1.00 89.12 338 VAL A CA 1
ATOM 2640 C C . VAL A 1 338 ? -26.202 -4.328 26.487 1.00 89.12 338 VAL A C 1
ATOM 2642 O O . VAL A 1 338 ? -25.903 -5.124 25.601 1.00 89.12 338 VAL A O 1
ATOM 2645 N N . CYS A 1 339 ? -26.980 -4.685 27.508 1.00 88.44 339 CYS A N 1
ATOM 2646 C CA . CYS A 1 339 ? -27.451 -6.060 27.682 1.00 88.44 339 CYS A CA 1
ATOM 2647 C C . CYS A 1 339 ? -28.361 -6.524 26.529 1.00 88.44 339 CYS A C 1
ATOM 2649 O O . CYS A 1 339 ? -28.154 -7.618 26.008 1.00 88.44 339 CYS A O 1
ATOM 2651 N N . GLU A 1 340 ? -29.281 -5.680 26.055 1.00 88.62 340 GLU A N 1
ATOM 2652 C CA . GLU A 1 340 ? -30.149 -5.956 24.899 1.00 88.62 340 GLU A CA 1
ATOM 2653 C C . GLU A 1 340 ? -29.334 -6.184 23.620 1.00 88.62 340 GLU A C 1
ATOM 2655 O O . GLU A 1 340 ? -29.560 -7.154 22.894 1.00 88.62 340 GLU A O 1
ATOM 2660 N N . SER A 1 341 ? -28.316 -5.351 23.370 1.00 87.19 341 SER A N 1
ATOM 2661 C CA . SER A 1 341 ? -27.448 -5.501 22.193 1.00 87.19 341 SER A CA 1
ATOM 2662 C C . SER A 1 341 ? -26.658 -6.822 22.184 1.00 87.19 341 SER A C 1
ATOM 2664 O O . SER A 1 341 ? -26.344 -7.359 21.111 1.00 87.19 341 SER A O 1
ATOM 2666 N N . PHE A 1 342 ? -26.351 -7.364 23.370 1.00 85.81 342 PHE A N 1
ATOM 2667 C CA . PHE A 1 342 ? -25.656 -8.640 23.559 1.00 85.81 342 PHE A CA 1
ATOM 2668 C C . PHE A 1 342 ? -26.594 -9.848 23.648 1.00 85.81 342 PHE A C 1
ATOM 2670 O O . PHE A 1 342 ? -26.118 -10.963 23.442 1.00 85.81 342 PHE A O 1
ATOM 2677 N N . LEU A 1 343 ? -27.881 -9.650 23.936 1.00 82.56 343 LEU A N 1
ATOM 2678 C CA . LEU A 1 343 ? -28.885 -10.712 23.981 1.00 82.56 343 LEU A CA 1
ATOM 2679 C C . LEU A 1 343 ? -29.452 -11.009 22.585 1.00 82.56 343 LEU A C 1
ATOM 2681 O O . LEU A 1 343 ? -29.519 -12.173 22.200 1.00 82.56 343 LEU A O 1
ATOM 2685 N N . GLY A 1 344 ? -29.767 -9.958 21.819 1.00 78.88 344 GLY A N 1
ATOM 2686 C CA . GLY A 1 344 ? -30.402 -10.062 20.503 1.00 78.88 344 GLY A CA 1
ATOM 2687 C C . GLY A 1 344 ? -31.934 -9.958 20.539 1.00 78.88 344 GLY A C 1
ATOM 2688 O O . GLY A 1 344 ? -32.528 -9.904 21.617 1.00 78.88 344 GLY A O 1
ATOM 2689 N N . PRO A 1 345 ? -32.586 -9.855 19.363 1.00 72.31 345 PRO A N 1
ATOM 2690 C CA . PRO A 1 345 ? -34.042 -9.768 19.264 1.00 72.31 345 PRO A CA 1
ATOM 2691 C C . PRO A 1 345 ? -34.705 -11.053 19.795 1.00 72.31 345 PRO A C 1
ATOM 2693 O O . PRO A 1 345 ? -34.201 -12.127 19.471 1.00 72.31 345 PRO A O 1
ATOM 2696 N N . PRO A 1 346 ? -35.835 -10.959 20.538 1.00 58.34 346 PRO A N 1
ATOM 2697 C CA . PRO A 1 346 ? -36.541 -12.099 21.131 1.00 58.34 346 PRO A CA 1
ATOM 2698 C C . PRO A 1 346 ? -36.685 -13.277 20.164 1.00 58.34 346 PRO A C 1
ATOM 2700 O O . PRO A 1 346 ? -37.176 -13.096 19.042 1.00 58.34 346 PRO A O 1
ATOM 2703 N N . THR A 1 347 ? -36.287 -14.472 20.612 1.00 52.69 347 THR A N 1
ATOM 2704 C CA . THR A 1 347 ? -36.505 -15.770 19.956 1.00 52.69 347 THR A CA 1
ATOM 2705 C C . THR A 1 347 ? -38.000 -15.921 19.649 1.00 52.69 347 THR A C 1
ATOM 2707 O O . THR A 1 347 ? -38.802 -16.254 20.513 1.00 52.69 347 THR A O 1
ATOM 2710 N N . GLY A 1 348 ? -38.401 -15.557 18.429 1.00 46.62 348 GLY A N 1
ATOM 2711 C CA . GLY A 1 348 ? -39.803 -15.518 17.992 1.00 46.62 348 GLY A CA 1
ATOM 2712 C C . GLY A 1 348 ? -40.160 -14.343 17.074 1.00 46.62 348 GLY A C 1
ATOM 2713 O O . GLY A 1 348 ? -41.095 -14.451 16.289 1.00 46.62 348 GLY A O 1
ATOM 2714 N N . MET A 1 349 ? -39.406 -13.236 17.094 1.00 43.34 349 MET A N 1
ATOM 2715 C CA . MET A 1 349 ? -39.636 -12.103 16.174 1.00 43.34 349 MET A CA 1
ATOM 2716 C C . MET A 1 349 ? -38.792 -12.173 14.890 1.00 43.34 349 MET A C 1
ATOM 2718 O O . MET A 1 349 ? -39.158 -11.578 13.875 1.00 43.34 349 MET A O 1
ATOM 2722 N N . ALA A 1 350 ? -37.700 -12.945 14.909 1.00 42.53 350 ALA A N 1
ATOM 2723 C CA . ALA A 1 350 ? -36.787 -13.126 13.778 1.00 42.53 350 ALA A CA 1
ATOM 2724 C C . ALA A 1 350 ? -37.387 -13.918 12.595 1.00 42.53 350 ALA A C 1
ATOM 2726 O O . ALA A 1 350 ? -36.882 -13.812 11.482 1.00 42.53 350 ALA A O 1
ATOM 2727 N N . GLU A 1 351 ? -38.482 -14.662 12.794 1.00 43.31 351 GLU A N 1
ATOM 2728 C CA . GLU A 1 351 ? -39.130 -15.442 11.723 1.00 43.31 351 GLU A CA 1
ATOM 2729 C C . GLU A 1 351 ? -40.013 -14.594 10.788 1.00 43.31 351 GLU A C 1
ATOM 2731 O O . GLU A 1 351 ? -40.457 -15.074 9.747 1.00 43.31 351 GLU A O 1
ATOM 2736 N N . SER A 1 352 ? -40.268 -13.323 11.122 1.00 41.16 352 SER A N 1
ATOM 2737 C CA . SER A 1 352 ? -41.250 -12.491 10.405 1.00 41.16 352 SER A CA 1
ATOM 2738 C C . SER A 1 352 ? -40.679 -11.557 9.330 1.00 41.16 352 SER A C 1
ATOM 2740 O O . SER A 1 352 ? -41.450 -10.955 8.581 1.00 41.16 352 SER A O 1
ATOM 2742 N N . THR A 1 353 ? -39.355 -11.466 9.175 1.00 39.53 353 THR A N 1
ATOM 2743 C CA . THR A 1 353 ? -38.740 -10.729 8.057 1.00 39.53 353 THR A CA 1
ATOM 2744 C C . THR A 1 353 ? -37.650 -11.565 7.395 1.00 39.53 353 THR A C 1
ATOM 2746 O O . THR A 1 353 ? -36.627 -11.819 8.032 1.00 39.53 353 THR A O 1
ATOM 2749 N N . PRO A 1 354 ? -37.815 -11.974 6.122 1.00 40.34 354 PRO A N 1
ATOM 2750 C CA . PRO A 1 354 ? -36.795 -12.717 5.402 1.00 40.34 354 PRO A CA 1
ATOM 2751 C C . PRO A 1 354 ? -35.689 -11.737 5.010 1.00 40.34 354 PRO A C 1
ATOM 2753 O O . PRO A 1 354 ? -35.708 -11.156 3.928 1.00 40.34 354 PRO A O 1
ATOM 2756 N N . THR A 1 355 ? -34.746 -11.478 5.910 1.00 41.12 355 THR A N 1
ATOM 2757 C CA . THR A 1 355 ? -33.531 -10.741 5.562 1.00 41.12 355 THR A CA 1
ATOM 2758 C C . THR A 1 355 ? -32.477 -11.717 5.060 1.00 41.12 355 THR A C 1
ATOM 2760 O O . THR A 1 355 ? -32.236 -12.745 5.690 1.00 41.12 355 THR A O 1
ATOM 2763 N N . ASP A 1 356 ? -31.883 -11.384 3.910 1.00 43.16 356 ASP A N 1
ATOM 2764 C CA . ASP A 1 356 ? -30.811 -12.113 3.230 1.00 43.16 356 ASP A CA 1
ATOM 2765 C C . ASP A 1 356 ? -29.835 -12.817 4.198 1.00 43.16 356 ASP A C 1
ATOM 2767 O O . ASP A 1 356 ? -29.325 -12.174 5.121 1.00 43.16 356 ASP A O 1
ATOM 2771 N N . PRO A 1 357 ? -29.425 -14.073 3.930 1.00 52.44 357 PRO A N 1
ATOM 2772 C CA . PRO A 1 357 ? -28.475 -14.831 4.761 1.00 52.44 357 PRO A CA 1
ATOM 2773 C C . PRO A 1 357 ? -27.068 -14.205 4.864 1.00 52.44 357 PRO A C 1
ATOM 2775 O O . PRO A 1 357 ? -26.179 -14.772 5.495 1.00 52.44 357 PRO A O 1
ATOM 2778 N N . LYS A 1 358 ? -26.837 -13.044 4.236 1.00 48.75 358 LYS A N 1
ATOM 2779 C CA . LYS A 1 358 ? -25.589 -12.270 4.307 1.00 48.75 358 LYS A CA 1
ATOM 2780 C C . LYS A 1 358 ? -25.599 -11.145 5.346 1.00 48.75 358 LYS A C 1
ATOM 2782 O O . LYS A 1 358 ? -24.516 -10.679 5.678 1.00 48.75 358 LYS A O 1
ATOM 2787 N N . ASN A 1 359 ? -26.761 -10.719 5.847 1.00 47.91 359 ASN A N 1
ATOM 2788 C CA . ASN A 1 359 ? -26.887 -9.662 6.856 1.00 47.91 359 ASN A CA 1
ATOM 2789 C C . ASN A 1 359 ? -27.959 -10.062 7.881 1.00 47.91 359 ASN A C 1
ATOM 2791 O O . ASN A 1 359 ? -29.101 -9.605 7.776 1.00 47.91 359 ASN A O 1
ATOM 2795 N N . PRO A 1 360 ? -27.633 -10.921 8.865 1.00 59.25 360 PRO A N 1
ATOM 2796 C CA . PRO A 1 360 ? -28.555 -11.160 9.963 1.00 59.25 360 PRO A CA 1
ATOM 2797 C C . PRO A 1 360 ? -28.818 -9.835 10.690 1.00 59.25 360 PRO A C 1
ATOM 2799 O O . PRO A 1 360 ? -27.893 -9.056 10.928 1.00 59.25 360 PRO A O 1
ATOM 2802 N N . ALA A 1 361 ? -30.074 -9.584 11.067 1.00 64.69 361 ALA A N 1
ATOM 2803 C CA . ALA A 1 361 ? -30.457 -8.404 11.849 1.00 64.69 361 ALA A CA 1
ATOM 2804 C C . ALA A 1 361 ? -29.674 -8.296 13.177 1.00 64.69 361 ALA A C 1
ATOM 2806 O O . ALA A 1 361 ? -29.545 -7.211 13.743 1.00 64.69 361 ALA A O 1
ATOM 2807 N N . TRP A 1 362 ? -29.113 -9.413 13.651 1.00 80.88 362 TRP A N 1
ATOM 2808 C CA . TRP A 1 362 ? -28.235 -9.480 14.807 1.00 80.88 362 TRP A CA 1
ATOM 2809 C C . TRP A 1 362 ? -27.148 -10.549 14.616 1.00 80.88 362 TRP A C 1
ATOM 2811 O O . TRP A 1 362 ? -27.455 -11.712 14.369 1.00 80.88 362 TRP A O 1
ATOM 2821 N N . ASP A 1 363 ? -25.875 -10.158 14.736 1.00 79.69 363 ASP A N 1
ATOM 2822 C CA . ASP A 1 363 ? -24.733 -11.086 14.716 1.00 79.69 363 ASP A CA 1
ATOM 2823 C C . ASP A 1 363 ? -24.491 -11.666 16.127 1.00 79.69 363 ASP A C 1
ATOM 2825 O O . ASP A 1 363 ? -24.253 -10.874 17.050 1.00 79.69 363 ASP A O 1
ATOM 2829 N N . PRO A 1 364 ? -24.516 -13.001 16.329 1.00 83.44 364 PRO A N 1
ATOM 2830 C CA . PRO A 1 364 ? -24.222 -13.637 17.618 1.00 83.44 364 PRO A CA 1
ATOM 2831 C C . PRO A 1 364 ? -22.761 -13.512 18.075 1.00 83.44 364 PRO A C 1
ATOM 2833 O O . PRO A 1 364 ? -22.444 -13.760 19.247 1.00 83.44 364 PRO A O 1
ATOM 2836 N N . TYR A 1 365 ? -21.851 -13.133 17.172 1.00 85.81 365 TYR A N 1
ATOM 2837 C CA . TYR A 1 365 ? -20.424 -13.023 17.445 1.00 85.81 365 TYR A CA 1
ATOM 2838 C C . TYR A 1 365 ? -19.937 -11.570 17.353 1.00 85.81 365 TYR A C 1
ATOM 2840 O O . TYR A 1 365 ? -20.367 -10.784 16.520 1.00 85.81 365 TYR A O 1
ATOM 2848 N N . VAL A 1 366 ? -18.986 -11.196 18.211 1.00 86.81 366 VAL A N 1
ATOM 2849 C CA . VAL A 1 366 ? -18.248 -9.924 18.126 1.00 86.81 366 VAL A CA 1
ATOM 2850 C C . VAL A 1 366 ? -16.765 -10.237 18.135 1.00 86.81 366 VAL A C 1
ATOM 2852 O O . VAL A 1 366 ? -16.248 -10.782 19.108 1.00 86.81 366 VAL A O 1
ATOM 2855 N N . LEU A 1 367 ? -16.067 -9.915 17.041 1.00 83.56 367 LEU A N 1
ATOM 2856 C CA . LEU A 1 367 ? -14.630 -10.191 16.875 1.00 83.56 367 LEU A CA 1
ATOM 2857 C C . LEU A 1 367 ? -14.260 -11.668 17.153 1.00 83.56 367 LEU A C 1
ATOM 2859 O O . LEU A 1 367 ? -13.194 -11.957 17.695 1.00 83.56 367 LEU A O 1
ATOM 2863 N N . GLY A 1 368 ? -15.158 -12.600 16.809 1.00 83.44 368 GLY A N 1
ATOM 2864 C CA . GLY A 1 368 ? -14.999 -14.040 17.052 1.00 83.44 368 GLY A CA 1
ATOM 2865 C C . GLY A 1 368 ? -15.369 -14.514 18.465 1.00 83.44 368 GLY A C 1
ATOM 2866 O O . GLY A 1 368 ? -15.245 -15.700 18.759 1.00 83.44 368 GLY A O 1
ATOM 2867 N N . MET A 1 369 ? -15.842 -13.626 19.345 1.00 87.12 369 MET A N 1
ATOM 2868 C CA . MET A 1 369 ? -16.332 -13.964 20.686 1.00 87.12 369 MET A CA 1
ATOM 2869 C C . MET A 1 369 ? -17.860 -14.076 20.686 1.00 87.12 369 MET A C 1
ATOM 2871 O O . MET A 1 369 ? -18.532 -13.204 20.145 1.00 87.12 369 MET A O 1
ATOM 2875 N N . LYS A 1 370 ? -18.419 -15.115 21.319 1.00 87.62 370 LYS A N 1
ATOM 2876 C CA . LYS A 1 370 ? -19.876 -15.253 21.492 1.00 87.62 370 LYS A CA 1
ATOM 2877 C C . LYS A 1 370 ? -20.410 -14.147 22.410 1.00 87.62 370 LYS A C 1
ATOM 2879 O O . LYS A 1 370 ? -19.930 -14.023 23.540 1.00 87.62 370 LYS A O 1
ATOM 2884 N N . LYS A 1 371 ? -21.416 -13.388 21.964 1.00 89.69 371 LYS A N 1
ATOM 2885 C CA . LYS A 1 371 ? -22.019 -12.298 22.752 1.00 89.69 371 LYS A CA 1
ATOM 2886 C C . LYS A 1 371 ? -22.624 -12.792 24.063 1.00 89.69 371 LYS A C 1
ATOM 2888 O O . LYS A 1 371 ? -22.286 -12.249 25.109 1.00 89.69 371 LYS A O 1
ATOM 2893 N N . HIS A 1 372 ? -23.409 -13.870 24.043 1.00 87.94 372 HIS A N 1
ATOM 2894 C CA . HIS A 1 372 ? -23.999 -14.438 25.265 1.00 87.94 372 HIS A CA 1
ATOM 2895 C C . HIS A 1 372 ? -22.946 -14.884 26.284 1.00 87.94 372 HIS A C 1
ATOM 2897 O O . HIS A 1 372 ? -23.120 -14.687 27.485 1.00 87.94 372 HIS A O 1
ATOM 2903 N N . LYS A 1 373 ? -21.800 -15.400 25.814 1.00 88.19 373 LYS A N 1
ATOM 2904 C CA . LYS A 1 373 ? -20.672 -15.745 26.688 1.00 88.19 373 LYS A CA 1
ATOM 2905 C C . LYS A 1 373 ? -20.097 -14.505 27.377 1.00 88.19 373 LYS A C 1
ATOM 2907 O O . LYS A 1 373 ? -19.865 -14.541 28.580 1.00 88.19 373 LYS A O 1
ATOM 2912 N N . LEU A 1 374 ? -19.898 -13.410 26.639 1.00 88.38 374 LEU A N 1
ATOM 2913 C CA . LEU A 1 374 ? -19.441 -12.136 27.212 1.00 88.38 374 LEU A CA 1
ATOM 2914 C C . LEU A 1 374 ? -20.475 -11.548 28.184 1.00 88.38 374 LEU A C 1
ATOM 2916 O O . LEU A 1 374 ? -20.101 -11.060 29.251 1.00 88.38 374 LEU A O 1
ATOM 2920 N N . LEU A 1 375 ? -21.766 -11.639 27.849 1.00 88.69 375 LEU A N 1
ATOM 2921 C CA . LEU A 1 375 ? -22.856 -11.179 28.706 1.00 88.69 375 LEU A CA 1
ATOM 2922 C C . LEU A 1 375 ? -22.831 -11.912 30.052 1.00 88.69 375 LEU A C 1
ATOM 2924 O O . LEU A 1 375 ? -22.778 -11.272 31.101 1.00 88.69 375 LEU A O 1
ATOM 2928 N N . ARG A 1 376 ? -22.752 -13.245 30.022 1.00 88.50 376 ARG A N 1
ATOM 2929 C CA . ARG A 1 376 ? -22.704 -14.087 31.221 1.00 88.50 376 ARG A CA 1
ATOM 2930 C C . ARG A 1 376 ? -21.426 -13.943 32.039 1.00 88.50 376 ARG A C 1
ATOM 2932 O O . ARG A 1 376 ? -21.500 -13.828 33.258 1.00 88.50 376 ARG A O 1
ATOM 2939 N N . GLU A 1 377 ? -20.263 -14.047 31.402 1.00 88.19 377 GLU A N 1
ATOM 2940 C CA . GLU A 1 377 ? -18.990 -14.184 32.120 1.00 88.19 377 GLU A CA 1
ATOM 2941 C C . GLU A 1 377 ? -18.397 -12.837 32.550 1.00 88.19 377 GLU A C 1
ATOM 2943 O O . GLU A 1 377 ? -17.704 -12.784 33.565 1.00 88.19 377 GLU A O 1
ATOM 2948 N N . ASP A 1 378 ? -18.663 -11.752 31.812 1.00 87.00 378 ASP A N 1
ATOM 2949 C CA . ASP A 1 378 ? -18.023 -10.452 32.051 1.00 87.00 378 ASP A CA 1
ATOM 2950 C C . ASP A 1 378 ? -19.013 -9.355 32.463 1.00 87.00 378 ASP A C 1
ATOM 2952 O O . ASP A 1 378 ? -18.766 -8.640 33.438 1.00 87.00 378 ASP A O 1
ATOM 2956 N N . ILE A 1 379 ? -20.121 -9.199 31.727 1.00 89.75 379 ILE A N 1
ATOM 2957 C CA . ILE A 1 379 ? -21.039 -8.059 31.890 1.00 89.75 379 ILE A CA 1
ATOM 2958 C C . ILE A 1 379 ? -21.870 -8.209 33.170 1.00 89.75 379 ILE A C 1
ATOM 2960 O O . ILE A 1 379 ? -21.823 -7.330 34.034 1.00 89.75 379 ILE A O 1
ATOM 2964 N N . LEU A 1 380 ? -22.589 -9.324 33.335 1.00 89.88 380 LEU A N 1
ATOM 2965 C CA . LEU A 1 380 ? -23.464 -9.545 34.495 1.00 89.88 380 LEU A CA 1
ATOM 2966 C C . LEU A 1 380 ? -22.686 -9.528 35.828 1.00 89.88 380 LEU A C 1
ATOM 2968 O O . LEU A 1 380 ? -23.113 -8.822 36.746 1.00 89.88 380 LEU A O 1
ATOM 2972 N N . PRO A 1 381 ? -21.501 -10.166 35.960 1.00 91.69 381 PRO A N 1
ATOM 2973 C CA . PRO A 1 381 ? -20.704 -10.058 37.183 1.00 91.69 381 PRO A CA 1
ATOM 2974 C C . PRO A 1 381 ? -20.228 -8.631 37.484 1.00 91.69 381 PRO A C 1
ATOM 2976 O O . PRO A 1 381 ? -20.113 -8.249 38.650 1.00 91.69 381 PRO A O 1
ATOM 2979 N N . ALA A 1 382 ? -19.966 -7.811 36.460 1.00 88.50 382 ALA A N 1
ATOM 2980 C CA . ALA A 1 382 ? -19.613 -6.408 36.657 1.00 88.50 382 ALA A CA 1
ATOM 2981 C C . ALA A 1 382 ? -20.809 -5.573 37.151 1.00 88.50 382 ALA A C 1
ATOM 2983 O O . ALA A 1 382 ? -20.635 -4.746 38.051 1.00 88.50 382 ALA A O 1
ATOM 2984 N N . ILE A 1 383 ? -22.016 -5.823 36.630 1.00 89.19 383 ILE A N 1
ATOM 2985 C CA . ILE A 1 383 ? -23.271 -5.194 37.084 1.00 89.19 383 ILE A CA 1
ATOM 2986 C C . ILE A 1 383 ? -23.585 -5.590 38.532 1.00 89.19 383 ILE A C 1
ATOM 2988 O O . ILE A 1 383 ? -23.966 -4.741 39.341 1.00 89.19 383 ILE A O 1
ATOM 2992 N N . ALA A 1 384 ? -23.330 -6.851 38.897 1.00 88.00 384 ALA A N 1
ATOM 2993 C CA . ALA A 1 384 ? -23.576 -7.380 40.237 1.00 88.00 384 ALA A CA 1
ATOM 2994 C C . ALA A 1 384 ? -22.818 -6.643 41.357 1.00 88.00 384 ALA A C 1
ATOM 2996 O O . ALA A 1 384 ? -23.205 -6.723 42.523 1.00 88.00 384 ALA A O 1
ATOM 2997 N N . SER A 1 385 ? -21.769 -5.886 41.020 1.00 87.12 385 SER A N 1
ATOM 2998 C CA . SER A 1 385 ? -21.013 -5.086 41.987 1.00 87.12 385 SER A CA 1
ATOM 2999 C C . SER A 1 385 ? -21.828 -3.966 42.650 1.00 87.12 385 SER A C 1
ATOM 3001 O O . SER A 1 385 ? -21.475 -3.537 43.751 1.00 87.12 385 SER A O 1
ATOM 3003 N N . ASN A 1 386 ? -22.923 -3.502 42.033 1.00 87.94 386 ASN A N 1
ATOM 3004 C CA . ASN A 1 386 ? -23.778 -2.455 42.590 1.00 87.94 386 ASN A CA 1
ATOM 3005 C C . ASN A 1 386 ? -25.175 -2.993 42.937 1.00 87.94 386 ASN A C 1
ATOM 3007 O O . ASN A 1 386 ? -25.852 -3.636 42.137 1.00 87.94 386 ASN A O 1
ATOM 3011 N N . ARG A 1 387 ? -25.638 -2.687 44.155 1.00 88.00 387 ARG A N 1
ATOM 3012 C CA . ARG A 1 387 ? -26.953 -3.107 44.661 1.00 88.00 387 ARG A CA 1
ATOM 3013 C C . ARG A 1 387 ? -28.124 -2.406 43.965 1.00 88.00 387 ARG A C 1
ATOM 3015 O O . ARG A 1 387 ? -29.218 -2.958 43.937 1.00 88.00 387 ARG A O 1
ATOM 3022 N N . LYS A 1 388 ? -27.915 -1.207 43.410 1.00 85.94 388 LYS A N 1
ATOM 3023 C CA . LYS A 1 388 ? -28.981 -0.408 42.779 1.00 85.94 388 LYS A CA 1
ATOM 3024 C C . LYS A 1 388 ? -29.519 -1.033 41.487 1.00 85.94 388 LYS A C 1
ATOM 3026 O O . LYS A 1 388 ? -30.699 -0.890 41.202 1.00 85.94 388 LYS A O 1
ATOM 3031 N N . VAL A 1 389 ? -28.678 -1.762 40.756 1.00 88.31 389 VAL A N 1
ATOM 3032 C CA . VAL A 1 389 ? -28.987 -2.345 39.434 1.00 88.31 389 VAL A CA 1
ATOM 3033 C C . VAL A 1 389 ? -29.282 -3.852 39.494 1.00 88.31 389 VAL A C 1
ATOM 3035 O O . VAL A 1 389 ? -29.316 -4.528 38.474 1.00 88.31 389 VAL A O 1
ATOM 3038 N N . GLN A 1 390 ? -29.531 -4.401 40.689 1.00 87.62 390 GLN A N 1
ATOM 3039 C CA . GLN A 1 390 ? -29.790 -5.839 40.883 1.00 87.62 390 GLN A CA 1
ATOM 3040 C C . GLN A 1 390 ? -31.087 -6.321 40.224 1.00 87.62 390 GLN A C 1
ATOM 3042 O O . GLN A 1 390 ? -31.174 -7.474 39.823 1.00 87.62 390 GLN A O 1
ATOM 3047 N N . ARG A 1 391 ? -32.095 -5.447 40.088 1.00 89.25 391 ARG A N 1
ATOM 3048 C CA . ARG A 1 391 ? -33.333 -5.790 39.369 1.00 89.25 391 ARG A CA 1
ATOM 3049 C C . ARG A 1 391 ? -33.048 -6.088 37.896 1.00 89.25 391 ARG A C 1
ATOM 3051 O O . ARG A 1 391 ? -33.461 -7.132 37.413 1.00 89.25 391 ARG A O 1
ATOM 3058 N N . LEU A 1 392 ? -32.276 -5.213 37.248 1.00 87.12 392 LEU A N 1
ATOM 3059 C CA . LEU A 1 392 ? -31.825 -5.375 35.866 1.00 87.12 392 LEU A CA 1
ATOM 3060 C C . LEU A 1 392 ? -30.951 -6.627 35.700 1.00 87.12 392 LEU A C 1
ATOM 3062 O O . LEU A 1 392 ? -31.102 -7.370 34.740 1.00 87.12 392 LEU A O 1
ATOM 3066 N N . LEU A 1 393 ? -30.049 -6.879 36.656 1.00 88.31 393 LEU A N 1
ATOM 3067 C CA . LEU A 1 393 ? -29.217 -8.084 36.660 1.00 88.31 393 LEU A CA 1
ATOM 3068 C C . LEU A 1 393 ? -30.067 -9.360 36.617 1.00 88.31 393 LEU A C 1
ATOM 3070 O O . LEU A 1 393 ? -29.802 -10.230 35.795 1.00 88.31 393 LEU A O 1
ATOM 3074 N N . ASN A 1 394 ? -31.064 -9.463 37.499 1.00 89.44 394 ASN A N 1
ATOM 3075 C CA . ASN A 1 394 ? -31.916 -10.648 37.581 1.00 89.44 394 ASN A CA 1
ATOM 3076 C C . ASN A 1 394 ? -32.749 -10.824 36.305 1.00 89.44 394 ASN A C 1
ATOM 3078 O O . ASN A 1 394 ? -32.782 -11.920 35.765 1.00 89.44 394 ASN A O 1
ATOM 3082 N N . GLU A 1 395 ? -33.318 -9.734 35.778 1.00 90.31 395 GLU A N 1
ATOM 3083 C CA . GLU A 1 395 ? -34.054 -9.728 34.506 1.00 90.31 395 GLU A CA 1
ATOM 3084 C C . GLU A 1 395 ? -33.228 -10.352 33.365 1.00 90.31 395 GLU A C 1
ATOM 3086 O O . GLU A 1 395 ? -33.685 -11.274 32.694 1.00 90.31 395 GLU A O 1
ATOM 3091 N N . PHE A 1 396 ? -31.976 -9.919 33.175 1.00 87.19 396 PHE A N 1
ATOM 3092 C CA . PHE A 1 396 ? -31.126 -10.458 32.107 1.00 87.19 396 PHE A CA 1
ATOM 3093 C C . PHE A 1 396 ? -30.557 -11.852 32.392 1.00 87.19 396 PHE A C 1
ATOM 3095 O O . PHE A 1 396 ? -30.241 -12.573 31.445 1.00 87.19 396 PHE A O 1
ATOM 3102 N N . MET A 1 397 ? -30.417 -12.247 33.661 1.00 86.75 397 MET A N 1
ATOM 3103 C CA . MET A 1 397 ? -30.067 -13.625 34.020 1.00 86.75 397 MET A CA 1
ATOM 3104 C C . MET A 1 397 ? -31.189 -14.590 33.633 1.00 86.75 397 MET A C 1
ATOM 3106 O O . MET A 1 397 ? -30.901 -15.617 33.019 1.00 86.75 397 MET A O 1
ATOM 3110 N N . ASP A 1 398 ? -32.441 -14.231 33.927 1.00 87.19 398 ASP A N 1
ATOM 3111 C CA . ASP A 1 398 ? -33.616 -15.034 33.585 1.00 87.19 398 ASP A CA 1
ATOM 3112 C C . ASP A 1 398 ? -33.775 -15.132 32.056 1.00 87.19 398 ASP A C 1
ATOM 3114 O O . ASP A 1 398 ? -33.826 -16.235 31.507 1.00 87.19 398 ASP A O 1
ATOM 3118 N N . LEU A 1 399 ? -33.698 -14.003 31.339 1.00 85.94 399 LEU A N 1
ATOM 3119 C CA . LEU A 1 399 ? -33.767 -13.986 29.871 1.00 85.94 399 LEU A CA 1
ATOM 3120 C C . LEU A 1 399 ? -32.673 -14.844 29.219 1.00 85.94 399 LEU A C 1
ATOM 3122 O O . LEU A 1 399 ? -32.945 -15.603 28.294 1.00 85.94 399 LEU A O 1
ATOM 3126 N N . LEU A 1 400 ? -31.430 -14.780 29.706 1.00 84.25 400 LEU A N 1
ATOM 3127 C CA . LEU A 1 400 ? -30.358 -15.635 29.191 1.00 84.25 400 LEU A CA 1
ATOM 3128 C C . LEU A 1 400 ? -30.650 -17.126 29.381 1.00 84.25 400 LEU A C 1
ATOM 3130 O O . LEU A 1 400 ? -30.297 -17.920 28.513 1.00 84.25 400 LEU A O 1
ATOM 3134 N N . THR A 1 401 ? -31.277 -17.519 30.492 1.00 84.44 401 THR A N 1
ATOM 3135 C CA . THR A 1 401 ? -31.658 -18.924 30.705 1.00 84.44 401 THR A CA 1
ATOM 3136 C C . THR A 1 401 ? -32.777 -19.383 29.762 1.00 84.44 401 THR A C 1
ATOM 3138 O O . THR A 1 401 ? -32.745 -20.518 29.283 1.00 84.44 401 THR A O 1
ATOM 3141 N N . GLU A 1 402 ? -33.721 -18.506 29.408 1.00 82.56 402 GLU A N 1
ATOM 3142 C CA . GLU A 1 402 ? -34.750 -18.788 28.392 1.00 82.56 402 GLU A CA 1
ATOM 3143 C C . GLU A 1 402 ? -34.145 -18.978 26.986 1.00 82.56 402 GLU A C 1
ATOM 3145 O O . GLU A 1 402 ? -34.538 -19.874 26.233 1.00 82.56 402 GLU A O 1
ATOM 3150 N N . TYR A 1 403 ? -33.122 -18.196 26.636 1.00 75.12 403 TYR A N 1
ATOM 3151 C CA . TYR A 1 403 ? -32.402 -18.376 25.372 1.00 75.12 403 TYR A CA 1
ATOM 3152 C C . TYR A 1 403 ? -31.632 -19.700 25.307 1.00 75.12 403 TYR A C 1
ATOM 3154 O O . TYR A 1 403 ? -31.683 -20.396 24.300 1.00 75.12 403 TYR A O 1
ATOM 3162 N N . GLU A 1 404 ? -30.966 -20.106 26.387 1.00 73.81 404 GLU A N 1
ATOM 3163 C CA . GLU A 1 404 ? -30.240 -21.384 26.394 1.00 73.81 404 GLU A CA 1
ATOM 3164 C C . GLU A 1 404 ? -31.155 -22.603 26.323 1.00 73.81 404 GLU A C 1
ATOM 3166 O O . GLU A 1 404 ? -30.814 -23.609 25.701 1.00 73.81 404 GLU A O 1
ATOM 3171 N N . THR A 1 405 ? -32.325 -22.525 26.954 1.00 71.69 405 THR A N 1
ATOM 3172 C CA . THR A 1 405 ? -33.318 -23.603 26.875 1.00 71.69 405 THR A CA 1
ATOM 3173 C C . THR A 1 405 ? -33.937 -23.713 25.482 1.00 71.69 405 THR A C 1
ATOM 3175 O O . THR A 1 405 ? -34.178 -24.826 25.016 1.00 71.69 405 THR A O 1
ATOM 3178 N N . SER A 1 406 ? -34.133 -22.593 24.780 1.00 64.50 406 SER A N 1
ATOM 3179 C CA . SER A 1 406 ? -34.624 -22.599 23.396 1.00 64.50 406 SER A CA 1
ATOM 3180 C C . SER A 1 406 ? -33.576 -23.089 22.388 1.00 64.50 406 SER A C 1
ATOM 3182 O O . SER A 1 406 ? -33.925 -23.907 21.538 1.00 64.50 406 SER A O 1
ATOM 3184 N N . GLU A 1 407 ? -32.298 -22.710 22.530 1.00 60.91 407 GLU A N 1
ATOM 3185 C CA . GLU A 1 407 ? -31.197 -23.262 21.715 1.00 60.91 407 GLU A CA 1
ATOM 3186 C C . GLU A 1 407 ? -31.046 -24.788 21.900 1.00 60.91 407 GLU A C 1
ATOM 3188 O O . GLU A 1 407 ? -30.861 -25.531 20.934 1.00 60.91 407 GLU A O 1
ATOM 3193 N N . ALA A 1 408 ? -31.199 -25.292 23.131 1.00 57.88 408 ALA A N 1
ATOM 3194 C CA . ALA A 1 408 ? -31.129 -26.729 23.409 1.00 57.88 408 ALA A CA 1
ATOM 3195 C C . ALA A 1 408 ? -32.301 -27.530 22.801 1.00 57.88 408 ALA A C 1
ATOM 3197 O O . ALA A 1 408 ? -32.139 -28.708 22.466 1.00 57.88 408 ALA A O 1
ATOM 3198 N N . HIS A 1 409 ? -33.478 -26.911 22.651 1.00 49.09 409 HIS A N 1
ATOM 3199 C CA . HIS A 1 409 ? -34.652 -27.534 22.032 1.00 49.09 409 HIS A CA 1
ATOM 3200 C C . HIS A 1 409 ? -34.582 -27.580 20.501 1.00 49.09 409 HIS A C 1
ATOM 3202 O O . HIS A 1 409 ? -35.084 -28.534 19.905 1.00 49.09 409 HIS A O 1
ATOM 3208 N N . THR A 1 410 ? -33.928 -26.611 19.857 1.00 52.62 410 THR A N 1
ATOM 3209 C CA . THR A 1 410 ? -33.704 -26.640 18.403 1.00 52.62 410 THR A CA 1
ATOM 3210 C C . THR A 1 410 ? -32.701 -27.721 17.996 1.00 52.62 410 THR A C 1
ATOM 3212 O O . THR A 1 410 ? -32.959 -28.455 17.045 1.00 52.62 410 THR A O 1
ATOM 3215 N N . ASP A 1 411 ? -31.636 -27.927 18.778 1.00 46.22 411 ASP A N 1
ATOM 3216 C CA . ASP A 1 411 ? -30.628 -28.966 18.501 1.00 46.22 411 ASP A CA 1
ATOM 3217 C C . ASP A 1 411 ? -31.175 -30.402 18.657 1.00 46.22 411 ASP A C 1
ATOM 3219 O O . ASP A 1 411 ? -30.619 -31.352 18.103 1.00 46.22 411 ASP A O 1
ATOM 3223 N N . THR A 1 412 ? -32.279 -30.599 19.394 1.00 45.00 412 THR A N 1
ATOM 3224 C CA . THR A 1 412 ? -32.887 -31.930 19.582 1.00 45.00 412 THR A CA 1
ATOM 3225 C C . THR A 1 412 ? -33.830 -32.349 18.450 1.00 45.00 412 THR A C 1
ATOM 3227 O O . THR A 1 412 ? -34.057 -33.549 18.282 1.00 45.00 412 THR A O 1
ATOM 3230 N N . MET A 1 413 ? -34.364 -31.414 17.652 1.00 42.56 413 MET A N 1
ATOM 3231 C CA . MET A 1 413 ? -35.243 -31.748 16.518 1.00 42.56 413 MET A CA 1
ATOM 3232 C C . MET A 1 413 ? -34.481 -32.187 15.255 1.00 42.56 413 MET A C 1
ATOM 3234 O O . MET A 1 413 ? -35.036 -32.942 14.458 1.00 42.56 413 MET A O 1
ATOM 3238 N N . ASP A 1 414 ? -33.203 -31.825 15.113 1.00 40.62 414 ASP A N 1
ATOM 3239 C CA . ASP A 1 414 ? -32.365 -32.183 13.952 1.00 40.62 414 ASP A CA 1
ATOM 3240 C C . ASP A 1 414 ? -31.786 -33.619 13.993 1.00 40.62 414 ASP A C 1
ATOM 3242 O O . ASP A 1 414 ? -31.062 -34.030 13.085 1.00 40.62 414 ASP A O 1
ATOM 3246 N N . ILE A 1 415 ? -32.113 -34.426 15.016 1.00 41.41 415 ILE A N 1
ATOM 3247 C CA . ILE A 1 415 ? -31.588 -35.801 15.200 1.00 41.41 415 ILE A CA 1
ATOM 3248 C C . ILE A 1 415 ? -32.658 -36.890 14.942 1.00 41.41 415 ILE A C 1
ATOM 3250 O O . ILE A 1 415 ? -32.419 -38.076 15.167 1.00 41.41 415 ILE A O 1
ATOM 3254 N N . ALA A 1 416 ? -33.844 -36.556 14.423 1.00 36.50 416 ALA A N 1
ATOM 3255 C CA . ALA A 1 416 ? -34.813 -37.586 14.033 1.00 36.50 416 ALA A CA 1
ATOM 3256 C C . ALA A 1 416 ? -34.447 -38.203 12.660 1.00 36.50 416 ALA A C 1
ATOM 3258 O O . ALA A 1 416 ? -34.442 -37.484 11.658 1.00 36.50 416 ALA A O 1
ATOM 3259 N N . PRO A 1 417 ? -34.158 -39.519 12.556 1.00 41.66 417 PRO A N 1
ATOM 3260 C CA . PRO A 1 417 ? -33.867 -40.143 11.273 1.00 41.66 417 PRO A CA 1
ATOM 3261 C C . PRO A 1 417 ? -35.162 -40.234 10.461 1.00 41.66 417 PRO A C 1
ATOM 3263 O O . PRO A 1 417 ? -36.134 -40.860 10.889 1.00 41.66 417 PRO A O 1
ATOM 3266 N N . GLN A 1 418 ? -35.177 -39.603 9.286 1.00 39.94 418 GLN A N 1
ATOM 3267 C CA . GLN A 1 418 ? -36.229 -39.820 8.296 1.00 39.94 418 GLN A CA 1
ATOM 3268 C C . GLN A 1 418 ? -36.204 -41.303 7.899 1.00 39.94 418 GLN A C 1
ATOM 3270 O O . GLN A 1 418 ? -35.169 -41.814 7.468 1.00 39.94 418 GLN A O 1
ATOM 3275 N N . THR A 1 419 ? -37.321 -41.987 8.148 1.00 40.72 419 THR A N 1
ATOM 3276 C CA . THR A 1 419 ? -37.551 -43.399 7.806 1.00 40.72 419 THR A CA 1
ATOM 3277 C C . THR A 1 419 ? -38.114 -43.537 6.406 1.00 40.72 419 THR A C 1
ATOM 3279 O O . THR A 1 419 ? -38.838 -42.611 5.973 1.00 40.72 419 THR A O 1
#

Radius of gyration: 33.2 Å; Cα contacts (8 Å, |Δi|>4): 529; chains: 1; bounding box: 71×75×89 Å

pLDDT: mean 75.67, std 17.36, range [35.78, 96.62]

Nearest PDB structures (foldseek):
  5yje-assembly1_A  TM=5.691E-01  e=2.343E-11  Homo sapiens
  5yje-assembly1_B  TM=5.649E-01  e=4.971E-11  Homo sapiens
  5yje-assembly1_C  TM=5.482E-01  e=1.498E-10  Homo sapiens
  8ghl-assembly1_C  TM=5.042E-01  e=1.231E-09  Saccharomyces cerevisiae
  8ghl-assembly1_H  TM=3.530E-01  e=3.901E-09  Saccharomyces cerevisiae

Mean predicted aligned error: 18.08 Å

Sequence (419 aa):
MPVMMMGSAAVFVDCDEAWKLLLVTKRGLLYVWDLFNRTCILHESLASLVTAREESSTKDAGTIRVISARFSRSGSPLVVLATRHAFLFDMSMLCWLRIADDCFPASNFASTFNLSSIQSGELGKLQVDVGKFLARKPSWTRVTDDGTQTRAHLETQLASSLALKSPNEYRQCLLSYVRFLARTCILHESLASLVTAREESSTKDAGTIRVISARFSRSGSPLVVLATRHAFLFDMSMLCWLRIADDCFPASNFASTFNLSSIQSGELGKLQVDVGKFLARKPSWTRVTDDGTQTRAHLETQLASSLALKSPNEYRQCLLSYVRFLAREADESRLREVCESFLGPPTGMAESTPTDPKNPAWDPYVLGMKKHKLLREDILPAIASNRKVQRLLNEFMDLLTEYETSEAHTDTMDIAPQT

Organism: Zingiber officinale (NCBI:txid94328)

InterPro domains:
  IPR011494 Protein HIRA-like, C-terminal [PF07569] (1-184)
  IPR031120 WD repeat HIR1-like [PTHR13831] (183-408)

Foldseek 3Di:
DPDDDDPAAWDAWEADPQQWIWTAGPQQWIWIARPVVRDTLDTDHCLVVQDQPPPDPDPCRSPWAWPDWYAFPQRWIWTATPLLFIWTQDSVVRDTDGQEADPQVLAPVLVVLPPDDPPQGPSSVSSVSNVVSVVVPPPDDNPDDPCPSNLVVLVSQLVNCVSSVPVVSNVVSVVVNVVSCLVPVVCDPAVQVVQVPDDPDDDPVSRDWAWPDWDAFPVRWIWTATPLLWIWTQDPVVRHIDGQEACPQVQAPVLVVLVPPVPQDGPSSVSSVSNVVSVVVPPDPDNDPCPLVSNLVVLVSQLVNCLSSLPVSSNLVSVLVNLLSCLVVVVLPVLLVL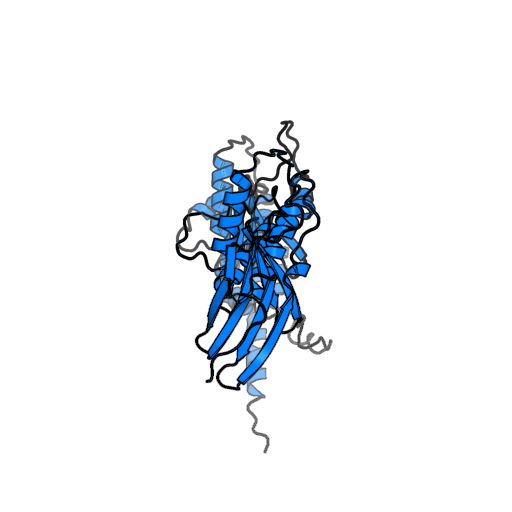LDLLLDDPPPPQVPDPDDPVDRPHDQDRSNHGSLCSCPPRNLVSNVVHPSCVVVSVVSVVSSVVVVVVVVVVVVVVPDDDD

Secondary structure (DSSP, 8-state):
-PPPP-SS-EEEEEE-TTSEEEEEETTSEEEEEETTTTEEEEEEEGGGG--S-----STTTT---EEEEEE-TTS-EEEEETT--EEEEETTTTEEEEEE-SS-TT-TTTTTS-TT-TT--HHHHHHHHHHHHHTTS---------SHHHHHHHHHHHHHHHHTT-HHHHHHHHHHHHHHHHHHHHIIIIIHHHHTTS-----TTTT---EEEEEE-TTS-EEEEETT--EEEEETTTTEEEEEE-SS-TT-GGGGGGGG-TTS--HHHHHHHHHHHHHHTS---------SHHHHHHHHHHHHHHHHTT-HHHHHHHHHHHHHHHHHHT-HHHHHHHHHHHH-S-TTTGGGS---TTS-SS-SEETTEEHHHHIIIIIHHHHTT-GGGHHHHHHHHHHHHHHHHHHHHHHHHTTPPP-